Protein AF-0000000076989788 (afdb_homodimer)

Sequence (666 aa):
MASAALVEHLKSLITQEDRKSLRDEVIPAILGAISGIAKTLQESHHVSLAGTANSFGDDQLNVDVATEKVMRDALAEVPTIHTASSEEDPVEKPTRPATSRDADDAPATSEEYTVAFDPLDGSSIIAPNWTVGTIVGIWDGRTAVGQSPAEKQIAAIMGVIGPRTTAIVALRVPGAPSACFEIGLGWNGVGECEIIRPVVKLAEGPFKTRYFAPANLRHAADDEKYNALITRFITQKYTLRYCGGLVPDIVHALVKGHGVYVSPVSPGTLPKLRFLYELYPIALIIECAGGKAIDPADGEPLLNKVSLDCDGRAGLICGTAEEVDTVKKALLGMASAALVEHLKSLITQEDRKSLRDEVIPAILGAISGIAKTLQESHHVSLAGTANSFGDDQLNVDVATEKVMRDALAEVPTIHTASSEEDPVEKPTRPATSRDADDAPATSEEYTVAFDPLDGSSIIAPNWTVGTIVGIWDGRTAVGQSPAEKQIAAIMGVIGPRTTAIVALRVPGAPSACFEIGLGWNGVGECEIIRPVVKLAEGPFKTRYFAPANLRHAADDEKYNALITRFITQKYTLRYCGGLVPDIVHALVKGHGVYVSPVSPGTLPKLRFLYELYPIALIIECAGGKAIDPADGEPLLNKVSLDCDGRAGLICGTAEEVDTVKKALLG

InterPro domains:
  IPR000146 Fructose-1,6-bisphosphatase class 1 [PIRSF000904] (14-331)
  IPR000146 Fructose-1,6-bisphosphatase class 1 [PTHR11556] (15-331)
  IPR023079 Sedoheptulose-1,7-bisphosphatase [PR01958] (60-75)
  IPR023079 Sedoheptulose-1,7-bisphosphatase [PR01958] (210-226)
  IPR023079 Sedoheptulose-1,7-bisphosphatase [PR01958] (240-260)
  IPR023079 Sedoheptulose-1,7-bisphosphatase [PR01958] (304-328)
  IPR033391 Fructose-1-6-bisphosphatase class I, N-terminal [PF00316] (33-172)
  IPR044015 Fructose-1-6-bisphosphatase class 1, C-terminal [PF18913] (208-330)

Structure (mmCIF, N/CA/C/O backbone):
data_AF-0000000076989788-model_v1
#
loop_
_entity.id
_entity.type
_entity.pdbx_description
1 polymer 'Sedoheptulose-1 7-bisphosphatase'
#
loop_
_atom_site.group_PDB
_atom_site.id
_atom_site.type_symbol
_atom_site.label_atom_id
_atom_site.label_alt_id
_atom_site.label_comp_id
_atom_site.label_asym_id
_atom_site.label_entity_id
_atom_site.label_seq_id
_atom_site.pdbx_PDB_ins_code
_atom_site.Cartn_x
_atom_site.Cartn_y
_atom_site.Cartn_z
_atom_site.occupancy
_atom_site.B_iso_or_equiv
_atom_site.auth_seq_id
_atom_site.auth_comp_id
_atom_site.auth_asym_id
_atom_site.auth_atom_id
_atom_site.pdbx_PDB_model_num
ATOM 1 N N . MET A 1 1 ? -10.078 5.055 26.531 1 78.06 1 MET A N 1
ATOM 2 C CA . MET A 1 1 ? -8.93 5.723 27.141 1 78.06 1 MET A CA 1
ATOM 3 C C . MET A 1 1 ? -7.641 5.355 26.406 1 78.06 1 MET A C 1
ATOM 5 O O . MET A 1 1 ? -7.469 4.211 25.969 1 78.06 1 MET A O 1
ATOM 9 N N . ALA A 1 2 ? -6.801 6.406 26.344 1 86.06 2 ALA A N 1
ATOM 10 C CA . ALA A 1 2 ? -5.508 6.207 25.688 1 86.06 2 ALA A CA 1
ATOM 11 C C . ALA A 1 2 ? -4.609 5.297 26.531 1 86.06 2 ALA A C 1
ATOM 13 O O . ALA A 1 2 ? -4.746 5.238 27.75 1 86.06 2 ALA A O 1
ATOM 14 N N . SER A 1 3 ? -3.703 4.625 25.906 1 91.5 3 SER A N 1
ATOM 15 C CA . SER A 1 3 ? -2.76 3.76 26.609 1 91.5 3 SER A CA 1
ATOM 16 C C . SER A 1 3 ? -1.862 4.562 27.547 1 91.5 3 SER A C 1
ATOM 18 O O . SER A 1 3 ? -1.632 5.754 27.328 1 91.5 3 SER A O 1
ATOM 20 N N . ALA A 1 4 ? -1.313 3.939 28.516 1 92.62 4 ALA A N 1
ATOM 21 C CA . ALA A 1 4 ? -0.397 4.582 29.453 1 92.62 4 ALA A CA 1
ATOM 22 C C . ALA A 1 4 ? 0.842 5.109 28.75 1 92.62 4 ALA A C 1
ATOM 24 O O . ALA A 1 4 ? 1.332 6.199 29.062 1 92.62 4 ALA A O 1
ATOM 25 N N . ALA A 1 5 ? 1.311 4.363 27.781 1 93.5 5 ALA A N 1
ATOM 26 C CA . ALA A 1 5 ? 2.506 4.746 27.047 1 93.5 5 ALA A CA 1
ATOM 27 C C . ALA A 1 5 ? 2.287 6.055 26.281 1 93.5 5 ALA A C 1
ATOM 29 O O . ALA A 1 5 ? 3.143 6.941 26.312 1 93.5 5 ALA A O 1
ATOM 30 N N . LEU A 1 6 ? 1.189 6.176 25.672 1 95.94 6 LEU A N 1
ATOM 31 C CA . LEU A 1 6 ? 0.882 7.387 24.906 1 95.94 6 LEU A CA 1
ATOM 32 C C . LEU A 1 6 ? 0.693 8.578 25.844 1 95.94 6 LEU A C 1
ATOM 34 O O . LEU A 1 6 ? 1.201 9.672 25.578 1 95.94 6 LEU A O 1
ATOM 38 N N . VAL A 1 7 ? -0.017 8.344 26.938 1 95.81 7 VAL A N 1
ATOM 39 C CA . VAL A 1 7 ? -0.281 9.398 27.906 1 95.81 7 VAL A CA 1
ATOM 40 C C . VAL A 1 7 ? 1.039 9.945 28.453 1 95.81 7 VAL A C 1
ATOM 42 O O . VAL A 1 7 ? 1.252 11.156 28.484 1 95.81 7 VAL A O 1
ATOM 45 N N . GLU A 1 8 ? 1.899 9.086 28.844 1 96.75 8 GLU A N 1
ATOM 46 C CA . GLU A 1 8 ? 3.188 9.484 29.406 1 96.75 8 GLU A CA 1
ATOM 47 C C . GLU A 1 8 ? 4.039 10.211 28.375 1 96.75 8 GLU A C 1
ATOM 49 O O . GLU A 1 8 ? 4.711 11.195 28.688 1 96.75 8 GLU A O 1
ATOM 54 N N . HIS A 1 9 ? 4.02 9.695 27.188 1 97.19 9 HIS A N 1
ATOM 55 C CA . HIS A 1 9 ? 4.809 10.312 26.125 1 97.19 9 HIS A CA 1
ATOM 56 C C . HIS A 1 9 ? 4.316 11.719 25.828 1 97.19 9 HIS A C 1
ATOM 58 O O . HIS A 1 9 ? 5.117 12.648 25.719 1 97.19 9 HIS A O 1
ATOM 64 N N . LEU A 1 10 ? 3.006 11.914 25.688 1 97.12 10 LEU A N 1
ATOM 65 C CA . LEU A 1 10 ? 2.434 13.227 25.406 1 97.12 10 LEU A CA 1
ATOM 66 C C . LEU A 1 10 ? 2.713 14.195 26.562 1 97.12 10 LEU A C 1
ATOM 68 O O . LEU A 1 10 ? 2.99 15.375 26.328 1 97.12 10 LEU A O 1
ATOM 72 N N . LYS A 1 11 ? 2.684 13.719 27.766 1 96.5 11 LYS A N 1
ATOM 73 C CA . LYS A 1 11 ? 2.973 14.547 28.938 1 96.5 11 LYS A CA 1
ATOM 74 C C . LYS A 1 11 ? 4.418 15.031 28.922 1 96.5 11 LYS A C 1
ATOM 76 O O . LYS A 1 11 ? 4.715 16.141 29.375 1 96.5 11 LYS A O 1
ATOM 81 N N . SER A 1 12 ? 5.258 14.195 28.438 1 96.94 12 SER A N 1
ATOM 82 C CA . SER A 1 12 ? 6.668 14.57 28.375 1 96.94 12 SER A CA 1
ATOM 83 C C . SER A 1 12 ? 6.922 15.625 27.312 1 96.94 12 SER A C 1
ATOM 85 O O . SER A 1 12 ? 7.883 16.391 27.406 1 96.94 12 SER A O 1
ATOM 87 N N . LEU A 1 13 ? 6.066 15.695 26.312 1 97.06 13 LEU A N 1
ATOM 88 C CA . LEU A 1 13 ? 6.273 16.578 25.172 1 97.06 13 LEU A CA 1
ATOM 89 C C . LEU A 1 13 ? 5.477 17.875 25.328 1 97.06 13 LEU A C 1
ATOM 91 O O . LEU A 1 13 ? 5.914 18.938 24.891 1 97.06 13 LEU A O 1
ATOM 95 N N . ILE A 1 14 ? 4.293 17.703 25.844 1 96.62 14 ILE A N 1
ATOM 96 C CA . ILE A 1 14 ? 3.412 18.844 26.094 1 96.62 14 ILE A CA 1
ATOM 97 C C . ILE A 1 14 ? 3.266 19.062 27.609 1 96.62 14 ILE A C 1
ATOM 99 O O . ILE A 1 14 ? 2.365 18.5 28.234 1 96.62 14 ILE A O 1
ATOM 103 N N . THR A 1 15 ? 4.023 19.938 28.125 1 93.5 15 THR A N 1
ATOM 104 C CA . THR A 1 15 ? 4.105 20.094 29.578 1 93.5 15 THR A CA 1
ATOM 105 C C . THR A 1 15 ? 3.246 21.266 30.047 1 93.5 15 THR A C 1
ATOM 107 O O . THR A 1 15 ? 2.949 21.375 31.234 1 93.5 15 THR A O 1
ATOM 110 N N . GLN A 1 16 ? 2.822 22.078 29.141 1 91.62 16 GLN A N 1
ATOM 111 C CA . GLN A 1 16 ? 2.078 23.281 29.5 1 91.62 16 GLN A CA 1
ATOM 112 C C . GLN A 1 16 ? 0.689 22.938 30.031 1 91.62 16 GLN A C 1
ATOM 114 O O . GLN A 1 16 ? -0.059 22.203 29.375 1 91.62 16 GLN A O 1
ATOM 119 N N . GLU A 1 17 ? 0.318 23.531 31.047 1 90.5 17 GLU A N 1
ATOM 120 C CA . GLU A 1 17 ? -0.972 23.25 31.672 1 90.5 17 GLU A CA 1
ATOM 121 C C . GLU A 1 17 ? -2.119 23.844 30.859 1 90.5 17 GLU A C 1
ATOM 123 O O . GLU A 1 17 ? -3.25 23.359 30.922 1 90.5 17 GLU A O 1
ATOM 128 N N . ASP A 1 18 ? -1.812 24.891 30.125 1 92.56 18 ASP A N 1
ATOM 129 C CA . ASP A 1 18 ? -2.852 25.516 29.312 1 92.56 18 ASP A CA 1
ATOM 130 C C . ASP A 1 18 ? -3.016 24.781 27.984 1 92.56 18 ASP A C 1
ATOM 132 O O . ASP A 1 18 ? -3.604 25.328 27.047 1 92.56 18 ASP A O 1
ATOM 136 N N . ARG A 1 19 ? -2.428 23.594 27.875 1 96.44 19 ARG A N 1
ATOM 137 C CA . ARG A 1 19 ? -2.594 22.719 26.703 1 96.44 19 ARG A CA 1
ATOM 138 C C . ARG A 1 19 ? -3.08 21.344 27.125 1 96.44 19 ARG A C 1
ATOM 140 O O . ARG A 1 19 ? -2.818 20.344 26.422 1 96.44 19 ARG A O 1
ATOM 147 N N . LYS A 1 20 ? -3.705 21.25 28.266 1 95.56 20 LYS A N 1
ATOM 148 C CA . LYS A 1 20 ? -4.156 19.984 28.812 1 95.56 20 LYS A CA 1
ATOM 149 C C . LYS A 1 20 ? -5.16 19.312 27.891 1 95.56 20 LYS A C 1
ATOM 151 O O . LYS A 1 20 ? -5.137 18.078 27.719 1 95.56 20 LYS A O 1
ATOM 156 N N . SER A 1 21 ? -6.074 20.031 27.328 1 97 21 SER A N 1
ATOM 157 C CA . SER A 1 21 ? -7.07 19.453 26.422 1 97 21 SER A CA 1
ATOM 158 C C . SER A 1 21 ? -6.418 18.906 25.156 1 97 21 SER A C 1
ATOM 160 O O . SER A 1 21 ? -6.781 17.812 24.703 1 97 21 SER A O 1
ATOM 162 N N . LEU A 1 22 ? -5.457 19.656 24.625 1 97.75 22 LEU A N 1
ATOM 163 C CA . LEU A 1 22 ? -4.723 19.188 23.453 1 97.75 22 LEU A CA 1
ATOM 164 C C . LEU A 1 22 ? -4.086 17.828 23.75 1 97.75 22 LEU A C 1
ATOM 166 O O . LEU A 1 22 ? -4.238 16.891 22.953 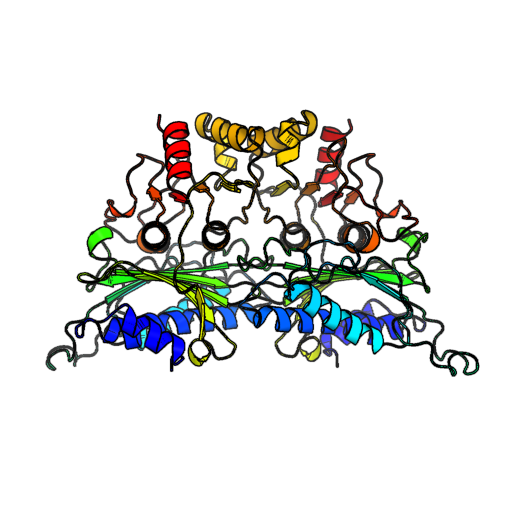1 97.75 22 LEU A O 1
ATOM 170 N N . ARG A 1 23 ? -3.461 17.734 24.906 1 96.25 23 ARG A N 1
ATOM 171 C CA . ARG A 1 23 ? -2.664 16.594 25.328 1 96.25 23 ARG A CA 1
ATOM 172 C C . ARG A 1 23 ? -3.555 15.406 25.672 1 96.25 23 ARG A C 1
ATOM 174 O O . ARG A 1 23 ? -3.283 14.273 25.266 1 96.25 23 ARG A O 1
ATOM 181 N N . ASP A 1 24 ? -4.68 15.68 26.359 1 96.44 24 ASP A N 1
ATOM 182 C CA . ASP A 1 24 ? -5.402 14.609 27.031 1 96.44 24 ASP A CA 1
ATOM 183 C C . ASP A 1 24 ? -6.672 14.242 26.266 1 96.44 24 ASP A C 1
ATOM 185 O O . ASP A 1 24 ? -7.254 13.18 26.484 1 96.44 24 ASP A O 1
ATOM 189 N N . GLU A 1 25 ? -7.082 15.086 25.359 1 97.31 25 GLU A N 1
ATOM 190 C CA . GLU A 1 25 ? -8.375 14.859 24.719 1 97.31 25 GLU A CA 1
ATOM 191 C C . GLU A 1 25 ? -8.281 14.938 23.203 1 97.31 25 GLU A C 1
ATOM 193 O O . GLU A 1 25 ? -8.609 13.977 22.5 1 97.31 25 GLU A O 1
ATOM 198 N N . VAL A 1 26 ? -7.719 16.062 22.672 1 98.44 26 VAL A N 1
ATOM 199 C CA . VAL A 1 26 ? -7.754 16.344 21.234 1 98.44 26 VAL A CA 1
ATOM 200 C C . VAL A 1 26 ? -6.945 15.289 20.484 1 98.44 26 VAL A C 1
ATOM 202 O O . VAL A 1 26 ? -7.48 14.586 19.625 1 98.44 26 VAL A O 1
ATOM 205 N N . ILE A 1 27 ? -5.656 15.102 20.859 1 98.62 27 ILE A N 1
ATOM 206 C CA . ILE A 1 27 ? -4.766 14.195 20.141 1 98.62 27 ILE A CA 1
ATOM 207 C C . ILE A 1 27 ? -5.246 12.758 20.312 1 98.62 27 ILE A C 1
ATOM 209 O O . ILE A 1 27 ? -5.426 12.031 19.328 1 98.62 27 ILE A O 1
ATOM 213 N N . PRO A 1 28 ? -5.629 12.344 21.547 1 98.12 28 PRO A N 1
ATOM 214 C CA . PRO A 1 28 ? -6.121 10.969 21.703 1 98.12 28 PRO A CA 1
ATOM 215 C C . PRO A 1 28 ? -7.414 10.719 20.938 1 98.12 28 PRO A C 1
ATOM 217 O O . PRO A 1 28 ? -7.602 9.633 20.375 1 98.12 28 PRO A O 1
ATOM 220 N N . ALA A 1 29 ? -8.281 11.695 20.891 1 98.12 29 ALA A N 1
ATOM 221 C CA . ALA A 1 29 ? -9.547 11.523 20.188 1 98.12 29 ALA A CA 1
ATOM 222 C C . ALA A 1 29 ? -9.312 11.328 18.688 1 98.12 29 ALA A C 1
ATOM 224 O O . ALA A 1 29 ? -9.953 10.492 18.062 1 98.12 29 ALA A O 1
ATOM 225 N N . ILE A 1 30 ? -8.414 12.094 18.141 1 98.81 30 ILE A N 1
ATOM 226 C CA . ILE A 1 30 ? -8.109 12.008 16.719 1 98.81 30 ILE A CA 1
ATOM 227 C C . ILE A 1 30 ? -7.441 10.672 16.422 1 98.81 30 ILE A C 1
ATOM 229 O O . ILE A 1 30 ? -7.77 10.016 15.422 1 98.81 30 ILE A O 1
ATOM 233 N N . LEU A 1 31 ? -6.543 10.234 17.266 1 98.69 31 LEU A N 1
ATOM 234 C CA . LEU A 1 31 ? -5.91 8.93 17.094 1 98.69 31 LEU A CA 1
ATOM 235 C C . LEU A 1 31 ? -6.941 7.812 17.188 1 98.69 31 LEU A C 1
ATOM 237 O O . LEU A 1 31 ? -6.875 6.836 16.438 1 98.69 31 LEU A O 1
ATOM 241 N N . GLY A 1 32 ? -7.859 7.984 18.109 1 98.25 32 GLY A N 1
ATOM 242 C CA . GLY A 1 32 ? -8.961 7.039 18.188 1 98.25 32 GLY A CA 1
ATOM 243 C C . GLY A 1 32 ? -9.805 7.004 16.922 1 98.25 32 GLY A C 1
ATOM 244 O O . GLY A 1 32 ? -10.242 5.938 16.5 1 98.25 32 GLY A O 1
ATOM 245 N N . ALA A 1 33 ? -10.055 8.172 16.359 1 98.56 33 ALA A N 1
ATOM 246 C CA . ALA A 1 33 ? -10.82 8.258 15.125 1 98.56 33 ALA A CA 1
ATOM 247 C C . ALA A 1 33 ? -10.102 7.547 13.984 1 98.56 33 ALA A C 1
ATOM 249 O O . ALA A 1 33 ? -10.734 6.895 13.148 1 98.56 33 ALA A O 1
ATOM 250 N N . ILE A 1 34 ? -8.797 7.672 13.922 1 98.62 34 ILE A N 1
ATOM 251 C CA . ILE A 1 34 ? -7.996 6.992 12.914 1 98.62 34 ILE A CA 1
ATOM 252 C C . ILE A 1 34 ? -8.141 5.48 13.07 1 98.62 34 ILE A C 1
ATOM 254 O O . ILE A 1 34 ? -8.281 4.758 12.078 1 98.62 34 ILE A O 1
ATOM 258 N N . SER A 1 35 ? -8.133 5 14.312 1 98.06 35 SER A N 1
ATOM 259 C CA . SER A 1 35 ? -8.391 3.586 14.578 1 98.06 35 SER A CA 1
ATOM 260 C C . SER A 1 35 ? -9.781 3.178 14.086 1 98.06 35 SER A C 1
ATOM 262 O O . SER A 1 35 ? -9.945 2.102 13.508 1 98.06 35 SER A O 1
ATOM 264 N N . GLY A 1 36 ? -10.742 4.004 14.375 1 97.94 36 GLY A N 1
ATOM 265 C CA . GLY A 1 36 ? -12.094 3.746 13.898 1 97.94 36 GLY A CA 1
ATOM 266 C C . GLY A 1 36 ? -12.195 3.703 12.391 1 97.94 36 GLY A C 1
ATOM 267 O O . GLY A 1 36 ? -12.906 2.865 11.836 1 97.94 36 GLY A O 1
ATOM 268 N N . ILE A 1 37 ? -11.539 4.617 11.734 1 98.44 37 ILE A N 1
ATOM 269 C CA . ILE A 1 37 ? -11.5 4.652 10.281 1 98.44 37 ILE A CA 1
ATOM 270 C C . ILE A 1 37 ? -10.875 3.361 9.75 1 98.44 37 ILE A C 1
ATOM 272 O O . ILE A 1 37 ? -11.398 2.748 8.82 1 98.44 37 ILE A O 1
ATOM 276 N N . ALA A 1 38 ? -9.75 2.938 10.336 1 97.81 38 ALA A N 1
ATOM 277 C CA . ALA A 1 38 ? -9.102 1.691 9.938 1 97.81 38 ALA A CA 1
ATOM 278 C C . ALA A 1 38 ? -10.062 0.511 10.055 1 97.81 38 ALA A C 1
ATOM 280 O O . ALA A 1 38 ? -10.148 -0.321 9.148 1 97.81 38 ALA A O 1
ATOM 281 N N . LYS A 1 39 ? -10.773 0.443 11.141 1 96.56 39 LYS A N 1
ATOM 282 C CA . LYS A 1 39 ? -11.734 -0.637 11.352 1 96.56 39 LYS A CA 1
ATOM 283 C C . LYS A 1 39 ? -12.836 -0.61 10.289 1 96.56 39 LYS A C 1
ATOM 285 O O . LYS A 1 39 ? -13.234 -1.657 9.781 1 96.56 39 LYS A O 1
ATOM 290 N N . THR A 1 40 ? -13.297 0.575 10.008 1 96.75 40 THR A N 1
ATOM 291 C CA . THR A 1 40 ? -14.32 0.751 8.992 1 96.75 40 THR A CA 1
ATOM 292 C C . THR A 1 40 ? -13.836 0.234 7.637 1 96.75 40 THR A C 1
ATOM 294 O O . THR A 1 40 ? -14.562 -0.49 6.949 1 96.75 40 THR A O 1
ATOM 297 N N . LEU A 1 41 ? -12.641 0.595 7.262 1 96.81 41 LEU A N 1
ATOM 298 C CA . LEU A 1 41 ? -12.086 0.187 5.977 1 96.81 41 LEU A CA 1
ATOM 299 C C . LEU A 1 41 ? -11.852 -1.319 5.938 1 96.81 41 LEU A C 1
ATOM 301 O O . LEU A 1 41 ? -12.039 -1.955 4.898 1 96.81 41 LEU A O 1
ATOM 305 N N . GLN A 1 42 ? -11.43 -1.884 7.02 1 95.06 42 GLN A N 1
ATOM 306 C CA . GLN A 1 42 ? -11.148 -3.314 7.109 1 95.06 42 GLN A CA 1
ATOM 307 C C . GLN A 1 42 ? -12.391 -4.137 6.766 1 95.06 42 GLN A C 1
ATOM 309 O O . GLN A 1 42 ? -12.281 -5.23 6.211 1 95.06 42 GLN A O 1
ATOM 314 N N . GLU A 1 43 ? -13.484 -3.598 7.02 1 93.56 43 GLU A N 1
ATOM 315 C CA . GLU A 1 43 ? -14.734 -4.332 6.832 1 93.56 43 GLU A CA 1
ATOM 316 C C . GLU A 1 43 ? -15.383 -3.986 5.496 1 93.56 43 GLU A C 1
ATOM 318 O O . GLU A 1 43 ? -16.406 -4.574 5.121 1 93.56 43 GLU A O 1
ATOM 323 N N . SER A 1 44 ? -14.773 -3.072 4.77 1 93.19 44 SER A N 1
ATOM 324 C CA . SER A 1 44 ? -15.391 -2.578 3.543 1 93.19 44 SER A CA 1
ATOM 325 C C . SER A 1 44 ? -14.867 -3.326 2.322 1 93.19 44 SER A C 1
ATOM 327 O O . SER A 1 44 ? -14.148 -2.756 1.498 1 93.19 44 SER A O 1
ATOM 329 N N . HIS A 1 45 ? -15.375 -4.535 2.092 1 91.62 45 HIS A N 1
ATOM 330 C CA . HIS A 1 45 ? -14.891 -5.352 0.985 1 91.62 45 HIS A CA 1
ATOM 331 C C . HIS A 1 45 ? -15.477 -4.883 -0.342 1 91.62 45 HIS A C 1
ATOM 333 O O . HIS A 1 45 ? -14.914 -5.164 -1.405 1 91.62 45 HIS A O 1
ATOM 339 N N . HIS A 1 46 ? -16.578 -4.238 -0.222 1 92 46 HIS A N 1
ATOM 340 C CA . HIS A 1 46 ? -17.234 -3.766 -1.44 1 92 46 HIS A CA 1
ATOM 341 C C . HIS A 1 46 ? -17.125 -2.25 -1.567 1 92 46 HIS A C 1
ATOM 343 O O . HIS A 1 46 ? -17.984 -1.519 -1.086 1 92 46 HIS A O 1
ATOM 349 N N . VAL A 1 47 ? -16.125 -1.805 -2.221 1 88.31 47 VAL A N 1
ATOM 350 C CA . VAL A 1 47 ? -15.922 -0.386 -2.496 1 88.31 47 VAL A CA 1
ATOM 351 C C . VAL A 1 47 ? -16.719 0.022 -3.73 1 88.31 47 VAL A C 1
ATOM 353 O O . VAL A 1 47 ? -16.609 -0.607 -4.785 1 88.31 47 VAL A O 1
ATOM 356 N N . SER A 1 48 ? -17.578 0.957 -3.58 1 85.81 48 SER A N 1
ATOM 357 C CA . SER A 1 48 ? -18.469 1.371 -4.664 1 85.81 48 SER A CA 1
ATOM 358 C C . SER A 1 48 ? -18.75 2.867 -4.605 1 85.81 48 SER A C 1
ATOM 360 O O . SER A 1 48 ? -18.422 3.529 -3.619 1 85.81 48 SER A O 1
ATOM 362 N N . LEU A 1 49 ? -19.266 3.346 -5.766 1 82.19 49 LEU A N 1
ATOM 363 C CA . LEU A 1 49 ? -19.703 4.734 -5.762 1 82.19 49 LEU A CA 1
ATOM 364 C C . LEU A 1 49 ? -20.875 4.922 -4.801 1 82.19 49 LEU A C 1
ATOM 366 O O . LEU A 1 49 ? -21.766 4.074 -4.723 1 82.19 49 LEU A O 1
ATOM 370 N N . ALA A 1 50 ? -20.828 5.914 -3.996 1 77.62 50 ALA A N 1
ATOM 371 C CA . ALA A 1 50 ? -21.828 6.172 -2.969 1 77.62 50 ALA A CA 1
ATOM 372 C C . ALA A 1 50 ? -23.141 6.641 -3.592 1 77.62 50 ALA A C 1
ATOM 374 O O . ALA A 1 50 ? -24.203 6.574 -2.955 1 77.62 50 ALA A O 1
ATOM 375 N N . GLY A 1 51 ? -23.266 6.762 -4.922 1 70.56 51 GLY A N 1
ATOM 376 C CA . GLY A 1 51 ? -24.469 7.27 -5.57 1 70.56 51 GLY A CA 1
ATOM 377 C C . GLY A 1 51 ? -24.703 8.742 -5.301 1 70.56 51 GLY A C 1
ATOM 378 O O . GLY A 1 51 ? -25.672 9.32 -5.812 1 70.56 51 GLY A O 1
ATOM 379 N N . THR A 1 52 ? -23.984 9.375 -4.348 1 60.53 52 THR A N 1
ATOM 380 C CA . THR A 1 52 ? -24.078 10.805 -4.043 1 60.53 52 THR A CA 1
ATOM 381 C C . THR A 1 52 ? -22.812 11.531 -4.469 1 60.53 52 THR A C 1
ATOM 383 O O . THR A 1 52 ? -21.781 10.898 -4.719 1 60.53 52 THR A O 1
ATOM 386 N N . ALA A 1 53 ? -23.047 12.727 -4.953 1 59.62 53 ALA A N 1
ATOM 387 C CA . ALA A 1 53 ? -21.938 13.641 -5.195 1 59.62 53 ALA A CA 1
ATOM 388 C C . ALA A 1 53 ? -21.609 14.453 -3.943 1 59.62 53 ALA A C 1
ATOM 390 O O . ALA A 1 53 ? -22.484 14.703 -3.113 1 59.62 53 ALA A O 1
ATOM 391 N N . ASN A 1 54 ? -20.312 14.641 -3.756 1 58.88 54 ASN A N 1
ATOM 392 C CA . ASN A 1 54 ? -20.016 15.539 -2.646 1 58.88 54 ASN A CA 1
ATOM 393 C C . ASN A 1 54 ? -20.609 16.938 -2.881 1 58.88 54 ASN A C 1
ATOM 395 O O . ASN A 1 54 ? -21.297 17.156 -3.879 1 58.88 54 ASN A O 1
ATOM 399 N N . SER A 1 55 ? -20.578 17.703 -1.872 1 51.88 55 SER A N 1
ATOM 400 C CA . SER A 1 55 ? -21.156 19.031 -1.917 1 51.88 55 SER A CA 1
ATOM 401 C C . SER A 1 55 ? -20.641 19.812 -3.127 1 51.88 55 SER A C 1
ATOM 403 O O . SER A 1 55 ? -21.266 20.812 -3.533 1 51.88 55 SER A O 1
ATOM 405 N N . PHE A 1 56 ? -19.562 19.109 -3.713 1 56.56 56 PHE A N 1
ATOM 406 C CA . PHE A 1 56 ? -18.984 19.828 -4.84 1 56.56 56 PHE A CA 1
ATOM 407 C C . PHE A 1 56 ? -19.297 19.125 -6.152 1 56.56 56 PHE A C 1
ATOM 409 O O . PHE A 1 56 ? -18.859 19.562 -7.219 1 56.56 56 PHE A O 1
ATOM 416 N N . GLY A 1 57 ? -19.969 18.094 -6.02 1 56.84 57 GLY A N 1
ATOM 417 C CA . GLY A 1 57 ? -20.406 17.422 -7.238 1 56.84 57 GLY A CA 1
ATOM 418 C C . GLY A 1 57 ? -19.453 16.328 -7.684 1 56.84 57 GLY A C 1
ATOM 419 O O . GLY A 1 57 ? -19.656 15.711 -8.734 1 56.84 57 GLY A O 1
ATOM 420 N N . ASP A 1 58 ? -18.406 16.141 -6.922 1 64.56 58 ASP A N 1
ATOM 421 C CA . ASP A 1 58 ? -17.469 15.086 -7.293 1 64.56 58 ASP A CA 1
ATOM 422 C C . ASP A 1 58 ? -17.969 13.719 -6.824 1 64.56 58 ASP A C 1
ATOM 424 O O . ASP A 1 58 ? -18.547 13.602 -5.742 1 64.56 58 ASP A O 1
ATOM 428 N N . ASP A 1 59 ? -17.75 12.727 -7.699 1 75.19 59 ASP A N 1
ATOM 429 C CA . ASP A 1 59 ? -18.078 11.352 -7.309 1 75.19 59 ASP A CA 1
ATOM 430 C C . ASP A 1 59 ? -17.312 10.953 -6.051 1 75.19 59 ASP A C 1
ATOM 432 O O . ASP A 1 59 ? -16.141 11.32 -5.879 1 75.19 59 ASP A O 1
ATOM 436 N N . GLN A 1 60 ? -18.062 10.492 -5.09 1 83.19 60 GLN A N 1
ATOM 437 C CA . GLN A 1 60 ? -17.484 10.008 -3.842 1 83.19 60 GLN A CA 1
ATOM 438 C C . GLN A 1 60 ? -17.734 8.516 -3.66 1 83.19 60 GLN A C 1
ATOM 440 O O . GLN A 1 60 ? -18.797 8.008 -4.02 1 83.19 60 GLN A O 1
ATOM 445 N N . LEU A 1 61 ? -16.797 7.867 -3.102 1 90.62 61 LEU A N 1
ATOM 446 C CA . LEU A 1 61 ? -16.969 6.457 -2.762 1 90.62 61 LEU A CA 1
ATOM 447 C C . LEU A 1 61 ? -17.719 6.297 -1.452 1 90.62 61 LEU A C 1
ATOM 449 O O . LEU A 1 61 ? -17.781 7.223 -0.64 1 90.62 61 LEU A O 1
ATOM 453 N N . ASN A 1 62 ? -18.297 5.184 -1.208 1 92.69 62 ASN A N 1
ATOM 454 C CA . ASN A 1 62 ? -18.984 4.867 0.045 1 92.69 62 ASN A CA 1
ATOM 455 C C . ASN A 1 62 ? -18.031 4.965 1.236 1 92.69 62 ASN A C 1
ATOM 457 O O . ASN A 1 62 ? -18.422 5.453 2.301 1 92.69 62 ASN A O 1
ATOM 461 N N . VAL A 1 63 ? -16.781 4.613 1.05 1 95.19 63 VAL A N 1
ATOM 462 C CA . VAL A 1 63 ? -15.812 4.617 2.139 1 95.19 63 VAL A CA 1
ATOM 463 C C . VAL A 1 63 ? -15.414 6.051 2.469 1 95.19 63 VAL A C 1
ATOM 465 O O . VAL A 1 63 ? -15.039 6.352 3.605 1 95.19 63 VAL A O 1
ATOM 468 N N . ASP A 1 64 ? -15.477 6.973 1.54 1 94.62 64 ASP A N 1
ATOM 469 C CA . ASP A 1 64 ? -15.227 8.383 1.827 1 94.62 64 ASP A CA 1
ATOM 470 C C . ASP A 1 64 ? -16.25 8.93 2.812 1 94.62 64 ASP A C 1
ATOM 472 O O . ASP A 1 64 ? -15.898 9.633 3.762 1 94.62 64 ASP A O 1
ATOM 476 N N . VAL A 1 65 ? -17.469 8.578 2.553 1 94.31 65 VAL A N 1
ATOM 477 C CA . VAL A 1 65 ? -18.578 9.039 3.396 1 94.31 65 VAL A CA 1
ATOM 478 C C . VAL A 1 65 ? -18.438 8.438 4.793 1 94.31 65 VAL A C 1
ATOM 480 O O . VAL A 1 65 ? -18.578 9.141 5.797 1 94.31 65 VAL A O 1
ATOM 483 N N . ALA A 1 66 ? -18.156 7.16 4.84 1 96.25 66 ALA A N 1
ATOM 484 C CA . ALA A 1 66 ? -18.062 6.457 6.113 1 96.25 66 ALA A CA 1
ATOM 485 C C . ALA A 1 66 ? -16.922 6.996 6.961 1 96.25 66 ALA A C 1
ATOM 487 O O . ALA A 1 66 ? -17.078 7.207 8.164 1 96.25 66 ALA A O 1
ATOM 488 N N . THR A 1 67 ? -15.773 7.215 6.367 1 97.88 67 THR A N 1
ATOM 489 C CA . THR A 1 67 ? -14.609 7.664 7.121 1 97.88 67 THR A CA 1
ATOM 490 C C . THR A 1 67 ? -14.781 9.117 7.566 1 97.88 67 THR A C 1
ATOM 492 O O . THR A 1 67 ? -14.344 9.484 8.656 1 97.88 67 THR A O 1
ATOM 495 N N . GLU A 1 68 ? -15.43 9.945 6.75 1 97.06 68 GLU A N 1
ATOM 496 C CA . GLU A 1 68 ? -15.797 11.305 7.137 1 97.06 68 GLU A CA 1
ATOM 497 C C . GLU A 1 68 ? -16.641 11.312 8.406 1 97.06 68 GLU A C 1
ATOM 499 O O . GLU A 1 68 ? -16.375 12.078 9.336 1 97.06 68 GLU A O 1
ATOM 504 N N . LYS A 1 69 ? -17.609 10.484 8.453 1 97.56 69 LYS A N 1
ATOM 505 C CA . LYS A 1 69 ? -18.516 10.406 9.586 1 97.56 69 LYS A CA 1
ATOM 506 C C . LYS A 1 69 ? -17.781 10.008 10.859 1 97.56 69 LYS A C 1
ATOM 508 O O . LYS A 1 69 ? -18.031 10.555 11.938 1 97.56 69 LYS A O 1
ATOM 513 N N . VAL A 1 70 ? -16.875 9.047 10.766 1 98.5 70 VAL A N 1
ATOM 514 C CA . VAL A 1 70 ? -16.125 8.578 11.922 1 98.5 70 VAL A CA 1
ATOM 515 C C . VAL A 1 70 ? -15.336 9.734 12.539 1 98.5 70 VAL A C 1
ATOM 517 O O . VAL A 1 70 ? -15.367 9.938 13.75 1 98.5 70 VAL A O 1
ATOM 520 N N . MET A 1 71 ? -14.656 10.523 11.742 1 98.69 71 MET A N 1
ATOM 521 C CA . MET A 1 71 ? -13.844 11.625 12.242 1 98.69 71 MET A CA 1
ATOM 522 C C . MET A 1 71 ? -14.719 12.727 12.828 1 98.69 71 MET A C 1
ATOM 524 O O . MET A 1 71 ? -14.453 13.211 13.938 1 98.69 71 MET A O 1
ATOM 528 N N . ARG A 1 72 ? -15.758 13.086 12.117 1 98.44 72 ARG A N 1
ATOM 529 C CA . ARG A 1 72 ? -16.625 14.148 12.602 1 98.44 72 ARG A CA 1
ATOM 530 C C . ARG A 1 72 ? -17.266 13.773 13.938 1 98.44 72 ARG A C 1
ATOM 532 O O . ARG A 1 72 ? -17.375 14.617 14.836 1 98.44 72 ARG A O 1
ATOM 539 N N . ASP A 1 73 ? -17.703 12.523 14.07 1 98.44 73 ASP A N 1
ATOM 540 C CA . ASP A 1 73 ? -18.281 12.062 15.328 1 98.44 73 ASP A CA 1
ATOM 541 C C . ASP A 1 73 ? -17.281 12.18 16.469 1 98.44 73 ASP A C 1
ATOM 543 O O . ASP A 1 73 ? -17.641 12.602 17.578 1 98.44 73 ASP A O 1
ATOM 547 N N . ALA A 1 74 ? -16.078 11.82 16.219 1 98.31 74 ALA A N 1
ATOM 548 C CA . ALA A 1 74 ? -15.039 11.883 17.234 1 98.31 74 ALA A CA 1
ATOM 549 C C . ALA A 1 74 ? -14.742 13.32 17.641 1 98.31 74 ALA A C 1
ATOM 551 O O . ALA A 1 74 ? -14.594 13.617 18.828 1 98.31 74 ALA A O 1
ATOM 552 N N . LEU A 1 75 ? -14.656 14.203 16.703 1 98.5 75 LEU A N 1
ATOM 553 C CA . LEU A 1 75 ? -14.352 15.602 16.969 1 98.5 75 LEU A CA 1
ATOM 554 C C . LEU A 1 75 ? -15.469 16.25 17.781 1 98.5 75 LEU A C 1
ATOM 556 O O . LEU A 1 75 ? -15.211 17.094 18.641 1 98.5 75 LEU A O 1
ATOM 560 N N . ALA A 1 76 ? -16.672 15.836 17.547 1 97.94 76 ALA A N 1
ATOM 561 C CA . ALA A 1 76 ? -17.828 16.406 18.219 1 97.94 76 ALA A CA 1
ATOM 562 C C . ALA A 1 76 ? -17.828 16.062 19.703 1 97.94 76 ALA A C 1
ATOM 564 O O . ALA A 1 76 ? -18.469 16.734 20.516 1 97.94 76 ALA A O 1
ATOM 565 N N . GLU A 1 77 ? -17.094 15.109 20.062 1 97 77 GLU A N 1
ATOM 566 C CA . GLU A 1 77 ? -17.062 14.664 21.453 1 97 77 GLU A CA 1
ATOM 567 C C . GLU A 1 77 ? -16.062 15.484 22.281 1 97 77 GLU A C 1
ATOM 569 O O . GLU A 1 77 ? -16.047 15.398 23.516 1 97 77 GLU A O 1
ATOM 574 N N . VAL A 1 78 ? -15.281 16.297 21.641 1 97.31 78 VAL A N 1
ATOM 575 C CA . VAL A 1 78 ? -14.25 17.062 22.328 1 97.31 78 VAL A CA 1
ATOM 576 C C . VAL A 1 78 ? -14.656 18.531 22.391 1 97.31 78 VAL A C 1
ATOM 578 O O . VAL A 1 78 ? -14.531 19.25 21.391 1 97.31 78 VAL A O 1
ATOM 581 N N . PRO A 1 79 ? -14.961 19.062 23.516 1 95.69 79 PRO A N 1
ATOM 582 C CA . PRO A 1 79 ? -15.539 20.406 23.641 1 95.69 79 PRO A CA 1
ATOM 583 C C . PRO A 1 79 ? -14.594 21.5 23.172 1 95.69 79 PRO A C 1
ATOM 585 O O . PRO A 1 79 ? -15.047 22.562 22.734 1 95.69 79 PRO A O 1
ATOM 588 N N . THR A 1 80 ? -13.336 21.234 23.234 1 97.31 80 THR A N 1
ATOM 589 C CA . THR A 1 80 ? -12.383 22.297 22.922 1 97.31 80 THR A CA 1
ATOM 590 C C . THR A 1 80 ? -12.156 22.375 21.406 1 97.31 80 THR A C 1
ATOM 592 O O . THR A 1 80 ? -11.477 23.281 20.938 1 97.31 80 THR A O 1
ATOM 595 N N . ILE A 1 81 ? -12.68 21.438 20.641 1 98.38 81 ILE A N 1
ATOM 596 C CA . ILE A 1 81 ? -12.68 21.547 19.188 1 98.38 81 ILE A CA 1
ATOM 597 C C . ILE A 1 81 ? -13.945 22.25 18.719 1 98.38 81 ILE A C 1
ATOM 599 O O . ILE A 1 81 ? -15.039 21.688 18.766 1 98.38 81 ILE A O 1
ATOM 603 N N . HIS A 1 82 ? -13.789 23.422 18.203 1 97.69 82 HIS A N 1
ATOM 604 C CA . HIS A 1 82 ? -14.953 24.25 17.906 1 97.69 82 HIS A CA 1
ATOM 605 C C . HIS A 1 82 ? -15.344 24.172 16.438 1 97.69 82 HIS A C 1
ATOM 607 O O . HIS A 1 82 ? -16.516 24.297 16.094 1 97.69 82 HIS A O 1
ATOM 613 N N . THR A 1 83 ? -14.328 24.031 15.602 1 98.31 83 THR A N 1
ATOM 614 C CA . THR A 1 83 ? -14.523 24.109 14.164 1 98.31 83 THR A CA 1
ATOM 615 C C . THR A 1 83 ? -13.812 22.953 13.453 1 98.31 83 THR A C 1
ATOM 617 O O . THR A 1 83 ? -12.758 22.5 13.898 1 98.31 83 THR A O 1
ATOM 620 N N . ALA A 1 84 ? -14.43 22.469 12.383 1 98.75 84 ALA A N 1
ATOM 621 C CA . ALA A 1 84 ? -13.773 21.453 11.562 1 98.75 84 ALA A CA 1
ATOM 622 C C . ALA A 1 84 ? -14.117 21.625 10.086 1 98.75 84 ALA A C 1
ATOM 624 O O . ALA A 1 84 ? -15.188 22.141 9.75 1 98.75 84 ALA A O 1
ATOM 625 N N . SER A 1 85 ? -13.234 21.266 9.25 1 98.44 85 SER A N 1
ATOM 626 C CA . SER A 1 85 ? -13.438 21.125 7.812 1 98.44 85 SER A CA 1
ATOM 627 C C . SER A 1 85 ? -12.68 19.938 7.254 1 98.44 85 SER A C 1
ATOM 629 O O . SER A 1 85 ? -11.75 19.438 7.891 1 98.44 85 SER A O 1
ATOM 631 N N . SER A 1 86 ? -13.148 19.484 6.074 1 97.69 86 SER A N 1
ATOM 632 C CA . SER A 1 86 ? -12.516 18.297 5.488 1 97.69 86 SER A CA 1
ATOM 633 C C . SER A 1 86 ? -12.383 18.438 3.975 1 97.69 86 SER A C 1
ATOM 635 O O . SER A 1 86 ? -12.992 19.328 3.373 1 97.69 86 SER A O 1
ATOM 637 N N . GLU A 1 87 ? -11.562 17.594 3.404 1 94.44 87 GLU A N 1
ATOM 638 C CA . GLU A 1 87 ? -11.438 17.5 1.952 1 94.44 87 GLU A CA 1
ATOM 639 C C . GLU A 1 87 ? -12.773 17.156 1.301 1 94.44 87 GLU A C 1
ATOM 641 O O . GLU A 1 87 ? -13.094 17.672 0.225 1 94.44 87 GLU A O 1
ATOM 646 N N . GLU A 1 88 ? -13.609 16.391 1.932 1 92.25 88 GLU A N 1
ATOM 647 C CA . GLU A 1 88 ? -14.898 15.953 1.409 1 92.25 88 GLU A CA 1
ATOM 648 C C . GLU A 1 88 ? -15.938 17.062 1.526 1 92.25 88 GLU A C 1
ATOM 650 O O . GLU A 1 88 ? -16.922 17.094 0.778 1 92.25 88 GLU A O 1
ATOM 655 N N . ASP A 1 89 ? -15.758 17.891 2.49 1 93.44 89 ASP A N 1
ATOM 656 C CA . ASP A 1 89 ? -16.609 19.047 2.791 1 93.44 89 ASP A CA 1
ATOM 657 C C . ASP A 1 89 ? -15.766 20.25 3.178 1 93.44 89 ASP A C 1
ATOM 659 O O . ASP A 1 89 ? -15.68 20.609 4.355 1 93.44 89 ASP A O 1
ATOM 663 N N . PRO A 1 90 ? -15.297 20.984 2.135 1 95.69 90 PRO A N 1
ATOM 664 C CA . PRO A 1 90 ? -14.281 22 2.371 1 95.69 90 PRO A CA 1
ATOM 665 C C . PRO A 1 90 ? -14.875 23.328 2.824 1 95.69 90 PRO A C 1
ATOM 667 O O . PRO A 1 90 ? -14.609 24.375 2.215 1 95.69 90 PRO A O 1
ATOM 670 N N . VAL A 1 91 ? -15.633 23.234 3.902 1 96.81 91 VAL A N 1
ATOM 671 C CA . VAL A 1 91 ? -16.219 24.391 4.582 1 96.81 91 VAL A CA 1
ATOM 672 C C . VAL A 1 91 ? -16.078 24.219 6.094 1 96.81 91 VAL A C 1
ATOM 674 O O . VAL A 1 91 ? -16.375 23.156 6.637 1 96.81 91 VAL A O 1
ATOM 677 N N . GLU A 1 92 ? -15.578 25.234 6.715 1 97.81 92 GLU A N 1
ATOM 678 C CA . GLU A 1 92 ? -15.508 25.188 8.172 1 97.81 92 GLU A CA 1
ATOM 679 C C . GLU A 1 92 ? -16.906 25.203 8.789 1 97.81 92 GLU A C 1
ATOM 681 O O . GLU A 1 92 ? -17.719 26.062 8.469 1 97.81 92 GLU A O 1
ATOM 686 N N . LYS A 1 93 ? -17.156 24.281 9.617 1 97.56 93 LYS A N 1
ATOM 687 C CA . LYS A 1 93 ? -18.422 24.172 10.344 1 97.56 93 LYS A CA 1
ATOM 688 C C . LYS A 1 93 ? -18.188 23.906 11.828 1 97.56 93 LYS A C 1
ATOM 690 O O . LYS A 1 93 ? -17.172 23.328 12.211 1 97.56 93 LYS A O 1
ATOM 695 N N . PRO A 1 94 ? -19.141 24.422 12.656 1 97.31 94 PRO A N 1
ATOM 696 C CA . PRO A 1 94 ? -19.031 24.031 14.062 1 97.31 94 PRO A CA 1
ATOM 697 C C . PRO A 1 94 ? -19.094 22.516 14.266 1 97.31 94 PRO A C 1
ATOM 699 O O . PRO A 1 94 ? -19.828 21.828 13.555 1 97.31 94 PRO A O 1
ATOM 702 N N . THR A 1 95 ? -18.328 22.031 15.234 1 96.94 95 THR A N 1
ATOM 703 C CA . THR A 1 95 ? -18.297 20.578 15.469 1 96.94 95 THR A CA 1
ATOM 704 C C . THR A 1 95 ? -19.531 20.141 16.25 1 96.94 95 THR A C 1
ATOM 706 O O . THR A 1 95 ? -19.844 18.953 16.297 1 96.94 95 THR A O 1
ATOM 709 N N . ARG A 1 96 ? -20.125 21.078 16.859 1 92.06 96 ARG A N 1
ATOM 710 C CA . ARG A 1 96 ? -21.359 20.828 17.609 1 92.06 96 ARG A CA 1
ATOM 711 C C . ARG A 1 96 ? -22.391 21.922 17.359 1 92.06 96 ARG A C 1
ATOM 713 O O . ARG A 1 96 ? -22.031 23.047 17.031 1 92.06 96 ARG A O 1
ATOM 720 N N . PRO A 1 97 ? -23.703 21.438 17.422 1 83.94 97 PRO A N 1
ATOM 721 C CA . PRO A 1 97 ? -24.719 22.484 17.297 1 83.94 97 PRO A CA 1
ATOM 722 C C . PRO A 1 97 ? -24.578 23.578 18.359 1 83.94 97 PRO A C 1
ATOM 724 O O . PRO A 1 97 ? -24.094 23.312 19.453 1 83.94 97 PRO A O 1
ATOM 727 N N . ALA A 1 98 ? -24.844 24.859 17.891 1 69.19 98 ALA A N 1
ATOM 728 C CA . ALA A 1 98 ? -24.812 25.969 18.844 1 69.19 98 ALA A CA 1
ATOM 729 C C . ALA A 1 98 ? -25.688 25.688 20.062 1 69.19 98 ALA A C 1
ATOM 731 O O . ALA A 1 98 ? -26.828 25.25 19.906 1 69.19 98 ALA A O 1
ATOM 732 N N . THR A 1 99 ? -25.219 25.062 20.984 1 57.88 99 THR A N 1
ATOM 733 C CA . THR A 1 99 ? -26.062 24.969 22.172 1 57.88 99 THR A CA 1
ATOM 734 C C . THR A 1 99 ? -26.172 26.328 22.875 1 57.88 99 THR A C 1
ATOM 736 O O . THR A 1 99 ? -25.25 27.156 22.781 1 57.88 99 THR A O 1
ATOM 739 N N . SER A 1 100 ? -27.328 26.844 23.203 1 48 100 SER A N 1
ATOM 740 C CA . SER A 1 100 ? -27.641 28.062 23.953 1 48 100 SER A CA 1
ATOM 741 C C . SER A 1 100 ? -26.641 28.297 25.078 1 48 100 SER A C 1
ATOM 743 O O . SER A 1 100 ? -26.594 29.391 25.656 1 48 100 SER A O 1
ATOM 745 N N . ARG A 1 101 ? -26.172 27.359 25.719 1 47.72 101 ARG A N 1
ATOM 746 C CA . ARG A 1 101 ? -25.484 27.516 27 1 47.72 101 ARG A CA 1
ATOM 747 C C . ARG A 1 101 ? -24.062 28.031 26.812 1 47.72 101 ARG A C 1
ATOM 749 O O . ARG A 1 101 ? -23.281 28.078 27.75 1 47.72 101 ARG A O 1
ATOM 756 N N . ASP A 1 102 ? -23.516 28.156 25.641 1 45.78 102 ASP A N 1
ATOM 757 C CA . ASP A 1 102 ? -22.109 28.469 25.422 1 45.78 102 ASP A CA 1
ATOM 758 C C . ASP A 1 102 ? -21.766 29.859 25.969 1 45.78 102 ASP A C 1
ATOM 760 O O . ASP A 1 102 ? -20.609 30.266 25.969 1 45.78 102 ASP A O 1
ATOM 764 N N . ALA A 1 103 ? -22.719 30.812 26.297 1 42.69 103 ALA A N 1
ATOM 765 C CA . ALA A 1 103 ? -22.484 32.219 26.656 1 42.69 103 ALA A CA 1
ATOM 766 C C . ALA A 1 103 ? -21.984 32.312 28.094 1 42.69 103 ALA A C 1
ATOM 768 O O . ALA A 1 103 ? -21.219 33.219 28.438 1 42.69 103 ALA A O 1
ATOM 769 N N . ASP A 1 104 ? -22.672 31.719 28.969 1 42.84 104 ASP A N 1
ATOM 770 C CA . ASP A 1 104 ? -22.531 32.188 30.344 1 42.84 104 ASP A CA 1
ATOM 771 C C . ASP A 1 104 ? -21.344 31.531 31.047 1 42.84 104 ASP A C 1
ATOM 773 O O . ASP A 1 104 ? -21 31.891 32.156 1 42.84 104 ASP A O 1
ATOM 777 N N . ASP A 1 105 ? -21.109 30.188 30.969 1 46.31 105 ASP A N 1
ATOM 778 C CA . ASP A 1 105 ? -20.141 29.625 31.891 1 46.31 105 ASP A CA 1
ATOM 779 C C . ASP A 1 105 ? -18.719 29.844 31.375 1 46.31 105 ASP A C 1
ATOM 781 O O . ASP A 1 105 ? -18.453 29.719 30.172 1 46.31 105 ASP A O 1
ATOM 785 N N . ALA A 1 106 ? -17.969 30.547 32.156 1 47.31 106 ALA A N 1
ATOM 786 C CA . ALA A 1 106 ? -16.547 30.766 31.938 1 47.31 106 ALA A CA 1
ATOM 787 C C . ALA A 1 106 ? -15.898 29.531 31.312 1 47.31 106 ALA A C 1
ATOM 789 O O . ALA A 1 106 ? -16 28.422 31.844 1 47.31 106 ALA A O 1
ATOM 790 N N . PRO A 1 107 ? -15.477 29.578 30.047 1 54.44 107 PRO A N 1
ATOM 791 C CA . PRO A 1 107 ? -14.875 28.375 29.453 1 54.44 107 PRO A CA 1
ATOM 792 C C . PRO A 1 107 ? -13.828 27.734 30.344 1 54.44 107 PRO A C 1
ATOM 794 O O . PRO A 1 107 ? -13.055 28.438 31.016 1 54.44 107 PRO A O 1
ATOM 797 N N . ALA A 1 108 ? -13.977 26.516 31 1 54.34 108 ALA A N 1
ATOM 798 C CA . ALA A 1 108 ? -13.047 25.766 31.828 1 54.34 108 ALA A CA 1
ATOM 799 C C . ALA A 1 108 ? -11.633 25.828 31.266 1 54.34 108 ALA A C 1
ATOM 801 O O . ALA A 1 108 ? -10.656 25.656 32 1 54.34 108 ALA A O 1
ATOM 802 N N . THR A 1 109 ? -11.484 25.969 30 1 68.12 109 THR A N 1
ATOM 803 C CA . THR A 1 109 ? -10.164 26.078 29.391 1 68.12 109 THR A CA 1
ATOM 804 C C . THR A 1 109 ? -10.156 27.156 28.312 1 68.12 109 THR A C 1
ATOM 806 O O . THR A 1 109 ? -11.195 27.469 27.734 1 68.12 109 THR A O 1
ATOM 809 N N . SER A 1 110 ? -9.133 27.859 28.25 1 86.38 110 SER A N 1
ATOM 810 C CA . SER A 1 110 ? -8.93 28.859 27.219 1 86.38 110 SER A CA 1
ATOM 811 C C . SER A 1 110 ? -8.562 28.219 25.875 1 86.38 110 SER A C 1
ATOM 813 O O . SER A 1 110 ? -8.438 28.906 24.875 1 86.38 110 SER A O 1
ATOM 815 N N . GLU A 1 111 ? -8.578 26.859 25.906 1 94.88 111 GLU A N 1
ATOM 816 C CA . GLU A 1 111 ? -8.164 26.172 24.688 1 94.88 111 GLU A CA 1
ATOM 817 C C . GLU A 1 111 ? -9.297 26.125 23.656 1 94.88 111 GLU A C 1
ATOM 819 O O . GLU A 1 111 ? -10.406 25.688 23.969 1 94.88 111 GLU A O 1
ATOM 824 N N . GLU A 1 112 ? -9.047 26.625 22.516 1 97.25 112 GLU A N 1
ATOM 825 C CA . GLU A 1 112 ? -9.93 26.531 21.344 1 97.25 112 GLU A CA 1
ATOM 826 C C . GLU A 1 112 ? -9.172 26.016 20.125 1 97.25 112 GLU A C 1
ATOM 828 O O . GLU A 1 112 ? -8.133 26.562 19.766 1 97.25 112 GLU A O 1
ATOM 833 N N . TYR A 1 113 ? -9.742 24.953 19.531 1 98.56 113 TYR A N 1
ATOM 834 C CA . TYR A 1 113 ? -9.023 24.344 18.422 1 98.56 113 TYR A CA 1
ATOM 835 C C . TYR A 1 113 ? -9.906 24.219 17.188 1 98.56 113 TYR A C 1
ATOM 837 O O . TYR A 1 113 ? -11.133 24.109 17.297 1 98.56 113 TYR A O 1
ATOM 845 N N . THR A 1 114 ? -9.336 24.328 16.062 1 98.81 114 THR A N 1
ATOM 846 C CA . THR A 1 114 ? -9.891 23.984 14.766 1 98.81 114 THR A CA 1
ATOM 847 C C . THR A 1 114 ? -9.172 22.766 14.172 1 98.81 114 THR A C 1
ATOM 849 O O . THR A 1 114 ? -7.949 22.656 14.266 1 98.81 114 THR A O 1
ATOM 852 N N . VAL A 1 115 ? -9.93 21.844 13.609 1 98.94 115 VAL A N 1
ATOM 853 C CA . VAL A 1 115 ? -9.344 20.656 12.992 1 98.94 115 VAL A CA 1
ATOM 854 C C . VAL A 1 115 ? -9.703 20.625 11.508 1 98.94 115 VAL A C 1
ATOM 856 O O . VAL A 1 115 ? -10.867 20.766 11.133 1 98.94 115 VAL A O 1
ATOM 859 N N . ALA A 1 116 ? -8.719 20.531 10.648 1 98.94 116 ALA A N 1
ATOM 860 C CA . ALA A 1 116 ? -8.859 20.297 9.219 1 98.94 116 ALA A CA 1
ATOM 861 C C . ALA A 1 116 ? -8.297 18.938 8.82 1 98.94 116 ALA A C 1
ATOM 863 O O . ALA A 1 116 ? -7.203 18.562 9.258 1 98.94 116 ALA A O 1
ATOM 864 N N . PHE A 1 117 ? -9.047 18.188 7.984 1 98.88 117 PHE A N 1
ATOM 865 C CA . PHE A 1 117 ? -8.57 16.812 7.844 1 98.88 117 PHE A CA 1
ATOM 866 C C . PHE A 1 117 ? -8.953 16.25 6.484 1 98.88 117 PHE A C 1
ATOM 868 O O . PHE A 1 117 ? -9.836 16.781 5.805 1 98.88 117 PHE A O 1
ATOM 875 N N . ASP A 1 118 ? -8.25 15.344 5.949 1 98.56 118 ASP A N 1
ATOM 876 C CA . ASP A 1 118 ? -8.555 14.375 4.902 1 98.56 118 ASP A CA 1
ATOM 877 C C . ASP A 1 118 ? -8.781 12.984 5.492 1 98.56 118 ASP A C 1
ATOM 879 O O . ASP A 1 118 ? -7.828 12.305 5.867 1 98.56 118 ASP A O 1
ATOM 883 N N . PRO A 1 119 ? -10.016 12.586 5.574 1 98.19 119 PRO A N 1
ATOM 884 C CA . PRO A 1 119 ? -10.289 11.328 6.273 1 98.19 119 PRO A CA 1
ATOM 885 C C . PRO A 1 119 ? -9.75 10.109 5.527 1 98.19 119 PRO A C 1
ATOM 887 O O . PRO A 1 119 ? -9.453 9.086 6.145 1 98.19 119 PRO A O 1
ATOM 890 N N . LEU A 1 120 ? -9.633 10.25 4.203 1 97.94 120 LEU A N 1
ATOM 891 C CA . LEU A 1 120 ? -9.156 9.125 3.41 1 97.94 120 LEU A CA 1
ATOM 892 C C . LEU A 1 120 ? -8.273 9.609 2.264 1 97.94 120 LEU A C 1
ATOM 894 O O . LEU A 1 120 ? -8.766 9.891 1.171 1 97.94 120 LEU A O 1
ATOM 898 N N . ASP A 1 121 ? -7.023 9.664 2.48 1 97.62 121 ASP A N 1
ATOM 899 C CA . ASP A 1 121 ? -6.039 9.891 1.428 1 97.62 121 ASP A CA 1
ATOM 900 C C . ASP A 1 121 ? -5.758 8.609 0.653 1 97.62 121 ASP A C 1
ATOM 902 O O . ASP A 1 121 ? -5.168 7.668 1.192 1 97.62 121 ASP A O 1
ATOM 906 N N . GLY A 1 122 ? -6.094 8.555 -0.611 1 94.81 122 GLY A N 1
ATOM 907 C CA . GLY A 1 122 ? -5.879 7.371 -1.421 1 94.81 122 GLY A CA 1
ATOM 908 C C . GLY A 1 122 ? -7.168 6.711 -1.873 1 94.81 122 GLY A C 1
ATOM 909 O O . GLY A 1 122 ? -7.258 5.484 -1.931 1 94.81 122 GLY A O 1
ATOM 910 N N . SER A 1 123 ? -8.18 7.445 -2.176 1 90.69 123 SER A N 1
ATOM 911 C CA . SER A 1 123 ? -9.453 6.906 -2.65 1 90.69 123 SER A CA 1
ATOM 912 C C . SER A 1 123 ? -9.273 6.137 -3.955 1 90.69 123 SER A C 1
ATOM 914 O O . SER A 1 123 ? -10.016 5.191 -4.23 1 90.69 123 SER A O 1
ATOM 916 N N . SER A 1 124 ? -8.25 6.465 -4.676 1 91.31 124 SER A N 1
ATOM 917 C CA . SER A 1 124 ? -8.031 5.805 -5.957 1 91.31 124 SER A CA 1
ATOM 918 C C . SER A 1 124 ? -7.344 4.453 -5.77 1 91.31 124 SER A C 1
ATOM 920 O O . SER A 1 124 ? -7.301 3.643 -6.695 1 91.31 124 SER A O 1
ATOM 922 N N . ILE A 1 125 ? -6.77 4.211 -4.562 1 96.44 125 ILE A N 1
ATOM 923 C CA . ILE A 1 125 ? -5.984 2.99 -4.414 1 96.44 125 ILE A CA 1
ATOM 924 C C . ILE A 1 125 ? -6.59 2.117 -3.316 1 96.44 125 ILE A C 1
ATOM 926 O O . ILE A 1 125 ? -6.078 1.034 -3.021 1 96.44 125 ILE A O 1
ATOM 930 N N . ILE A 1 126 ? -7.707 2.527 -2.74 1 97.38 126 ILE A N 1
ATOM 931 C CA . ILE A 1 126 ? -8.344 1.735 -1.692 1 97.38 126 ILE A CA 1
ATOM 932 C C . ILE A 1 126 ? -8.984 0.49 -2.301 1 97.38 126 ILE A C 1
ATOM 934 O O . ILE A 1 126 ? -8.992 -0.577 -1.683 1 97.38 126 ILE A O 1
ATOM 938 N N . ALA A 1 127 ? -9.5 0.56 -3.51 1 95.75 127 ALA A N 1
ATOM 939 C CA . ALA A 1 127 ? -10.133 -0.588 -4.152 1 95.75 127 ALA A CA 1
ATOM 940 C C . ALA A 1 127 ? -9.125 -1.712 -4.383 1 95.75 127 ALA A C 1
ATOM 942 O O . ALA A 1 127 ? -9.383 -2.867 -4.043 1 95.75 127 ALA A O 1
ATOM 943 N N . PRO A 1 128 ? -7.934 -1.398 -4.871 1 97.12 128 PRO A N 1
ATOM 944 C CA . PRO A 1 128 ? -6.926 -2.449 -5.004 1 97.12 128 PRO A CA 1
ATOM 945 C C . PRO A 1 128 ? -6.344 -2.881 -3.658 1 97.12 128 PRO A C 1
ATOM 947 O O . PRO A 1 128 ? -5.414 -3.693 -3.615 1 97.12 128 PRO A O 1
ATOM 950 N N . ASN A 1 129 ? -6.82 -2.279 -2.564 1 98.19 129 ASN A N 1
ATOM 951 C CA . ASN A 1 129 ? -6.43 -2.688 -1.22 1 98.19 129 ASN A CA 1
ATOM 952 C C . ASN A 1 129 ? -5.012 -2.236 -0.887 1 98.19 129 ASN A C 1
ATOM 954 O O . ASN A 1 129 ? -4.289 -2.93 -0.169 1 98.19 129 ASN A O 1
ATOM 958 N N . TRP A 1 130 ? -4.562 -1.114 -1.488 1 98.62 130 TRP A N 1
ATOM 959 C CA . TRP A 1 130 ? -3.279 -0.517 -1.141 1 98.62 130 TRP A CA 1
ATOM 960 C C . TRP A 1 130 ? -3.387 0.294 0.147 1 98.62 130 TRP A C 1
ATOM 962 O O . TRP A 1 130 ? -4.477 0.726 0.527 1 98.62 130 TRP A O 1
ATOM 972 N N . THR A 1 131 ? -2.271 0.455 0.794 1 98.75 131 THR A N 1
ATOM 973 C CA . THR A 1 131 ? -2.203 1.283 1.993 1 98.75 131 THR A CA 1
ATOM 974 C C . THR A 1 131 ? -2.729 2.688 1.71 1 98.75 131 THR A C 1
ATOM 976 O O . THR A 1 131 ? -2.424 3.271 0.667 1 98.75 131 THR A O 1
ATOM 979 N N . VAL A 1 132 ? -3.564 3.18 2.631 1 98.75 132 VAL A N 1
ATOM 980 C CA . VAL A 1 132 ? -4.129 4.52 2.531 1 98.75 132 VAL A CA 1
ATOM 981 C C . VAL A 1 132 ? -3.848 5.297 3.814 1 98.75 132 VAL A C 1
ATOM 983 O O . VAL A 1 132 ? -3.113 4.824 4.684 1 98.75 132 VAL A O 1
ATOM 986 N N . GLY A 1 133 ? -4.367 6.539 3.871 1 98.62 133 GLY A N 1
ATOM 987 C CA . GLY A 1 133 ? -4.02 7.324 5.047 1 98.62 133 GLY A CA 1
ATOM 988 C C . GLY A 1 133 ? -5.117 8.281 5.473 1 98.62 133 GLY A C 1
ATOM 989 O O . GLY A 1 133 ? -6.141 8.398 4.789 1 98.62 133 GLY A O 1
ATOM 990 N N . THR A 1 134 ? -4.93 8.859 6.59 1 98.88 134 THR A N 1
ATOM 991 C CA . THR A 1 134 ? -5.68 9.984 7.148 1 98.88 134 THR A CA 1
ATOM 992 C C . THR A 1 134 ? -4.742 11.133 7.508 1 98.88 134 THR A C 1
ATOM 994 O O . THR A 1 134 ? -3.666 10.914 8.062 1 98.88 134 THR A O 1
ATOM 997 N N . ILE A 1 135 ? -5.125 12.305 7.148 1 98.94 135 ILE A N 1
ATOM 998 C CA . ILE A 1 135 ? -4.293 13.469 7.426 1 98.94 135 ILE A CA 1
ATOM 999 C C . ILE A 1 135 ? -5.078 14.477 8.266 1 98.94 135 ILE A C 1
ATOM 1001 O O . ILE A 1 135 ? -6.223 14.797 7.949 1 98.94 135 ILE A O 1
ATOM 1005 N N . VAL A 1 136 ? -4.441 14.984 9.344 1 98.94 136 VAL A N 1
ATOM 1006 C CA . VAL A 1 136 ? -5.137 15.898 10.242 1 98.94 136 VAL A CA 1
ATOM 1007 C C . VAL A 1 136 ? -4.211 17.047 10.625 1 98.94 136 VAL A C 1
ATOM 1009 O O . VAL A 1 136 ? -3.062 16.828 11.016 1 98.94 136 VAL A O 1
ATOM 1012 N N . GLY A 1 137 ? -4.688 18.234 10.445 1 98.94 137 GLY A N 1
ATOM 1013 C CA . GLY A 1 137 ? -4.066 19.406 11.023 1 98.94 137 GLY A CA 1
ATOM 1014 C C . GLY A 1 137 ? -4.844 19.984 12.188 1 98.94 137 GLY A C 1
ATOM 1015 O O . GLY A 1 137 ? -6.07 20.062 12.148 1 98.94 137 GLY A O 1
ATOM 1016 N N . ILE A 1 138 ? -4.16 20.344 13.266 1 98.94 138 ILE A N 1
ATOM 1017 C CA . ILE A 1 138 ? -4.758 20.922 14.461 1 98.94 138 ILE A CA 1
ATOM 1018 C C . ILE A 1 138 ? -4.266 22.359 14.641 1 98.94 138 ILE A C 1
ATOM 1020 O O . ILE A 1 138 ? -3.059 22.609 14.703 1 98.94 138 ILE A O 1
ATOM 1024 N N . TRP A 1 139 ? -5.227 23.266 14.773 1 98.88 139 TRP A N 1
ATOM 1025 C CA . TRP A 1 139 ? -4.926 24.688 14.781 1 98.88 139 TRP A CA 1
ATOM 1026 C C . TRP A 1 139 ? -5.387 25.328 16.078 1 98.88 139 TRP A C 1
ATOM 1028 O O . TRP A 1 139 ? -6.465 25.016 16.594 1 98.88 139 TRP A O 1
ATOM 1038 N N . ASP A 1 140 ? -4.629 26.297 16.516 1 97.94 140 ASP A N 1
ATOM 1039 C CA . ASP A 1 140 ? -5.078 27.188 17.578 1 97.94 140 ASP A CA 1
ATOM 1040 C C . ASP A 1 140 ? -6.16 28.141 17.078 1 97.94 140 ASP A C 1
ATOM 1042 O O . ASP A 1 140 ? -5.996 28.781 16.031 1 97.94 140 ASP A O 1
ATOM 1046 N N . GLY A 1 141 ? -7.262 28.172 17.781 1 97.38 141 GLY A N 1
ATOM 1047 C CA . GLY A 1 141 ? -8.305 29.141 17.453 1 97.38 141 GLY A CA 1
ATOM 1048 C C . GLY A 1 141 ? -9.523 28.5 16.828 1 97.38 141 GLY A C 1
ATOM 1049 O O . GLY A 1 141 ? -9.602 27.281 16.703 1 97.38 141 GLY A O 1
ATOM 1050 N N . ARG A 1 142 ? -10.422 29.297 16.391 1 97.81 142 ARG A N 1
ATOM 1051 C CA . ARG A 1 142 ? -11.719 28.812 15.953 1 97.81 142 ARG A CA 1
ATOM 1052 C C . ARG A 1 142 ? -11.812 28.797 14.43 1 97.81 142 ARG A C 1
ATOM 1054 O O . ARG A 1 142 ? -12.883 28.578 13.867 1 97.81 142 ARG A O 1
ATOM 1061 N N . THR A 1 143 ? -10.656 29.109 13.789 1 98.56 143 THR A N 1
ATOM 1062 C CA . THR A 1 143 ? -10.578 29 12.336 1 98.56 143 THR A CA 1
ATOM 1063 C C . THR A 1 143 ? -9.148 28.719 11.891 1 98.56 143 THR A C 1
ATOM 1065 O O . THR A 1 143 ? -8.195 29.125 12.555 1 98.56 143 THR A O 1
ATOM 1068 N N . ALA A 1 144 ? -8.977 28.016 10.891 1 98.69 144 ALA A N 1
ATOM 1069 C CA . ALA A 1 144 ? -7.68 27.797 10.25 1 98.69 144 ALA A CA 1
ATOM 1070 C C . ALA A 1 144 ? -7.52 28.688 9.023 1 98.69 144 ALA A C 1
ATOM 1072 O O . ALA A 1 144 ? -6.398 28.969 8.594 1 98.69 144 ALA A O 1
ATOM 1073 N N . VAL A 1 145 ? -8.633 29.078 8.414 1 98.62 145 VAL A N 1
ATOM 1074 C CA . VAL A 1 145 ? -8.648 29.875 7.195 1 98.62 145 VAL A CA 1
ATOM 1075 C C . VAL A 1 145 ? -8.062 31.25 7.469 1 98.62 145 VAL A C 1
ATOM 1077 O O . VAL A 1 145 ? -8.438 31.922 8.438 1 98.62 145 VAL A O 1
ATOM 1080 N N . GLY A 1 146 ? -7.137 31.594 6.672 1 98.5 146 GLY A N 1
ATOM 1081 C CA . GLY A 1 146 ? -6.543 32.906 6.793 1 98.5 146 GLY A CA 1
ATOM 1082 C C . GLY A 1 146 ? -5.5 33 7.891 1 98.5 146 GLY A C 1
ATOM 1083 O O . GLY A 1 146 ? -4.941 34.094 8.133 1 98.5 146 GLY A O 1
ATOM 1084 N N . GLN A 1 147 ? -5.215 31.938 8.586 1 98.5 147 GLN A N 1
ATOM 1085 C CA . GLN A 1 147 ? -4.242 31.938 9.672 1 98.5 147 GLN A CA 1
ATOM 1086 C C . GLN A 1 147 ? -2.877 31.453 9.195 1 98.5 147 GLN A C 1
ATOM 1088 O O . GLN A 1 147 ? -2.787 30.641 8.281 1 98.5 147 GLN A O 1
ATOM 1093 N N . SER A 1 148 ? -1.851 31.953 9.789 1 98.38 148 SER A N 1
ATOM 1094 C CA . SER A 1 148 ? -0.499 31.484 9.5 1 98.38 148 SER A CA 1
ATOM 1095 C C . SER A 1 148 ? -0.298 30.062 9.992 1 98.38 148 SER A C 1
ATOM 1097 O O . SER A 1 148 ? -0.344 29.797 11.195 1 98.38 148 SER A O 1
ATOM 1099 N N . PRO A 1 149 ? -0.075 29.125 9.047 1 98.62 149 PRO A N 1
ATOM 1100 C CA . PRO A 1 149 ? 0.16 27.75 9.492 1 98.62 149 PRO A CA 1
ATOM 1101 C C . PRO A 1 149 ? 1.403 27.625 10.375 1 98.62 149 PRO A C 1
ATOM 1103 O O . PRO A 1 149 ? 1.424 26.828 11.305 1 98.62 149 PRO A O 1
ATOM 1106 N N . ALA A 1 150 ? 2.418 28.375 10.102 1 97.69 150 ALA A N 1
ATOM 1107 C CA . ALA A 1 150 ? 3.65 28.328 10.883 1 97.69 150 ALA A CA 1
ATOM 1108 C C . ALA A 1 150 ? 3.387 28.703 12.344 1 97.69 150 ALA A C 1
ATOM 1110 O O . ALA A 1 150 ? 4.051 28.188 13.25 1 97.69 150 ALA A O 1
ATOM 1111 N N . GLU A 1 151 ? 2.354 29.531 12.555 1 97.06 151 GLU A N 1
ATOM 1112 C CA . GLU A 1 151 ? 2.088 30.031 13.898 1 97.06 151 GLU A CA 1
ATOM 1113 C C . GLU A 1 151 ? 0.932 29.281 14.547 1 97.06 151 GLU A C 1
ATOM 1115 O O . GLU A 1 151 ? 0.938 29.062 15.758 1 97.06 151 GLU A O 1
ATOM 1120 N N . LYS A 1 152 ? -0.022 28.922 13.688 1 98.38 152 LYS A N 1
ATOM 1121 C CA . LYS A 1 152 ? -1.293 28.547 14.305 1 98.38 152 LYS A CA 1
ATOM 1122 C C . LYS A 1 152 ? -1.551 27.047 14.164 1 98.38 152 LYS A C 1
ATOM 1124 O O . LYS A 1 152 ? -2.393 26.484 14.875 1 98.38 152 LYS A O 1
ATOM 1129 N N . GLN A 1 153 ? -0.919 26.344 13.25 1 98.81 153 GLN A N 1
ATOM 1130 C CA . GLN A 1 153 ? -1.004 24.891 13.227 1 98.81 153 GLN A CA 1
ATOM 1131 C C . GLN A 1 153 ? -0.039 24.266 14.234 1 98.81 153 GLN A C 1
ATOM 1133 O O . GLN A 1 153 ? 1.172 24.25 14 1 98.81 153 GLN A O 1
ATOM 1138 N N . ILE A 1 154 ? -0.516 23.703 15.266 1 98.69 154 ILE A N 1
ATOM 1139 C CA . ILE A 1 154 ? 0.351 23.375 16.391 1 98.69 154 ILE A CA 1
ATOM 1140 C C . ILE A 1 154 ? 0.587 21.875 16.438 1 98.69 154 ILE A C 1
ATOM 1142 O O . ILE A 1 154 ? 1.455 21.391 17.188 1 98.69 154 ILE A O 1
ATOM 1146 N N . ALA A 1 155 ? -0.173 21.094 15.664 1 98.94 155 ALA A N 1
ATOM 1147 C CA . ALA A 1 155 ? 0.037 19.656 15.57 1 98.94 155 ALA A CA 1
ATOM 1148 C C . ALA A 1 155 ? -0.483 19.109 14.242 1 98.94 155 ALA A C 1
ATOM 1150 O O . ALA A 1 155 ? -1.311 19.734 13.586 1 98.94 155 ALA A O 1
ATOM 1151 N N . ALA A 1 156 ? 0.039 18.062 13.82 1 98.94 156 ALA A N 1
ATOM 1152 C CA . ALA A 1 156 ? -0.412 17.297 12.656 1 98.94 156 ALA A CA 1
ATOM 1153 C C . ALA A 1 156 ? -0.275 15.805 12.883 1 98.94 156 ALA A C 1
ATOM 1155 O O . ALA A 1 156 ? 0.649 15.352 13.562 1 98.94 156 ALA A O 1
ATOM 1156 N N . ILE A 1 157 ? -1.201 15.086 12.375 1 98.94 157 ILE A N 1
ATOM 1157 C CA . ILE A 1 157 ? -1.212 13.633 12.516 1 98.94 157 ILE A CA 1
ATOM 1158 C C . ILE A 1 157 ? -1.441 12.984 11.156 1 98.94 157 ILE A C 1
ATOM 1160 O O . ILE A 1 157 ? -2.326 13.398 10.406 1 98.94 157 ILE A O 1
ATOM 1164 N N . MET A 1 158 ? -0.62 12.094 10.836 1 98.88 158 MET A N 1
ATOM 1165 C CA . MET A 1 158 ? -0.77 11.266 9.641 1 98.88 158 MET A CA 1
ATOM 1166 C C . MET A 1 158 ? -1.01 9.805 10.016 1 98.88 158 MET A C 1
ATOM 1168 O O . MET A 1 158 ? -0.117 9.141 10.547 1 98.88 158 MET A O 1
ATOM 1172 N N . GLY A 1 159 ? -2.227 9.367 9.828 1 98.88 159 GLY A N 1
ATOM 1173 C CA . GLY A 1 159 ? -2.525 7.957 9.992 1 98.88 159 GLY A CA 1
ATOM 1174 C C . GLY A 1 159 ? -2.176 7.125 8.773 1 98.88 159 GLY A C 1
ATOM 1175 O O . GLY A 1 159 ? -2.391 7.555 7.641 1 98.88 159 GLY A O 1
ATOM 1176 N N . VAL A 1 160 ? -1.604 6 9 1 98.88 160 VAL A N 1
ATOM 1177 C CA . VAL A 1 160 ? -1.241 5.059 7.941 1 98.88 160 VAL A CA 1
ATOM 1178 C C . VAL A 1 160 ? -2.012 3.754 8.125 1 98.88 160 VAL A C 1
ATOM 1180 O O . VAL A 1 160 ? -1.841 3.061 9.133 1 98.88 160 VAL A O 1
ATOM 1183 N N . ILE A 1 161 ? -2.832 3.434 7.172 1 98.69 161 ILE A N 1
ATOM 1184 C CA . ILE A 1 161 ? -3.721 2.281 7.27 1 98.69 161 ILE A CA 1
ATOM 1185 C C . ILE A 1 161 ? -3.342 1.246 6.211 1 98.69 161 ILE A C 1
ATOM 1187 O O . ILE A 1 161 ? -3.715 1.376 5.043 1 98.69 161 ILE A O 1
ATOM 1191 N N . GLY A 1 162 ? -2.553 0.282 6.574 1 98.44 162 GLY A N 1
ATOM 1192 C CA . GLY A 1 162 ? -2.113 -0.864 5.797 1 98.44 162 GLY A CA 1
ATOM 1193 C C . GLY A 1 162 ? -2.266 -2.182 6.531 1 98.44 162 GLY A C 1
ATOM 1194 O O . GLY A 1 162 ? -3.305 -2.439 7.145 1 98.44 162 GLY A O 1
ATOM 1195 N N . PRO A 1 163 ? -1.24 -3.059 6.48 1 97.94 163 PRO A N 1
ATOM 1196 C CA . PRO A 1 163 ? -1.293 -4.277 7.293 1 97.94 163 PRO A CA 1
ATOM 1197 C C . PRO A 1 163 ? -1.468 -3.988 8.781 1 97.94 163 PRO A C 1
ATOM 1199 O O . PRO A 1 163 ? -2.102 -4.77 9.492 1 97.94 163 PRO A O 1
ATOM 1202 N N . ARG A 1 164 ? -0.875 -2.863 9.133 1 97.62 164 ARG A N 1
ATOM 1203 C CA . ARG A 1 164 ? -1.044 -2.301 10.469 1 97.62 164 ARG A CA 1
ATOM 1204 C C . ARG A 1 164 ? -1.733 -0.942 10.406 1 97.62 164 ARG A C 1
ATOM 1206 O O . ARG A 1 164 ? -1.953 -0.4 9.32 1 97.62 164 ARG A O 1
ATOM 1213 N N . THR A 1 165 ? -2.117 -0.487 11.531 1 98.25 165 THR A N 1
ATOM 1214 C CA . THR A 1 165 ? -2.527 0.906 11.672 1 98.25 165 THR A CA 1
ATOM 1215 C C . THR A 1 165 ? -1.531 1.68 12.539 1 98.25 165 THR A C 1
ATOM 1217 O O . THR A 1 165 ? -1.345 1.364 13.711 1 98.25 165 THR A O 1
ATOM 1220 N N . THR A 1 166 ? -0.871 2.619 11.914 1 98.56 166 THR A N 1
ATOM 1221 C CA . THR A 1 166 ? 0.113 3.443 12.609 1 98.56 166 THR A CA 1
ATOM 1222 C C . THR A 1 166 ? -0.189 4.926 12.414 1 98.56 166 THR A C 1
ATOM 1224 O O . THR A 1 166 ? -1.076 5.285 11.633 1 98.56 166 THR A O 1
ATOM 1227 N N . ALA A 1 167 ? 0.495 5.73 13.188 1 98.75 167 ALA A N 1
ATOM 1228 C CA . ALA A 1 167 ? 0.354 7.172 13.016 1 98.75 167 ALA A CA 1
ATOM 1229 C C . ALA A 1 167 ? 1.655 7.895 13.352 1 98.75 167 ALA A C 1
ATOM 1231 O O . ALA A 1 167 ? 2.373 7.496 14.273 1 98.75 167 ALA A O 1
ATOM 1232 N N . ILE A 1 168 ? 1.934 8.906 12.633 1 98.88 168 ILE A N 1
ATOM 1233 C CA . ILE A 1 168 ? 3.01 9.844 12.945 1 98.88 168 ILE A CA 1
ATOM 1234 C C . ILE A 1 168 ? 2.42 11.156 13.445 1 98.88 168 ILE A C 1
ATOM 1236 O O . ILE A 1 168 ? 1.504 11.711 12.836 1 98.88 168 ILE A O 1
ATOM 1240 N N . VAL A 1 169 ? 2.918 11.617 14.531 1 98.88 169 VAL A N 1
ATOM 1241 C CA . VAL A 1 169 ? 2.42 12.82 15.188 1 98.88 169 VAL A CA 1
ATOM 1242 C C . VAL A 1 169 ? 3.521 13.875 15.234 1 98.88 169 VAL A C 1
ATOM 1244 O O . VAL A 1 169 ? 4.637 13.602 15.688 1 98.88 169 VAL A O 1
ATOM 1247 N N . ALA A 1 170 ? 3.215 15.016 14.758 1 98.94 170 ALA A N 1
ATOM 1248 C CA . ALA A 1 170 ? 4.105 16.172 14.859 1 98.94 170 ALA A CA 1
ATOM 1249 C C . ALA A 1 170 ? 3.52 17.234 15.789 1 98.94 170 ALA A C 1
ATOM 1251 O O . ALA A 1 170 ? 2.316 17.5 15.758 1 98.94 170 ALA A O 1
ATOM 1252 N N . LEU A 1 171 ? 4.363 17.797 16.609 1 98.75 171 LEU A N 1
ATOM 1253 C CA . LEU A 1 171 ? 3.984 18.844 17.562 1 98.75 171 LEU A CA 1
ATOM 1254 C C . LEU A 1 171 ? 4.879 20.062 17.406 1 98.75 171 LEU A C 1
ATOM 1256 O O . LEU A 1 171 ? 6.102 19.938 17.297 1 98.75 171 LEU A O 1
ATOM 1260 N N . ARG A 1 172 ? 4.242 21.172 17.297 1 97.88 172 ARG A N 1
ATOM 1261 C CA . ARG A 1 172 ? 4.918 22.453 17.391 1 97.88 172 ARG A CA 1
ATOM 1262 C C . ARG A 1 172 ? 4.133 23.422 18.266 1 97.88 172 ARG A C 1
ATOM 1264 O O . ARG A 1 172 ? 3.621 24.438 17.797 1 97.88 172 ARG A O 1
ATOM 1271 N N . VAL A 1 173 ? 4.07 23.156 19.469 1 95.75 173 VAL A N 1
ATOM 1272 C CA . VAL A 1 173 ? 3.336 23.922 20.453 1 95.75 173 VAL A CA 1
ATOM 1273 C C . VAL A 1 173 ? 4.215 25.062 20.969 1 95.75 173 VAL A C 1
ATOM 1275 O O . VAL A 1 173 ? 5.355 24.844 21.375 1 95.75 173 VAL A O 1
ATOM 1278 N N . PRO A 1 174 ? 3.65 26.297 20.953 1 92 174 PRO A N 1
ATOM 1279 C CA . PRO A 1 174 ? 4.449 27.406 21.469 1 92 174 PRO A CA 1
ATOM 1280 C C . PRO A 1 174 ? 4.984 27.156 22.875 1 92 174 PRO A C 1
ATOM 1282 O O . PRO A 1 174 ? 4.238 26.688 23.75 1 92 174 PRO A O 1
ATOM 1285 N N . GLY A 1 175 ? 6.273 27.406 23.062 1 88.5 175 GLY A N 1
ATOM 1286 C CA . GLY A 1 175 ? 6.879 27.25 24.375 1 88.5 175 GLY A CA 1
ATOM 1287 C C . GLY A 1 175 ? 7.512 25.891 24.594 1 88.5 175 GLY A C 1
ATOM 1288 O O . GLY A 1 175 ? 8.078 25.625 25.656 1 88.5 175 GLY A O 1
ATOM 1289 N N . ALA A 1 176 ? 7.402 25.031 23.641 1 90.44 176 ALA A N 1
ATOM 1290 C CA . ALA A 1 176 ? 8.008 23.703 23.719 1 90.44 176 ALA A CA 1
ATOM 1291 C C . ALA A 1 176 ? 8.781 23.391 22.453 1 90.44 176 ALA A C 1
ATOM 1293 O O . ALA A 1 176 ? 8.492 23.938 21.375 1 90.44 176 ALA A O 1
ATOM 1294 N N . PRO A 1 177 ? 9.758 22.531 22.594 1 93.75 177 PRO A N 1
ATOM 1295 C CA . PRO A 1 177 ? 10.438 22.078 21.375 1 93.75 177 PRO A CA 1
ATOM 1296 C C . PRO A 1 177 ? 9.523 21.281 20.453 1 93.75 177 PRO A C 1
ATOM 1298 O O . PRO A 1 177 ? 8.641 20.562 20.922 1 93.75 177 PRO A O 1
ATOM 1301 N N . SER A 1 178 ? 9.742 21.406 19.172 1 97.38 178 SER A N 1
ATOM 1302 C CA . SER A 1 178 ? 8.992 20.594 18.234 1 97.38 178 SER A CA 1
ATOM 1303 C C . SER A 1 178 ? 9.312 19.109 18.406 1 97.38 178 SER A C 1
ATOM 1305 O O . SER A 1 178 ? 10.398 18.75 18.859 1 97.38 178 SER A O 1
ATOM 1307 N N . ALA A 1 179 ? 8.375 18.266 18.094 1 98.44 179 ALA A N 1
ATOM 1308 C CA . ALA A 1 179 ? 8.539 16.828 18.25 1 98.44 179 ALA A CA 1
ATOM 1309 C C . ALA A 1 179 ? 7.816 16.078 17.125 1 98.44 179 ALA A C 1
ATOM 1311 O O . ALA A 1 179 ? 6.883 16.609 16.516 1 98.44 179 ALA A O 1
ATOM 1312 N N . CYS A 1 180 ? 8.297 14.945 16.797 1 98.81 180 CYS A N 1
ATOM 1313 C CA . CYS A 1 180 ? 7.688 14.023 15.844 1 98.81 180 CYS A CA 1
ATOM 1314 C C . CYS A 1 180 ? 7.895 12.578 16.281 1 98.81 180 CYS A C 1
ATOM 1316 O O . CYS A 1 180 ? 9.023 12.156 16.531 1 98.81 180 CYS A O 1
ATOM 1318 N N . PHE A 1 181 ? 6.824 11.828 16.391 1 98.75 181 PHE A N 1
ATOM 1319 C CA . PHE A 1 181 ? 6.938 10.453 16.844 1 98.75 181 PHE A CA 1
ATOM 1320 C C . PHE A 1 181 ? 5.918 9.562 16.156 1 98.75 181 PHE A C 1
ATOM 1322 O O . PHE A 1 181 ? 5.043 10.055 15.438 1 98.75 181 PHE A O 1
ATOM 1329 N N . GLU A 1 182 ? 6.141 8.281 16.266 1 98.69 182 GLU A N 1
ATOM 1330 C CA . GLU A 1 182 ? 5.293 7.297 15.602 1 98.69 182 GLU A CA 1
ATOM 1331 C C . GLU A 1 182 ? 4.699 6.305 16.594 1 98.69 182 GLU A C 1
ATOM 1333 O O . GLU A 1 182 ? 5.395 5.844 17.516 1 98.69 182 GLU A O 1
ATOM 1338 N N . ILE A 1 183 ? 3.445 6.016 16.391 1 98.25 183 ILE A N 1
ATOM 1339 C CA . ILE A 1 183 ? 2.768 5.062 17.266 1 98.25 183 ILE A CA 1
ATOM 1340 C C . ILE A 1 183 ? 2.125 3.961 16.422 1 98.25 183 ILE A C 1
ATOM 1342 O O . ILE A 1 183 ? 1.921 4.129 15.227 1 98.25 183 ILE A O 1
ATOM 1346 N N . GLY A 1 184 ? 1.908 2.832 17.031 1 97.81 184 GLY A N 1
ATOM 1347 C CA . GLY A 1 184 ? 1.082 1.758 16.5 1 97.81 184 GLY A CA 1
ATOM 1348 C C . GLY A 1 184 ? -0.231 1.595 17.25 1 97.81 184 GLY A C 1
ATOM 1349 O O . GLY A 1 184 ? -0.274 1.704 18.469 1 97.81 184 GLY A O 1
ATOM 1350 N N . LEU A 1 185 ? -1.293 1.457 16.469 1 96.56 185 LEU A N 1
ATOM 1351 C CA . LEU A 1 185 ? -2.617 1.282 17.062 1 96.56 185 LEU A CA 1
ATOM 1352 C C . LEU A 1 185 ? -3.031 -0.186 17.047 1 96.56 185 LEU A C 1
ATOM 1354 O O . LEU A 1 185 ? -2.998 -0.831 15.992 1 96.56 185 LEU A O 1
ATOM 1358 N N . GLY A 1 186 ? -3.434 -0.738 18.172 1 87.75 186 GLY A N 1
ATOM 1359 C CA . GLY A 1 186 ? -3.82 -2.135 18.281 1 87.75 186 GLY A CA 1
ATOM 1360 C C . GLY A 1 186 ? -5.301 -2.365 18.047 1 87.75 186 GLY A C 1
ATOM 1361 O O . GLY A 1 186 ? -5.996 -1.484 17.547 1 87.75 186 GLY A O 1
ATOM 1362 N N . TRP A 1 187 ? -5.711 -3.514 18.406 1 83.31 187 TRP A N 1
ATOM 1363 C CA . TRP A 1 187 ? -7.082 -3.955 18.172 1 83.31 187 TRP A CA 1
ATOM 1364 C C . TRP A 1 187 ? -8.078 -3.074 18.922 1 83.31 187 TRP A C 1
ATOM 1366 O O . TRP A 1 187 ? -9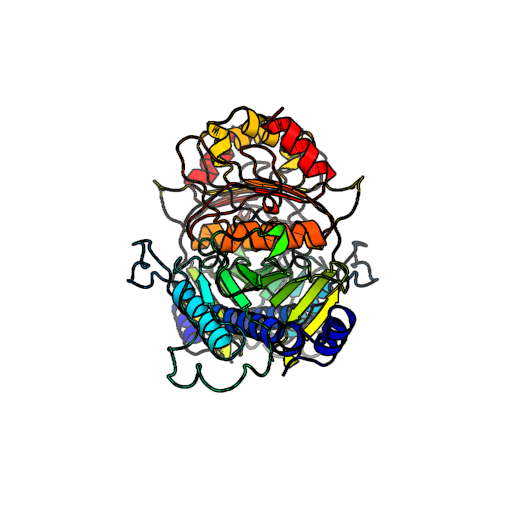.164 -2.789 18.406 1 83.31 187 TRP A O 1
ATOM 1376 N N . ASN A 1 188 ? -7.629 -2.611 20.062 1 85.5 188 ASN A N 1
ATOM 1377 C CA . ASN A 1 188 ? -8.516 -1.763 20.844 1 85.5 188 ASN A CA 1
ATOM 1378 C C . ASN A 1 188 ? -8.195 -0.284 20.656 1 85.5 188 ASN A C 1
ATOM 1380 O O . ASN A 1 188 ?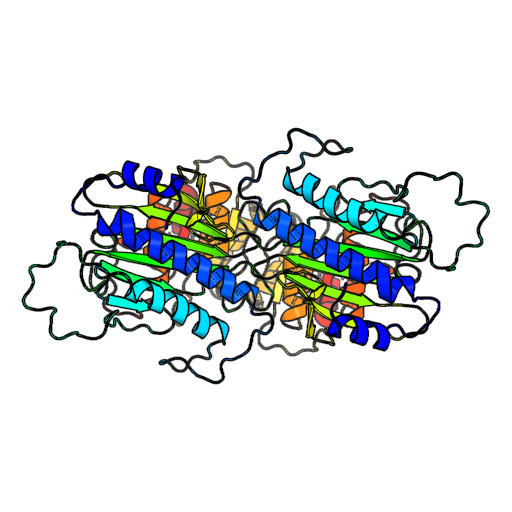 -8.484 0.537 21.531 1 85.5 188 ASN A O 1
ATOM 1384 N N . GLY A 1 189 ? -7.504 -0.095 19.594 1 90.12 189 GLY A N 1
ATOM 1385 C CA . GLY A 1 189 ? -7.258 1.285 19.219 1 90.12 189 GLY A CA 1
ATOM 1386 C C . GLY A 1 189 ? -6.254 1.984 20.109 1 90.12 189 GLY A C 1
ATOM 1387 O O . GLY A 1 189 ? -5.164 1.464 20.359 1 90.12 189 GLY A O 1
ATOM 1388 N N . VAL A 1 190 ? -6.621 3.16 20.562 1 90.44 190 VAL A N 1
ATOM 1389 C CA . VAL A 1 190 ? -5.707 4.043 21.281 1 90.44 190 VAL A CA 1
ATOM 1390 C C . VAL A 1 190 ? -5.422 3.475 22.672 1 90.44 190 VAL A C 1
ATOM 1392 O O . VAL A 1 190 ? -4.402 3.801 23.281 1 90.44 190 VAL A O 1
ATOM 1395 N N . GLY A 1 191 ? -6.34 2.619 23.125 1 91.56 191 GLY A N 1
ATOM 1396 C CA . GLY A 1 191 ? -6.133 1.979 24.422 1 91.56 191 GLY A CA 1
ATOM 1397 C C . GLY A 1 191 ? -5 0.971 24.406 1 91.56 191 GLY A C 1
ATOM 1398 O O . GLY A 1 191 ? -4.504 0.575 25.469 1 91.56 191 GLY A O 1
ATOM 1399 N N . GLU A 1 192 ? -4.578 0.527 23.281 1 90.31 192 GLU A N 1
ATOM 1400 C CA . GLU A 1 192 ? -3.477 -0.412 23.094 1 90.31 192 GLU A CA 1
ATOM 1401 C C . GLU A 1 192 ? -2.404 0.167 22.172 1 90.31 192 GLU A C 1
ATOM 1403 O O . GLU A 1 192 ? -1.757 -0.569 21.422 1 90.31 192 GLU A O 1
ATOM 1408 N N . CYS A 1 193 ? -2.264 1.328 22.281 1 93.25 193 CYS A N 1
ATOM 1409 C CA . CYS A 1 193 ? -1.302 2.057 21.453 1 93.25 193 CYS A CA 1
ATOM 1410 C C . CYS A 1 193 ? 0.118 1.857 21.984 1 93.25 193 CYS A C 1
ATOM 1412 O O . CYS A 1 193 ? 0.347 1.853 23.188 1 93.25 193 CYS A O 1
ATOM 1414 N N . GLU A 1 194 ? 1.071 1.682 21.094 1 95.56 194 GLU A N 1
ATOM 1415 C CA . GLU A 1 194 ? 2.494 1.577 21.406 1 95.56 194 GLU A CA 1
ATOM 1416 C C . GLU A 1 194 ? 3.291 2.684 20.719 1 95.56 194 GLU A C 1
ATOM 1418 O O . GLU A 1 194 ? 2.959 3.1 19.609 1 95.56 194 GLU A O 1
ATOM 1423 N N . ILE A 1 195 ? 4.344 3.098 21.469 1 97.31 195 ILE A N 1
ATOM 1424 C CA . ILE A 1 195 ? 5.289 3.996 20.828 1 97.31 195 ILE A CA 1
ATOM 1425 C C . ILE A 1 195 ? 6.246 3.189 19.953 1 97.31 195 ILE A C 1
ATOM 1427 O O . ILE A 1 195 ? 7.023 2.375 20.453 1 97.31 195 ILE A O 1
ATOM 1431 N N . ILE A 1 196 ? 6.203 3.295 18.688 1 97 196 ILE A N 1
ATOM 1432 C CA . ILE A 1 196 ? 7.082 2.578 17.766 1 97 196 ILE A CA 1
ATOM 1433 C C . ILE A 1 196 ? 8.43 3.285 17.688 1 97 196 ILE A C 1
ATOM 1435 O O . ILE A 1 196 ? 9.477 2.658 17.859 1 97 196 ILE A O 1
ATOM 1439 N N . ARG A 1 197 ? 8.406 4.586 17.391 1 97.56 197 ARG A N 1
ATOM 1440 C CA . ARG A 1 197 ? 9.57 5.465 17.375 1 97.56 197 ARG A CA 1
ATOM 1441 C C . ARG A 1 197 ? 9.312 6.73 18.188 1 97.56 197 ARG A C 1
ATOM 1443 O O . ARG A 1 197 ? 8.492 7.566 17.797 1 97.56 197 ARG A O 1
ATOM 1450 N N . PRO A 1 198 ? 9.969 6.926 19.25 1 98.12 198 PRO A N 1
ATOM 1451 C CA . PRO A 1 198 ? 9.766 8.133 20.047 1 98.12 198 PRO A CA 1
ATOM 1452 C C . PRO A 1 198 ? 10.219 9.406 19.344 1 98.12 198 PRO A C 1
ATOM 1454 O O . PRO A 1 198 ? 9.789 10.5 19.688 1 98.12 198 PRO A O 1
ATOM 1457 N N . VAL A 1 199 ? 11.172 9.203 18.375 1 98.19 199 VAL A N 1
ATOM 1458 C CA . VAL A 1 199 ? 11.641 10.32 17.547 1 98.19 199 VAL A CA 1
ATOM 1459 C C . VAL A 1 199 ? 11.688 9.891 16.078 1 98.19 199 VAL A C 1
ATOM 1461 O O . VAL A 1 199 ? 12.328 8.898 15.742 1 98.19 199 VAL A O 1
ATOM 1464 N N . VAL A 1 200 ? 10.992 10.547 15.273 1 98.5 200 VAL A N 1
ATOM 1465 C CA . VAL A 1 200 ? 11.055 10.391 13.82 1 98.5 200 VAL A CA 1
ATOM 1466 C C . VAL A 1 200 ? 11.914 11.5 13.219 1 98.5 200 VAL A C 1
ATOM 1468 O O . VAL A 1 200 ? 11.617 12.68 13.383 1 98.5 200 VAL A O 1
ATOM 1471 N N . LYS A 1 201 ? 12.93 11.109 12.531 1 98.06 201 LYS A N 1
ATOM 1472 C CA . LYS A 1 201 ? 13.852 12.086 11.953 1 98.06 201 LYS A CA 1
ATOM 1473 C C . LYS A 1 201 ? 14.398 11.609 10.617 1 98.06 201 LYS A C 1
ATOM 1475 O O . LYS A 1 201 ? 14.727 10.43 10.461 1 98.06 201 LYS A O 1
ATOM 1480 N N . LEU A 1 202 ? 14.469 12.453 9.695 1 98.31 202 LEU A N 1
ATOM 1481 C CA . LEU A 1 202 ? 15.148 12.188 8.438 1 98.31 202 LEU A CA 1
ATOM 1482 C C . LEU A 1 202 ? 16.656 12.32 8.586 1 98.31 202 LEU A C 1
ATOM 1484 O O . LEU A 1 202 ? 17.141 13.211 9.297 1 98.31 202 LEU A O 1
ATOM 1488 N N . ALA A 1 203 ? 17.344 11.508 7.922 1 94.94 203 ALA A N 1
ATOM 1489 C CA . ALA A 1 203 ? 18.781 11.43 8.07 1 94.94 203 ALA A CA 1
ATOM 1490 C C . ALA A 1 203 ? 19.484 12.312 7.043 1 94.94 203 ALA A C 1
ATOM 1492 O O . ALA A 1 203 ? 18.859 12.836 6.125 1 94.94 203 ALA A O 1
ATOM 1493 N N . GLU A 1 204 ? 20.797 12.469 7.348 1 91.38 204 GLU A N 1
ATOM 1494 C CA . GLU A 1 204 ? 21.672 13.117 6.375 1 91.38 204 GLU A CA 1
ATOM 1495 C C . GLU A 1 204 ? 22.453 12.086 5.57 1 91.38 204 GLU A C 1
ATOM 1497 O O . GLU A 1 204 ? 22.828 11.031 6.094 1 91.38 204 GLU A O 1
ATOM 1502 N N . GLY A 1 205 ? 22.672 12.398 4.332 1 88 205 GLY A N 1
ATOM 1503 C CA . GLY A 1 205 ? 23.438 11.516 3.469 1 88 205 GLY A CA 1
ATOM 1504 C C . GLY A 1 205 ? 24.875 11.328 3.928 1 88 205 GLY A C 1
ATOM 1505 O O . GLY A 1 205 ? 25.281 11.891 4.949 1 88 205 GLY A O 1
ATOM 1506 N N . PRO A 1 206 ? 25.625 10.492 3.25 1 91.62 206 PRO A N 1
ATOM 1507 C CA . PRO A 1 206 ? 25.234 9.789 2.021 1 91.62 206 PRO A CA 1
ATOM 1508 C C . PRO A 1 206 ? 24.438 8.523 2.291 1 91.62 206 PRO A C 1
ATOM 1510 O O . PRO A 1 206 ? 24.516 7.953 3.383 1 91.62 206 PRO A O 1
ATOM 1513 N N . PHE A 1 207 ? 23.594 8.18 1.33 1 92.44 207 PHE A N 1
ATOM 1514 C CA . PHE A 1 207 ? 22.766 6.984 1.424 1 92.44 207 PHE A CA 1
ATOM 1515 C C . PHE A 1 207 ? 23.188 5.949 0.386 1 92.44 207 PHE A C 1
ATOM 1517 O O . PHE A 1 207 ? 23.5 6.297 -0.754 1 92.44 207 PHE A O 1
ATOM 1524 N N . LYS A 1 208 ? 23.156 4.707 0.804 1 90.31 208 LYS A N 1
ATOM 1525 C CA . LYS A 1 208 ? 23.438 3.621 -0.131 1 90.31 208 LYS A CA 1
ATOM 1526 C C . LYS A 1 208 ? 22.359 3.518 -1.2 1 90.31 208 LYS A C 1
ATOM 1528 O O . LYS A 1 208 ? 22.656 3.367 -2.387 1 90.31 208 LYS A O 1
ATOM 1533 N N . THR A 1 209 ? 21.219 3.547 -0.73 1 93.44 209 THR A N 1
ATOM 1534 C CA . THR A 1 209 ? 20.047 3.562 -1.604 1 93.44 209 THR A CA 1
ATOM 1535 C C . THR A 1 209 ? 19.344 4.914 -1.539 1 93.44 209 THR A C 1
ATOM 1537 O O . THR A 1 209 ? 19.109 5.449 -0.453 1 93.44 209 THR A O 1
ATOM 1540 N N . ARG A 1 210 ? 19.062 5.484 -2.674 1 95.94 210 ARG A N 1
ATOM 1541 C CA . ARG A 1 210 ? 18.328 6.742 -2.756 1 95.94 210 ARG A CA 1
ATOM 1542 C C . ARG A 1 210 ? 16.922 6.516 -3.309 1 95.94 210 ARG A C 1
ATOM 1544 O O . ARG A 1 210 ? 16.75 5.812 -4.305 1 95.94 210 ARG A O 1
ATOM 1551 N N . TYR A 1 211 ? 15.945 7.098 -2.666 1 97.88 211 TYR A N 1
ATOM 1552 C CA . TYR A 1 211 ? 14.555 6.863 -3.033 1 97.88 211 TYR A CA 1
ATOM 1553 C C . TYR A 1 211 ? 13.922 8.125 -3.607 1 97.88 211 TYR A C 1
ATOM 1555 O O . TYR A 1 211 ? 14.219 9.234 -3.162 1 97.88 211 TYR A O 1
ATOM 1563 N N . PHE A 1 212 ? 13.047 7.922 -4.586 1 98.44 212 PHE A N 1
ATOM 1564 C CA . PHE A 1 212 ? 12.25 9.039 -5.074 1 98.44 212 PHE A CA 1
ATOM 1565 C C . PHE A 1 212 ? 10.812 8.602 -5.348 1 98.44 212 PHE A C 1
ATOM 1567 O O . PHE A 1 212 ? 10.57 7.438 -5.68 1 98.44 212 PHE A O 1
ATOM 1574 N N . ALA A 1 213 ? 9.906 9.477 -5.152 1 98.56 213 ALA A N 1
ATOM 1575 C CA . ALA A 1 213 ? 8.477 9.32 -5.43 1 98.56 213 ALA A CA 1
ATOM 1576 C C . ALA A 1 213 ? 7.98 10.414 -6.367 1 98.56 213 ALA A C 1
ATOM 1578 O O . ALA A 1 213 ? 7.758 11.555 -5.945 1 98.56 213 ALA A O 1
ATOM 1579 N N . PRO A 1 214 ? 7.762 10.102 -7.582 1 98 214 PRO A N 1
ATOM 1580 C CA . PRO A 1 214 ? 7.34 11.094 -8.57 1 98 214 PRO A CA 1
ATOM 1581 C C . PRO A 1 214 ? 5.824 11.133 -8.766 1 98 214 PRO A C 1
ATOM 1583 O O . PRO A 1 214 ? 5.277 10.305 -9.5 1 98 214 PRO A O 1
ATOM 1586 N N . ALA A 1 215 ? 5.168 12.102 -8.234 1 96 215 ALA A N 1
ATOM 1587 C CA . ALA A 1 215 ? 3.732 12.258 -8.461 1 96 215 ALA A CA 1
ATOM 1588 C C . ALA A 1 215 ? 3.461 12.969 -9.789 1 96 215 ALA A C 1
ATOM 1590 O O . ALA A 1 215 ? 4.352 13.594 -10.352 1 96 215 ALA A O 1
ATOM 1591 N N . ASN A 1 216 ? 2.252 12.781 -10.312 1 93.12 216 ASN A N 1
ATOM 1592 C CA . ASN A 1 216 ? 1.844 13.43 -11.555 1 93.12 216 ASN A CA 1
ATOM 1593 C C . ASN A 1 216 ? 2.879 13.227 -12.656 1 93.12 216 ASN A C 1
ATOM 1595 O O . ASN A 1 216 ? 3.285 14.188 -13.312 1 93.12 216 ASN A O 1
ATOM 1599 N N . LEU A 1 217 ? 3.381 11.992 -12.773 1 95.31 217 LEU A N 1
ATOM 1600 C CA . LEU A 1 217 ? 4.438 11.688 -13.734 1 95.31 217 LEU A CA 1
ATOM 1601 C C . LEU A 1 217 ? 4 12.047 -15.148 1 95.31 217 LEU A C 1
ATOM 1603 O O . LEU A 1 217 ? 4.828 12.43 -15.984 1 95.31 217 LEU A O 1
ATOM 1607 N N . ARG A 1 218 ? 2.734 12 -15.438 1 92.94 218 ARG A N 1
ATOM 1608 C CA . ARG A 1 218 ? 2.205 12.32 -16.75 1 92.94 218 ARG A CA 1
ATOM 1609 C C . ARG A 1 218 ? 2.576 13.742 -17.156 1 92.94 218 ARG A C 1
ATOM 1611 O O . ARG A 1 218 ? 2.697 14.047 -18.344 1 92.94 218 ARG A O 1
ATOM 1618 N N . HIS A 1 219 ? 2.742 14.547 -16.141 1 94.31 219 HIS A N 1
ATOM 1619 C CA . HIS A 1 219 ? 3.123 15.938 -16.391 1 94.31 219 HIS A CA 1
ATOM 1620 C C . HIS A 1 219 ? 4.484 16.031 -17.062 1 94.31 219 HIS A C 1
ATOM 1622 O O . HIS A 1 219 ? 4.781 17.016 -17.75 1 94.31 219 HIS A O 1
ATOM 1628 N N . ALA A 1 220 ? 5.309 15.031 -16.906 1 95.81 220 ALA A N 1
ATOM 1629 C CA . ALA A 1 220 ? 6.645 15.023 -17.484 1 95.81 220 ALA A CA 1
ATOM 1630 C C . ALA A 1 220 ? 6.574 14.984 -19.016 1 95.81 220 ALA A C 1
ATOM 1632 O O . ALA A 1 220 ? 7.531 15.359 -19.703 1 95.81 220 ALA A O 1
ATOM 1633 N N . ALA A 1 221 ? 5.434 14.555 -19.547 1 95 221 ALA A N 1
ATOM 1634 C CA . ALA A 1 221 ? 5.262 14.516 -21 1 95 221 ALA A CA 1
ATOM 1635 C C . ALA A 1 221 ? 5.289 15.922 -21.594 1 95 221 ALA A C 1
ATOM 1637 O O . ALA A 1 221 ? 5.719 16.125 -22.734 1 95 221 ALA A O 1
ATOM 1638 N N . ASP A 1 222 ? 4.879 16.938 -20.766 1 93.5 222 ASP A N 1
ATOM 1639 C CA . ASP A 1 222 ? 4.691 18.281 -21.281 1 93.5 222 ASP A CA 1
ATOM 1640 C C . ASP A 1 222 ? 5.617 19.266 -20.578 1 93.5 222 ASP A C 1
ATOM 1642 O O . ASP A 1 222 ? 5.609 20.469 -20.891 1 93.5 222 ASP A O 1
ATOM 1646 N N . ASP A 1 223 ? 6.359 18.844 -19.625 1 94.88 223 ASP A N 1
ATOM 1647 C CA . ASP A 1 223 ? 7.27 19.688 -18.859 1 94.88 223 ASP A CA 1
ATOM 1648 C C . ASP A 1 223 ? 8.711 19.188 -18.969 1 94.88 223 ASP A C 1
ATOM 1650 O O . ASP A 1 223 ? 9.102 18.234 -18.297 1 94.88 223 ASP A O 1
ATOM 1654 N N . GLU A 1 224 ? 9.484 19.922 -19.672 1 95.69 224 GLU A N 1
ATOM 1655 C CA . GLU A 1 224 ? 10.844 19.5 -19.984 1 95.69 224 GLU A CA 1
ATOM 1656 C C . GLU A 1 224 ? 11.703 19.406 -18.719 1 95.69 224 GLU A C 1
ATOM 1658 O O . GLU A 1 224 ? 12.547 18.516 -18.609 1 95.69 224 GLU A O 1
ATOM 1663 N N . LYS A 1 225 ? 11.547 20.344 -17.859 1 96.5 225 LYS A N 1
ATOM 1664 C CA . LYS A 1 225 ? 12.344 20.344 -16.625 1 96.5 225 LYS A CA 1
ATOM 1665 C C . LYS A 1 225 ? 11.992 19.141 -15.758 1 96.5 225 LYS A C 1
ATOM 1667 O O . LYS A 1 225 ? 12.883 18.5 -15.195 1 96.5 225 LYS A O 1
ATOM 1672 N N . TYR A 1 226 ? 10.695 18.875 -15.617 1 97.44 226 TYR A N 1
ATOM 1673 C CA . TYR A 1 226 ? 10.297 17.719 -14.828 1 97.44 226 TYR A CA 1
ATOM 1674 C C . TYR A 1 226 ? 10.758 16.422 -15.484 1 97.44 226 TYR A C 1
ATOM 1676 O O . TYR A 1 226 ? 11.234 15.508 -14.805 1 97.44 226 TYR A O 1
ATOM 1684 N N . ASN A 1 227 ? 10.625 16.328 -16.797 1 97.56 227 ASN A N 1
ATOM 1685 C CA . ASN A 1 227 ? 11.125 15.172 -17.531 1 97.56 227 ASN A CA 1
ATOM 1686 C C . ASN A 1 227 ? 12.617 14.961 -17.297 1 97.56 227 ASN A C 1
ATOM 1688 O O . ASN A 1 227 ? 13.062 13.828 -17.094 1 97.56 227 ASN A O 1
ATOM 1692 N N . ALA A 1 228 ? 13.359 16.047 -17.359 1 97.69 228 ALA A N 1
ATOM 1693 C CA . ALA A 1 228 ? 14.805 15.969 -17.141 1 97.69 228 ALA A CA 1
ATOM 1694 C C . ALA A 1 228 ? 15.117 15.484 -15.719 1 97.69 228 ALA A C 1
ATOM 1696 O O . ALA A 1 228 ? 16.078 14.734 -15.516 1 97.69 228 ALA A O 1
ATOM 1697 N N . LEU A 1 229 ? 14.352 15.945 -14.758 1 98.38 229 LEU A N 1
ATOM 1698 C CA . LEU A 1 229 ? 14.531 15.508 -13.383 1 98.38 229 LEU A CA 1
ATOM 1699 C C . LEU A 1 229 ? 14.289 14.008 -13.258 1 98.38 229 LEU A C 1
ATOM 1701 O O . LEU A 1 229 ? 15.07 13.305 -12.609 1 98.38 229 LEU A O 1
ATOM 1705 N N . ILE A 1 230 ? 13.219 13.484 -13.875 1 98 230 ILE A N 1
ATOM 1706 C CA . ILE A 1 230 ? 12.906 12.062 -13.852 1 98 230 ILE A CA 1
ATOM 1707 C C . ILE A 1 230 ? 14.047 11.273 -14.484 1 98 230 ILE A C 1
ATOM 1709 O O . ILE A 1 230 ? 14.492 10.266 -13.938 1 98 230 ILE A O 1
ATOM 1713 N N . THR A 1 231 ? 14.508 11.727 -15.586 1 97.19 231 THR A N 1
ATOM 1714 C CA . THR A 1 231 ? 15.625 11.094 -16.281 1 97.19 231 THR A CA 1
ATOM 1715 C C . THR A 1 231 ? 16.859 11.047 -15.383 1 97.19 231 THR A C 1
ATOM 1717 O O . THR A 1 231 ? 17.578 10.047 -15.359 1 97.19 231 THR A O 1
ATOM 1720 N N . ARG A 1 232 ? 17.094 12.141 -14.695 1 97.56 232 ARG A N 1
ATOM 1721 C CA . ARG A 1 232 ? 18.219 12.203 -13.773 1 97.56 232 ARG A CA 1
ATOM 1722 C C . ARG A 1 232 ? 18.094 11.141 -12.688 1 97.56 232 ARG A C 1
ATOM 1724 O O . ARG A 1 232 ? 19.062 10.453 -12.375 1 97.56 232 ARG A O 1
ATOM 1731 N N . PHE A 1 233 ? 16.891 11.008 -12.062 1 98.12 233 PHE A N 1
ATOM 1732 C CA . PHE A 1 233 ? 16.672 9.992 -11.039 1 98.12 233 PHE A CA 1
ATOM 1733 C C . PHE A 1 233 ? 16.984 8.602 -11.594 1 98.12 233 PHE A C 1
ATOM 1735 O O . PHE A 1 233 ? 17.641 7.797 -10.922 1 98.12 233 PHE A O 1
ATOM 1742 N N . ILE A 1 234 ? 16.531 8.305 -12.812 1 97.44 234 ILE A N 1
ATOM 1743 C CA . ILE A 1 234 ? 16.719 7 -13.438 1 97.44 234 ILE A CA 1
ATOM 1744 C C . ILE A 1 234 ? 18.203 6.766 -13.703 1 97.44 234 ILE A C 1
ATOM 1746 O O . ILE A 1 234 ? 18.75 5.723 -13.336 1 97.44 234 ILE A O 1
ATOM 1750 N N . THR A 1 235 ? 18.906 7.766 -14.258 1 96.5 235 THR A N 1
ATOM 1751 C CA . THR A 1 235 ? 20.297 7.645 -14.633 1 96.5 235 THR A CA 1
ATOM 1752 C C . THR A 1 235 ? 21.172 7.457 -13.398 1 96.5 235 THR A C 1
ATOM 1754 O O . THR A 1 235 ? 22.188 6.742 -13.445 1 96.5 235 THR A O 1
ATOM 1757 N N . GLN A 1 236 ? 20.781 8.102 -12.328 1 96.81 236 GLN A N 1
ATOM 1758 C CA . GLN A 1 236 ? 21.547 8.016 -11.094 1 96.81 236 GLN A CA 1
ATOM 1759 C C . GLN A 1 236 ? 21.094 6.836 -10.242 1 96.81 236 GLN A C 1
ATOM 1761 O O . GLN A 1 236 ? 21.5 6.703 -9.086 1 96.81 236 GLN A O 1
ATOM 1766 N N . LYS A 1 237 ? 20.188 6.039 -10.727 1 96.38 237 LYS A N 1
ATOM 1767 C CA . LYS A 1 237 ? 19.766 4.746 -10.188 1 96.38 237 LYS A CA 1
ATOM 1768 C C . LYS A 1 237 ? 19.078 4.914 -8.828 1 96.38 237 LYS A C 1
ATOM 1770 O O . LYS A 1 237 ? 19.344 4.148 -7.902 1 96.38 237 LYS A O 1
ATOM 1775 N N . TYR A 1 238 ? 18.281 6.055 -8.711 1 97.56 238 TYR A N 1
ATOM 1776 C CA . TYR A 1 238 ? 17.375 6.148 -7.57 1 97.56 238 TYR A CA 1
ATOM 1777 C C . TYR A 1 238 ? 16.375 5.004 -7.57 1 97.56 238 TYR A C 1
ATOM 1779 O O . TYR A 1 238 ? 15.938 4.555 -8.633 1 97.56 238 TYR A O 1
ATOM 1787 N N . THR A 1 239 ? 16.031 4.496 -6.438 1 97.19 239 THR A N 1
ATOM 1788 C CA . THR A 1 239 ? 14.992 3.475 -6.305 1 97.19 239 THR A CA 1
ATOM 1789 C C . THR A 1 239 ? 13.602 4.109 -6.289 1 97.19 239 THR A C 1
ATOM 1791 O O . THR A 1 239 ? 13.328 4.992 -5.477 1 97.19 239 THR A O 1
ATOM 1794 N N . LEU A 1 240 ? 12.789 3.672 -7.172 1 97.94 240 LEU A N 1
ATOM 1795 C CA . LEU A 1 240 ? 11.422 4.16 -7.277 1 97.94 240 LEU A CA 1
ATOM 1796 C C . LEU A 1 240 ? 10.539 3.551 -6.191 1 97.94 240 LEU A C 1
ATOM 1798 O O . LEU A 1 240 ? 10.492 2.328 -6.035 1 97.94 240 LEU A O 1
ATOM 1802 N N . ARG A 1 241 ? 9.883 4.367 -5.387 1 97.5 241 ARG A N 1
ATOM 1803 C CA . ARG A 1 241 ? 8.805 3.992 -4.477 1 97.5 241 ARG A CA 1
ATOM 1804 C C . ARG A 1 241 ? 7.656 4.992 -4.555 1 97.5 241 ARG A C 1
ATOM 1806 O O . ARG A 1 241 ? 7.789 6.133 -4.109 1 97.5 241 ARG A O 1
ATOM 1813 N N . TYR A 1 242 ? 6.57 4.504 -5.129 1 97.19 242 TYR A N 1
ATOM 1814 C CA . TYR A 1 242 ? 5.449 5.406 -5.379 1 97.19 242 TYR A CA 1
ATOM 1815 C C . TYR A 1 242 ? 4.156 4.625 -5.578 1 97.19 242 TYR A C 1
ATOM 1817 O O . TYR A 1 242 ? 4.02 3.871 -6.543 1 97.19 242 TYR A O 1
ATOM 1825 N N . CYS A 1 243 ? 3.152 4.895 -4.789 1 95.06 243 CYS A N 1
ATOM 1826 C CA . CYS A 1 243 ? 1.894 4.168 -4.91 1 95.06 243 CYS A CA 1
ATOM 1827 C C . CYS A 1 243 ? 0.8 5.062 -5.48 1 95.06 243 CYS A C 1
ATOM 1829 O O . CYS A 1 243 ? -0.227 4.57 -5.953 1 95.06 243 CYS A O 1
ATOM 1831 N N . GLY A 1 244 ? 0.98 6.383 -5.363 1 95.25 244 GLY A N 1
ATOM 1832 C CA . GLY A 1 244 ? -0.067 7.277 -5.836 1 95.25 244 GLY A CA 1
ATOM 1833 C C . GLY A 1 244 ? -0.975 7.77 -4.727 1 95.25 244 GLY A C 1
ATOM 1834 O O . GLY A 1 244 ? -1.985 8.422 -4.992 1 95.25 244 GLY A O 1
ATOM 1835 N N . GLY A 1 245 ? -0.727 7.414 -3.52 1 96.62 245 GLY A N 1
ATOM 1836 C CA . GLY A 1 245 ? -1.285 8.008 -2.314 1 96.62 245 GLY A CA 1
ATOM 1837 C C . GLY A 1 245 ? -0.292 8.867 -1.56 1 96.62 245 GLY A C 1
ATOM 1838 O O . GLY A 1 245 ? 0.85 8.461 -1.337 1 96.62 245 GLY A O 1
ATOM 1839 N N . LEU A 1 246 ? -0.692 10.031 -1.181 1 98.31 246 LEU A N 1
ATOM 1840 C CA . LEU A 1 246 ? 0.22 10.977 -0.544 1 98.31 246 LEU A CA 1
ATOM 1841 C C . LEU A 1 246 ? 0.805 10.391 0.736 1 98.31 246 LEU A C 1
ATOM 1843 O O . LEU A 1 246 ? 2.023 10.383 0.918 1 98.31 246 LEU A O 1
ATOM 1847 N N . VAL A 1 247 ? -0.026 9.844 1.575 1 98.81 247 VAL A N 1
ATOM 1848 C CA . VAL A 1 247 ? 0.388 9.359 2.887 1 98.81 247 VAL A CA 1
ATOM 1849 C C . VAL A 1 247 ? 1.343 8.18 2.721 1 98.81 247 VAL A C 1
ATOM 1851 O O . VAL A 1 247 ? 2.451 8.188 3.258 1 98.81 247 VAL A O 1
ATOM 1854 N N . PRO A 1 248 ? 0.92 7.156 1.927 1 98.44 248 PRO A N 1
ATOM 1855 C CA . PRO A 1 248 ? 1.876 6.051 1.812 1 98.44 248 PRO A CA 1
ATOM 1856 C C . PRO A 1 248 ? 3.195 6.48 1.172 1 98.44 248 PRO A C 1
ATOM 1858 O O . PRO A 1 248 ? 4.258 5.988 1.558 1 98.44 248 PRO A O 1
ATOM 1861 N N . ASP A 1 249 ? 3.205 7.363 0.262 1 98.25 249 ASP A N 1
ATOM 1862 C CA . ASP A 1 249 ? 4.434 7.785 -0.403 1 98.25 249 ASP A CA 1
ATOM 1863 C C . ASP A 1 249 ? 5.348 8.539 0.558 1 98.25 249 ASP A C 1
ATOM 1865 O O . ASP A 1 249 ? 6.562 8.328 0.566 1 98.25 249 ASP A O 1
ATOM 1869 N N . ILE A 1 250 ? 4.766 9.352 1.417 1 98.69 250 ILE A N 1
ATOM 1870 C CA . ILE A 1 250 ? 5.547 10.188 2.322 1 98.69 250 ILE A CA 1
ATOM 1871 C C . ILE A 1 250 ? 6.059 9.344 3.49 1 98.69 250 ILE A C 1
ATOM 1873 O O . ILE A 1 250 ? 7.199 9.508 3.932 1 98.69 250 ILE A O 1
ATOM 1877 N N . VAL A 1 251 ? 5.242 8.438 3.977 1 98.69 251 VAL A N 1
ATOM 1878 C CA . VAL A 1 251 ? 5.621 7.668 5.156 1 98.69 251 VAL A CA 1
ATOM 1879 C C . VAL A 1 251 ? 6.805 6.762 4.828 1 98.69 251 VAL A C 1
ATOM 1881 O O . VAL A 1 251 ? 7.652 6.5 5.684 1 98.69 251 VAL A O 1
ATOM 1884 N N . HIS A 1 252 ? 6.875 6.312 3.566 1 98.25 252 HIS A N 1
ATOM 1885 C CA . HIS A 1 252 ? 8.016 5.492 3.164 1 98.25 252 HIS A CA 1
ATOM 1886 C C . HIS A 1 252 ? 9.336 6.188 3.473 1 98.25 252 HIS A C 1
ATOM 1888 O O . HIS A 1 252 ? 10.227 5.594 4.086 1 98.25 252 HIS A O 1
ATOM 1894 N N . ALA A 1 253 ? 9.453 7.488 3.111 1 97.88 253 ALA A N 1
ATOM 1895 C CA . ALA A 1 253 ? 10.672 8.25 3.352 1 97.88 253 ALA A CA 1
ATOM 1896 C C . ALA A 1 253 ? 10.914 8.438 4.848 1 97.88 253 ALA A C 1
ATOM 1898 O O . ALA A 1 253 ? 12.055 8.336 5.312 1 97.88 253 ALA A O 1
ATOM 1899 N N . LEU A 1 254 ? 9.859 8.656 5.578 1 98.62 254 LEU A N 1
ATOM 1900 C CA . LEU A 1 254 ? 9.984 8.914 7.008 1 98.62 254 LEU A CA 1
ATOM 1901 C C . LEU A 1 254 ? 10.43 7.652 7.746 1 98.62 254 LEU A C 1
ATOM 1903 O O . LEU A 1 254 ? 11.156 7.73 8.734 1 98.62 254 LEU A O 1
ATOM 1907 N N . VAL A 1 255 ? 10 6.5 7.238 1 97.5 255 VAL A N 1
ATOM 1908 C CA . VAL A 1 255 ? 10.352 5.242 7.891 1 97.5 255 VAL A CA 1
ATOM 1909 C C . VAL A 1 255 ? 11.75 4.805 7.457 1 97.5 255 VAL A C 1
ATOM 1911 O O . VAL A 1 255 ? 12.555 4.363 8.281 1 97.5 255 VAL A O 1
ATOM 1914 N N . LYS A 1 256 ? 12.07 4.992 6.164 1 96 256 LYS A N 1
ATOM 1915 C CA . LYS A 1 256 ? 13.398 4.645 5.668 1 96 256 LYS A CA 1
ATOM 1916 C C . LYS A 1 256 ? 14.445 5.641 6.164 1 96 256 LYS A C 1
ATOM 1918 O O . LYS A 1 256 ? 15.641 5.352 6.141 1 96 256 LYS A O 1
ATOM 1923 N N . GLY A 1 257 ? 13.961 6.836 6.496 1 97.12 257 GLY A N 1
ATOM 1924 C CA . GLY A 1 257 ? 14.836 7.867 7.035 1 97.12 257 GLY A CA 1
ATOM 1925 C C . GLY A 1 257 ? 15.32 8.844 5.984 1 97.12 257 GLY A C 1
ATOM 1926 O O . GLY A 1 257 ? 16.047 9.789 6.297 1 97.12 257 GLY A O 1
ATOM 1927 N N . HIS A 1 258 ? 14.938 8.609 4.727 1 97.81 258 HIS A N 1
ATOM 1928 C CA . HIS A 1 258 ? 15.328 9.531 3.662 1 97.81 258 HIS A CA 1
ATOM 1929 C C . HIS A 1 258 ? 14.5 9.289 2.404 1 97.81 258 HIS A C 1
ATOM 1931 O O . HIS A 1 258 ? 13.828 8.266 2.279 1 97.81 258 HIS A O 1
ATOM 1937 N N . GLY A 1 259 ? 14.562 10.289 1.487 1 98.12 259 GLY A N 1
ATOM 1938 C CA . GLY A 1 259 ? 13.836 10.25 0.228 1 98.12 259 GLY A CA 1
ATOM 1939 C C . GLY A 1 259 ? 13.25 11.586 -0.166 1 98.12 259 GLY A C 1
ATOM 1940 O O . GLY A 1 259 ? 13.281 12.539 0.617 1 98.12 259 GLY A O 1
ATOM 1941 N N . VAL A 1 260 ? 12.688 11.633 -1.383 1 98.75 260 VAL A N 1
ATOM 1942 C CA . VAL A 1 260 ? 12.094 12.883 -1.846 1 98.75 260 VAL A CA 1
ATOM 1943 C C . VAL A 1 260 ? 10.812 12.594 -2.623 1 98.75 260 VAL A C 1
ATOM 1945 O O . VAL A 1 260 ? 10.75 11.633 -3.393 1 98.75 260 VAL A O 1
ATOM 1948 N N . TYR A 1 261 ? 9.789 13.297 -2.299 1 98.88 261 TYR A N 1
ATOM 1949 C CA . TYR A 1 261 ? 8.516 13.312 -2.998 1 98.88 261 TYR A CA 1
ATOM 1950 C C . TYR A 1 261 ? 8.367 14.57 -3.846 1 98.88 261 TYR A C 1
ATOM 1952 O O . TYR A 1 261 ? 8.648 15.68 -3.375 1 98.88 261 TYR A O 1
ATOM 1960 N N . VAL A 1 262 ? 7.945 14.375 -5.105 1 98.62 262 VAL A N 1
ATOM 1961 C CA . VAL A 1 262 ? 7.824 15.508 -6.012 1 98.62 262 VAL A CA 1
ATOM 1962 C C . VAL A 1 262 ? 6.453 15.492 -6.684 1 98.62 262 VAL A C 1
ATOM 1964 O O . VAL A 1 262 ? 6.098 14.523 -7.359 1 98.62 262 VAL A O 1
ATOM 1967 N N . SER A 1 263 ? 5.68 16.516 -6.523 1 97.31 263 SER A N 1
ATOM 1968 C CA . SER A 1 263 ? 4.402 16.734 -7.195 1 97.31 263 SER A CA 1
ATOM 1969 C C . SER A 1 263 ? 4.332 18.141 -7.805 1 97.31 263 SER A C 1
ATOM 1971 O O . SER A 1 263 ? 3.777 19.062 -7.199 1 97.31 263 SER A O 1
ATOM 1973 N N . PRO A 1 264 ? 4.816 18.234 -8.984 1 95 264 PRO A N 1
ATOM 1974 C CA . PRO A 1 264 ? 4.754 19.547 -9.648 1 95 264 PRO A CA 1
ATOM 1975 C C . PRO A 1 264 ? 3.344 19.906 -10.109 1 95 264 PRO A C 1
ATOM 1977 O O . PRO A 1 264 ? 2.438 19.078 -10.047 1 95 264 PRO A O 1
ATOM 1980 N N . VAL A 1 265 ? 3.184 21.141 -10.438 1 90.31 265 VAL A N 1
ATOM 1981 C CA . VAL A 1 265 ? 1.905 21.609 -10.961 1 90.31 265 VAL A CA 1
ATOM 1982 C C . VAL A 1 265 ? 2.035 21.906 -12.453 1 90.31 265 VAL A C 1
ATOM 1984 O O . VAL A 1 265 ? 2.955 22.609 -12.883 1 90.31 265 VAL A O 1
ATOM 1987 N N . SER A 1 266 ? 1.178 21.25 -13.219 1 83.56 266 SER A N 1
ATOM 1988 C CA . SER A 1 266 ? 1.154 21.484 -14.656 1 83.56 266 SER A CA 1
ATOM 1989 C C . SER A 1 266 ? 0.491 22.828 -14.984 1 83.56 266 SER A C 1
ATOM 1991 O O . SER A 1 266 ? -0.556 23.156 -14.422 1 83.56 266 SER A O 1
ATOM 1993 N N . PRO A 1 267 ? 1.109 23.531 -15.875 1 80.81 267 PRO A N 1
ATOM 1994 C CA . PRO A 1 267 ? 0.445 24.781 -16.281 1 80.81 267 PRO A CA 1
ATOM 1995 C C . PRO A 1 267 ? -0.962 24.547 -16.812 1 80.81 267 PRO A C 1
ATOM 1997 O O . PRO A 1 267 ? -1.189 23.594 -17.562 1 80.81 267 PRO A O 1
ATOM 2000 N N . GLY A 1 268 ? -1.884 25.312 -16.391 1 82.31 268 GLY A N 1
ATOM 2001 C CA . GLY A 1 268 ? -3.25 25.234 -16.875 1 82.31 268 GLY A CA 1
ATOM 2002 C C . GLY A 1 268 ? -4.098 24.219 -16.141 1 82.31 268 GLY A C 1
ATOM 2003 O O . GLY A 1 268 ? -5.289 24.078 -16.406 1 82.31 268 GLY A O 1
ATOM 2004 N N . THR A 1 269 ? -3.453 23.438 -15.305 1 83.75 269 THR A N 1
ATOM 2005 C CA . THR A 1 269 ? -4.207 22.469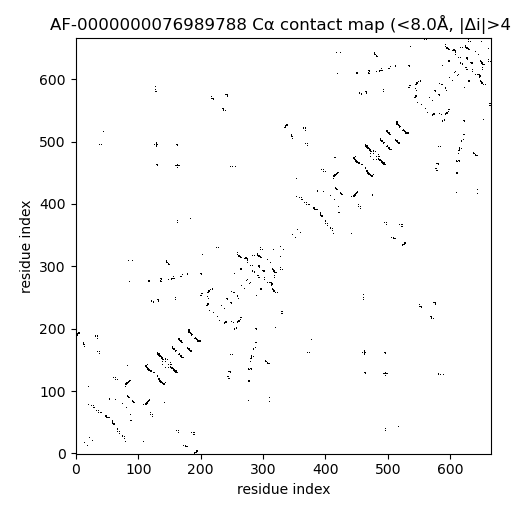 -14.523 1 83.75 269 THR A CA 1
ATOM 2006 C C . THR A 1 269 ? -4.27 22.875 -13.055 1 83.75 269 THR A C 1
ATOM 2008 O O . THR A 1 269 ? -3.305 23.422 -12.523 1 83.75 269 THR A O 1
ATOM 2011 N N . LEU A 1 270 ? -5.371 22.672 -12.5 1 84.12 270 LEU A N 1
ATOM 2012 C CA . LEU A 1 270 ? -5.516 22.938 -11.078 1 84.12 270 LEU A CA 1
ATOM 2013 C C . LEU A 1 270 ? -4.738 21.906 -10.25 1 84.12 270 LEU A C 1
ATOM 2015 O O . LEU A 1 270 ? -4.855 20.703 -10.477 1 84.12 270 LEU A O 1
ATOM 2019 N N . PRO A 1 271 ? -3.854 22.5 -9.359 1 90.38 271 PRO A N 1
ATOM 2020 C CA . PRO A 1 271 ? -3.195 21.531 -8.469 1 90.38 271 PRO A CA 1
ATOM 2021 C C . PRO A 1 271 ? -4.188 20.672 -7.684 1 90.38 271 PRO A C 1
ATOM 2023 O O . PRO A 1 271 ? -5.309 21.125 -7.41 1 90.38 271 PRO A O 1
ATOM 2026 N N . LYS A 1 272 ? -3.762 19.547 -7.316 1 88.25 272 LYS A N 1
ATOM 2027 C CA . LYS A 1 272 ? -4.699 18.594 -6.73 1 88.25 272 LYS A CA 1
ATOM 2028 C C . LYS A 1 272 ? -4.672 18.672 -5.207 1 88.25 272 LYS A C 1
ATOM 2030 O O . LYS A 1 272 ? -5.688 18.438 -4.547 1 88.25 272 LYS A O 1
ATOM 2035 N N . LEU A 1 273 ? -3.557 19.047 -4.562 1 96.69 273 LEU A N 1
ATOM 2036 C CA . LEU A 1 273 ? -3.406 18.953 -3.115 1 96.69 273 LEU A CA 1
ATOM 2037 C C . LEU A 1 273 ? -3.908 20.234 -2.439 1 96.69 273 LEU A C 1
ATOM 2039 O O . LEU A 1 273 ? -3.572 21.344 -2.867 1 96.69 273 LEU A O 1
ATOM 2043 N N . ARG A 1 274 ? -4.672 20.094 -1.433 1 97.75 274 ARG A N 1
ATOM 2044 C CA . ARG A 1 274 ? -5.246 21.234 -0.72 1 97.75 274 ARG A CA 1
ATOM 2045 C C . ARG A 1 274 ? -4.367 21.641 0.457 1 97.75 274 ARG A C 1
ATOM 2047 O O . ARG A 1 274 ? -3.818 20.781 1.154 1 97.75 274 ARG A O 1
ATOM 2054 N N . PHE A 1 275 ? -4.293 22.891 0.705 1 98.62 275 PHE A N 1
ATOM 2055 C CA . PHE A 1 275 ? -3.453 23.438 1.765 1 98.62 275 PHE A CA 1
ATOM 2056 C C . PHE A 1 275 ? -3.875 22.891 3.125 1 98.62 275 PHE A C 1
ATOM 2058 O O . PHE A 1 275 ? -3.076 22.266 3.824 1 98.62 275 PHE A O 1
ATOM 2065 N N . LEU A 1 276 ? -5.16 22.984 3.457 1 98.81 276 LEU A N 1
ATOM 2066 C CA . LEU A 1 276 ? -5.629 22.766 4.82 1 98.81 276 LEU A CA 1
ATOM 2067 C C . LEU A 1 276 ? -5.648 21.281 5.16 1 98.81 276 LEU A C 1
ATOM 2069 O O . LEU A 1 276 ? -5.418 20.906 6.309 1 98.81 276 LEU A O 1
ATOM 2073 N N . TYR A 1 277 ? -5.852 20.453 4.184 1 98.75 277 TYR A N 1
ATOM 2074 C CA . TYR A 1 277 ? -6.188 19.062 4.469 1 98.75 277 TYR A CA 1
ATOM 2075 C C . TYR A 1 277 ? -5.004 18.156 4.184 1 98.75 277 TYR A C 1
ATOM 2077 O O . TYR A 1 277 ? -4.973 17 4.652 1 98.75 277 TYR A O 1
ATOM 2085 N N . GLU A 1 278 ? -4.016 18.672 3.424 1 98.75 278 GLU A N 1
ATOM 2086 C CA . GLU A 1 278 ? -2.904 17.828 2.986 1 98.75 278 GLU A CA 1
ATOM 2087 C C . GLU A 1 278 ? -1.569 18.547 3.139 1 98.75 278 GLU A C 1
ATOM 2089 O O . GLU A 1 278 ? -0.719 18.141 3.93 1 98.75 278 GLU A O 1
ATOM 2094 N N . LEU A 1 279 ? -1.455 19.703 2.596 1 98.88 279 LEU A N 1
ATOM 2095 C CA . LEU A 1 279 ? -0.152 20.344 2.451 1 98.88 279 LEU A CA 1
ATOM 2096 C C . LEU A 1 279 ? 0.356 20.844 3.797 1 98.88 279 LEU A C 1
ATOM 2098 O O . LEU A 1 279 ? 1.503 20.594 4.168 1 98.88 279 LEU A O 1
ATOM 2102 N N . TYR A 1 280 ? -0.464 21.578 4.566 1 98.94 280 TYR A N 1
ATOM 2103 C CA . TYR A 1 280 ? -0.015 22.141 5.832 1 98.94 280 TYR A CA 1
ATOM 2104 C C . TYR A 1 280 ? 0.328 21.047 6.836 1 98.94 280 TYR A C 1
ATOM 2106 O O . TYR A 1 280 ? 1.42 21.047 7.406 1 98.94 280 TYR A O 1
ATOM 2114 N N . PRO A 1 281 ? -0.55 20.078 7.031 1 98.94 281 PRO A N 1
ATOM 2115 C CA . PRO A 1 281 ? -0.192 19.031 7.996 1 98.94 281 PRO A CA 1
ATOM 2116 C C . PRO A 1 281 ? 1.035 18.234 7.566 1 98.94 281 PRO A C 1
ATOM 2118 O O . PRO A 1 281 ? 1.899 17.922 8.391 1 98.94 281 PRO A O 1
ATOM 2121 N N . ILE A 1 282 ? 1.179 17.891 6.324 1 98.94 282 ILE A N 1
ATOM 2122 C CA . ILE A 1 282 ? 2.328 17.141 5.828 1 98.94 282 ILE A CA 1
ATOM 2123 C C . ILE A 1 282 ? 3.6 17.969 6.016 1 98.94 282 ILE A C 1
ATOM 2125 O O . ILE A 1 282 ? 4.625 17.438 6.457 1 98.94 282 ILE A O 1
ATOM 2129 N N . ALA A 1 283 ? 3.465 19.219 5.668 1 98.94 283 ALA A N 1
ATOM 2130 C CA . ALA A 1 283 ? 4.629 20.094 5.809 1 98.94 283 ALA A CA 1
ATOM 2131 C C . ALA A 1 283 ? 5.094 20.156 7.262 1 98.94 283 ALA A C 1
ATOM 2133 O O . ALA A 1 283 ? 6.293 20.125 7.539 1 98.94 283 ALA A O 1
ATOM 2134 N N . LEU A 1 284 ? 4.16 20.297 8.203 1 98.94 284 LEU A N 1
ATOM 2135 C CA . LEU A 1 284 ? 4.527 20.344 9.609 1 98.94 284 LEU A CA 1
ATOM 2136 C C . LEU A 1 284 ? 5.23 19.062 10.039 1 98.94 284 LEU A C 1
ATOM 2138 O O . LEU A 1 284 ? 6.25 19.109 10.727 1 98.94 284 LEU A O 1
ATOM 2142 N N . ILE A 1 285 ? 4.746 17.922 9.594 1 98.94 285 ILE A N 1
ATOM 2143 C CA . ILE A 1 285 ? 5.336 16.641 9.938 1 98.94 285 ILE A CA 1
ATOM 2144 C C . ILE A 1 285 ? 6.754 16.547 9.375 1 98.94 285 ILE A C 1
ATOM 2146 O O . ILE A 1 285 ? 7.691 16.188 10.094 1 98.94 285 ILE A O 1
ATOM 2150 N N . ILE A 1 286 ? 6.902 16.922 8.117 1 98.94 286 ILE A N 1
ATOM 2151 C CA . ILE A 1 286 ? 8.195 16.828 7.453 1 98.94 286 ILE A CA 1
ATOM 2152 C C . ILE A 1 286 ? 9.203 17.75 8.141 1 98.94 286 ILE A C 1
ATOM 2154 O O . ILE A 1 286 ? 10.336 17.359 8.406 1 98.94 286 ILE A O 1
ATOM 2158 N N . GLU A 1 287 ? 8.781 18.969 8.5 1 98.75 287 GLU A N 1
ATOM 2159 C CA . GLU A 1 287 ? 9.68 19.922 9.148 1 98.75 287 GLU A CA 1
ATOM 2160 C C . GLU A 1 287 ? 10.062 19.438 10.547 1 98.75 287 GLU A C 1
ATOM 2162 O O . GLU A 1 287 ? 11.227 19.531 10.938 1 98.75 287 GLU A O 1
ATOM 2167 N N . CYS A 1 288 ? 9.094 18.922 11.289 1 98.75 288 CYS A N 1
ATOM 2168 C CA . CYS A 1 288 ? 9.383 18.406 12.625 1 98.75 288 CYS A CA 1
ATOM 2169 C C . CYS A 1 288 ? 10.32 17.203 12.562 1 98.75 288 CYS A C 1
ATOM 2171 O O . CYS A 1 288 ? 11.031 16.922 13.523 1 98.75 288 CYS A O 1
ATOM 2173 N N . ALA A 1 289 ? 10.328 16.531 11.43 1 98.81 289 ALA A N 1
ATOM 2174 C CA . ALA A 1 289 ? 11.219 15.383 11.227 1 98.81 289 ALA A CA 1
ATOM 2175 C C . ALA A 1 289 ? 12.578 15.828 10.695 1 98.81 289 ALA A C 1
ATOM 2177 O O . ALA A 1 289 ? 13.453 15 10.438 1 98.81 289 ALA A O 1
ATOM 2178 N N . GLY A 1 290 ? 12.742 17.109 10.453 1 98.38 290 GLY A N 1
ATOM 2179 C CA . GLY A 1 290 ? 14.039 17.641 10.055 1 98.38 290 GLY A CA 1
ATOM 2180 C C . GLY A 1 290 ? 14.18 17.797 8.547 1 98.38 290 GLY A C 1
ATOM 2181 O O . GLY A 1 290 ? 15.281 18.031 8.047 1 98.38 290 GLY A O 1
ATOM 2182 N N . GLY A 1 291 ? 13.078 17.656 7.809 1 98.69 291 GLY A N 1
ATOM 2183 C CA . GLY A 1 291 ? 13.094 17.812 6.363 1 98.69 291 GLY A CA 1
ATOM 2184 C C . GLY A 1 291 ? 12.602 19.172 5.902 1 98.69 291 GLY A C 1
ATOM 2185 O O . GLY A 1 291 ? 12.586 20.125 6.676 1 98.69 291 GLY A O 1
ATOM 2186 N N . LYS A 1 292 ? 12.352 19.266 4.594 1 98.81 292 LYS A N 1
ATOM 2187 C CA . LYS A 1 292 ? 11.789 20.469 3.979 1 98.81 292 LYS A CA 1
ATOM 2188 C C . LYS A 1 292 ? 10.547 20.141 3.156 1 98.81 292 LYS A C 1
ATOM 2190 O O . LYS A 1 292 ? 10.445 19.047 2.584 1 98.81 292 LYS A O 1
ATOM 2195 N N . ALA A 1 293 ? 9.641 20.984 3.127 1 98.94 293 ALA A N 1
ATOM 2196 C CA . ALA A 1 293 ? 8.445 20.938 2.295 1 98.94 293 ALA A CA 1
ATOM 2197 C C . ALA A 1 293 ? 8.18 22.297 1.631 1 98.94 293 ALA A C 1
ATOM 2199 O O . ALA A 1 293 ? 7.926 23.281 2.314 1 98.94 293 ALA A O 1
ATOM 2200 N N . ILE A 1 294 ? 8.195 22.297 0.321 1 98.88 294 ILE A N 1
ATOM 2201 C CA . ILE A 1 294 ? 8.133 23.578 -0.373 1 98.88 294 ILE A CA 1
ATOM 2202 C C . ILE A 1 294 ? 7.121 23.5 -1.515 1 98.88 294 ILE A C 1
ATOM 2204 O O . ILE A 1 294 ? 6.73 22.406 -1.93 1 98.88 294 ILE A O 1
ATOM 2208 N N . ASP A 1 295 ? 6.668 24.609 -1.954 1 98.31 295 ASP A N 1
ATOM 2209 C CA . ASP A 1 295 ? 5.836 24.75 -3.145 1 98.31 295 ASP A CA 1
ATOM 2210 C C . ASP A 1 295 ? 6.684 24.734 -4.414 1 98.31 295 ASP A C 1
ATOM 2212 O O . ASP A 1 295 ? 7.562 25.578 -4.594 1 98.31 295 ASP A O 1
ATOM 2216 N N . PRO A 1 296 ? 6.422 23.812 -5.285 1 97.25 296 PRO A N 1
ATOM 2217 C CA . PRO A 1 296 ? 7.234 23.734 -6.5 1 97.25 296 PRO A CA 1
ATOM 2218 C C . PRO A 1 296 ? 7.043 24.938 -7.422 1 97.25 296 PRO A C 1
ATOM 2220 O O . PRO A 1 296 ? 7.816 25.125 -8.367 1 97.25 296 PRO A O 1
ATOM 2223 N N . ALA A 1 297 ? 6.031 25.703 -7.219 1 94.88 297 ALA A N 1
ATOM 2224 C CA . ALA A 1 297 ? 5.766 26.859 -8.07 1 94.88 297 ALA A CA 1
ATOM 2225 C C . ALA A 1 297 ? 6.785 27.969 -7.824 1 94.88 297 ALA A C 1
ATOM 2227 O O . ALA A 1 297 ? 7.176 28.688 -8.75 1 94.88 297 ALA A O 1
ATOM 2228 N N . ASP A 1 298 ? 7.254 28.109 -6.539 1 96.31 298 ASP A N 1
ATOM 2229 C CA . ASP A 1 298 ? 8.125 29.25 -6.254 1 96.31 298 ASP A CA 1
ATOM 2230 C C . ASP A 1 298 ? 9.219 28.875 -5.262 1 96.31 298 ASP A C 1
ATOM 2232 O O . ASP A 1 298 ? 10.078 29.688 -4.934 1 96.31 298 ASP A O 1
ATOM 2236 N N . GLY A 1 299 ? 9.203 27.719 -4.75 1 97.81 299 GLY A N 1
ATOM 2237 C CA . GLY A 1 299 ? 10.25 27.234 -3.863 1 97.81 299 GLY A CA 1
ATOM 2238 C C . GLY A 1 299 ? 10.07 27.688 -2.428 1 97.81 299 GLY A C 1
ATOM 2239 O O . GLY A 1 299 ? 10.93 27.422 -1.579 1 97.81 299 GLY A O 1
ATOM 2240 N N . GLU A 1 300 ? 8.977 28.297 -2.096 1 98.31 300 GLU A N 1
ATOM 2241 C CA . GLU A 1 300 ? 8.727 28.781 -0.744 1 98.31 300 GLU A CA 1
ATOM 2242 C C . GLU A 1 300 ? 8.242 27.656 0.167 1 98.31 300 GLU A C 1
ATOM 2244 O O . GLU A 1 300 ? 7.449 26.812 -0.252 1 98.31 300 GLU A O 1
ATOM 2249 N N . PRO A 1 301 ? 8.75 27.719 1.453 1 98.75 301 PRO A N 1
ATOM 2250 C CA . PRO A 1 301 ? 8.172 26.766 2.398 1 98.75 301 PRO A CA 1
ATOM 2251 C C . PRO A 1 301 ? 6.648 26.859 2.477 1 98.75 301 PRO A C 1
ATOM 2253 O O . PRO A 1 301 ? 6.094 27.953 2.521 1 98.75 301 PRO A O 1
ATOM 2256 N N . LEU A 1 302 ? 5.992 25.734 2.445 1 98.88 302 LEU A N 1
ATOM 2257 C CA . LEU A 1 302 ? 4.535 25.703 2.4 1 98.88 302 LEU A CA 1
ATOM 2258 C C . LEU A 1 302 ? 3.938 26.359 3.639 1 98.88 302 LEU A C 1
ATOM 2260 O O . LEU A 1 302 ? 2.885 27 3.562 1 98.88 302 LEU A O 1
ATOM 2264 N N . LEU A 1 303 ? 4.613 26.234 4.781 1 98.81 303 LEU A N 1
ATOM 2265 C CA . LEU A 1 303 ? 4.074 26.766 6.035 1 98.81 303 LEU A CA 1
ATOM 2266 C C . LEU A 1 303 ? 4.238 28.281 6.109 1 98.81 303 LEU A C 1
ATOM 2268 O O . LEU A 1 303 ? 3.729 28.922 7.031 1 98.81 303 LEU A O 1
ATOM 2272 N N . ASN A 1 304 ? 4.895 28.906 5.156 1 98.44 304 ASN A N 1
ATOM 2273 C CA . ASN A 1 304 ? 4.969 30.344 5.043 1 98.44 304 ASN A CA 1
ATOM 2274 C C . ASN A 1 304 ? 3.787 30.922 4.258 1 98.44 304 ASN A C 1
ATOM 2276 O O . ASN A 1 304 ? 3.59 32.125 4.211 1 98.44 304 ASN A O 1
ATOM 2280 N N . LYS A 1 305 ? 2.994 30.062 3.688 1 98.31 305 LYS A N 1
ATOM 2281 C CA . LYS A 1 305 ? 1.867 30.484 2.861 1 98.31 305 LYS A CA 1
ATOM 2282 C C . LYS A 1 305 ? 0.556 30.406 3.639 1 98.31 305 LYS A C 1
ATOM 2284 O O . LYS A 1 305 ? 0.343 29.469 4.414 1 98.31 305 LYS A O 1
ATOM 2289 N N . VAL A 1 306 ? -0.291 31.406 3.402 1 98.56 306 VAL A N 1
ATOM 2290 C CA . VAL A 1 306 ? -1.577 31.469 4.09 1 98.56 306 VAL A CA 1
ATOM 2291 C C . VAL A 1 306 ? -2.711 31.312 3.08 1 98.56 306 VAL A C 1
ATOM 2293 O O . VAL A 1 306 ? -2.832 32.094 2.137 1 98.56 306 VAL A O 1
ATOM 2296 N N . SER A 1 307 ? -3.463 30.25 3.246 1 97.88 307 SER A N 1
ATOM 2297 C CA . SER A 1 307 ? -4.645 30.062 2.41 1 97.88 307 SER A CA 1
ATOM 2298 C C . SER A 1 307 ? -5.824 30.875 2.932 1 97.88 307 SER A C 1
ATOM 2300 O O . SER A 1 307 ? -6.121 30.844 4.129 1 97.88 307 SER A O 1
ATOM 2302 N N . LEU A 1 308 ? -6.555 31.5 2.023 1 97.38 308 LEU A N 1
ATOM 2303 C CA . LEU A 1 308 ? -7.625 32.406 2.424 1 97.38 308 LEU A CA 1
ATOM 2304 C C . LEU A 1 308 ? -8.977 31.703 2.369 1 97.38 308 LEU A C 1
ATOM 2306 O O . LEU A 1 308 ? -10.008 32.281 2.717 1 97.38 308 LEU A O 1
ATOM 2310 N N . ASP A 1 309 ? -8.984 30.531 1.898 1 97 309 ASP A N 1
ATOM 2311 C CA . ASP A 1 309 ? -10.219 29.734 1.863 1 97 309 ASP A CA 1
ATOM 2312 C C . ASP A 1 309 ? -9.93 28.25 2.043 1 97 309 ASP A C 1
ATOM 2314 O O . ASP A 1 309 ? -8.789 27.859 2.309 1 97 309 ASP A O 1
ATOM 2318 N N . CYS A 1 310 ? -10.977 27.438 1.971 1 97.56 310 CYS A N 1
ATOM 2319 C CA . CYS A 1 310 ? -10.875 26.016 2.252 1 97.56 310 CYS A CA 1
ATOM 2320 C C . CYS A 1 310 ? -10.461 25.234 1.007 1 97.56 310 CYS A C 1
ATOM 2322 O O . CYS A 1 310 ? -10.195 24.031 1.076 1 97.56 310 CYS A O 1
ATOM 2324 N N . ASP A 1 311 ? -10.227 25.891 -0.119 1 95.06 311 ASP A N 1
ATOM 2325 C CA . ASP A 1 311 ? -10.016 25.156 -1.361 1 95.06 311 ASP A CA 1
ATOM 2326 C C . ASP A 1 311 ? -8.672 25.5 -1.99 1 95.06 311 ASP A C 1
ATOM 2328 O O . ASP A 1 311 ? -8.367 25.078 -3.107 1 95.06 311 ASP A O 1
ATOM 2332 N N . GLY A 1 312 ? -7.91 26.297 -1.254 1 96.38 312 GLY A N 1
ATOM 2333 C CA . GLY A 1 312 ? -6.586 26.609 -1.774 1 96.38 312 GLY A CA 1
ATOM 2334 C C . GLY A 1 312 ? -5.742 25.375 -2.021 1 96.38 312 GLY A C 1
ATOM 2335 O O . GLY A 1 312 ? -5.809 24.406 -1.258 1 96.38 312 GLY A O 1
ATOM 2336 N N . ARG A 1 313 ? -4.973 25.422 -3.131 1 96.88 313 ARG A N 1
ATOM 2337 C CA . ARG A 1 313 ? -4.234 24.25 -3.574 1 96.88 313 ARG A CA 1
ATOM 2338 C C . ARG A 1 313 ? -2.816 24.625 -4 1 96.88 313 ARG A C 1
ATOM 2340 O O . ARG A 1 313 ? -2.531 25.797 -4.266 1 96.88 313 ARG A O 1
ATOM 2347 N N . ALA A 1 314 ? -1.95 23.688 -4.055 1 97.38 314 ALA A N 1
ATOM 2348 C CA . ALA A 1 314 ? -0.579 23.812 -4.539 1 97.38 314 ALA A CA 1
ATOM 2349 C C . ALA A 1 314 ? 0.047 22.453 -4.812 1 97.38 314 ALA A C 1
ATOM 2351 O O . ALA A 1 314 ? -0.6 21.422 -4.637 1 97.38 314 ALA A O 1
ATOM 2352 N N . GLY A 1 315 ? 1.259 22.516 -5.348 1 97.38 315 GLY A N 1
ATOM 2353 C CA . GLY A 1 315 ? 2.078 21.312 -5.434 1 97.38 315 GLY A CA 1
ATOM 2354 C C . GLY A 1 315 ? 2.893 21.062 -4.18 1 97.38 315 GLY A C 1
ATOM 2355 O O . GLY A 1 315 ? 2.693 21.719 -3.158 1 97.38 315 GLY A O 1
ATOM 2356 N N . LEU A 1 316 ? 3.846 20.062 -4.301 1 98.69 316 LEU A N 1
ATOM 2357 C CA . LEU A 1 316 ? 4.613 19.688 -3.121 1 98.69 316 LEU A CA 1
ATOM 2358 C C . LEU A 1 316 ? 5.957 19.078 -3.52 1 98.69 316 LEU A C 1
ATOM 2360 O O . LEU A 1 316 ? 6.016 18.203 -4.387 1 98.69 316 LEU A O 1
ATOM 2364 N N . ILE A 1 317 ? 6.973 19.578 -3.018 1 98.81 317 ILE A N 1
ATOM 2365 C CA . ILE A 1 317 ? 8.258 18.906 -2.916 1 98.81 317 ILE A CA 1
ATOM 2366 C C . ILE A 1 317 ? 8.648 18.75 -1.446 1 98.81 317 ILE A C 1
ATOM 2368 O O . ILE A 1 317 ? 8.727 19.734 -0.708 1 98.81 317 ILE A O 1
ATOM 2372 N N . CYS A 1 318 ? 8.859 17.5 -0.992 1 98.94 318 CYS A N 1
ATOM 2373 C CA . CYS A 1 318 ? 9.25 17.359 0.406 1 98.94 318 CYS A CA 1
ATOM 2374 C C . CYS A 1 318 ? 10.109 16.125 0.614 1 98.94 318 CYS A C 1
ATOM 2376 O O . CYS A 1 318 ? 10.148 15.242 -0.246 1 98.94 318 CYS A O 1
ATOM 2378 N N . GLY A 1 319 ? 10.789 16.062 1.677 1 98.69 319 GLY A N 1
ATOM 2379 C CA . GLY A 1 319 ? 11.68 14.984 2.053 1 98.69 319 GLY A CA 1
ATOM 2380 C C . GLY A 1 319 ? 12.969 15.461 2.697 1 98.69 319 GLY A C 1
ATOM 2381 O O . GLY A 1 319 ? 12.969 16.453 3.434 1 98.69 319 GLY A O 1
ATOM 2382 N N . THR A 1 320 ? 14.008 14.703 2.449 1 98.25 320 THR A N 1
ATOM 2383 C CA . THR A 1 320 ? 15.328 15.062 2.969 1 98.25 320 THR A CA 1
ATOM 2384 C C . THR A 1 320 ? 15.766 16.422 2.438 1 98.25 320 THR A C 1
ATOM 2386 O O . THR A 1 320 ? 15.641 16.703 1.241 1 98.25 320 THR A O 1
ATOM 2389 N N . ALA A 1 321 ? 16.297 17.219 3.328 1 97.81 321 ALA A N 1
ATOM 2390 C CA . ALA A 1 321 ? 16.594 18.609 3.008 1 97.81 321 ALA A CA 1
ATOM 2391 C C . ALA A 1 321 ? 17.469 18.719 1.768 1 97.81 321 ALA A C 1
ATOM 2393 O O . ALA A 1 321 ? 17.172 19.484 0.847 1 97.81 321 ALA A O 1
ATOM 2394 N N . GLU A 1 322 ? 18.484 17.938 1.657 1 97.12 322 GLU A N 1
ATOM 2395 C CA . GLU A 1 322 ? 19.422 18 0.541 1 97.12 322 GLU A CA 1
ATOM 2396 C C . GLU A 1 322 ? 18.75 17.609 -0.771 1 97.12 322 GLU A C 1
ATOM 2398 O O . GLU A 1 322 ? 18.984 18.234 -1.807 1 97.12 322 GLU A O 1
ATOM 2403 N N . GLU A 1 323 ? 17.938 16.609 -0.681 1 97.75 323 GLU A N 1
ATOM 2404 C CA . GLU A 1 323 ? 17.234 16.172 -1.88 1 97.75 323 GLU A CA 1
ATOM 2405 C C . GLU A 1 323 ? 16.234 17.219 -2.355 1 97.75 323 GLU A C 1
ATOM 2407 O O . GLU A 1 323 ? 16.094 17.453 -3.559 1 97.75 323 GLU A O 1
ATOM 2412 N N . VAL A 1 324 ? 15.562 17.859 -1.435 1 98.56 324 VAL A N 1
ATOM 2413 C CA . VAL A 1 324 ? 14.602 18.906 -1.779 1 98.56 324 VAL A CA 1
ATOM 2414 C C . VAL A 1 324 ? 15.32 20.062 -2.449 1 98.56 324 VAL A C 1
ATOM 2416 O O . VAL A 1 324 ? 14.836 20.609 -3.451 1 98.56 324 VAL A O 1
ATOM 2419 N N . ASP A 1 325 ? 16.469 20.406 -1.899 1 98.12 325 ASP A N 1
ATOM 2420 C CA . ASP A 1 325 ? 17.25 21.5 -2.488 1 98.12 325 ASP A CA 1
ATOM 2421 C C . ASP A 1 325 ? 17.688 21.156 -3.908 1 98.12 325 ASP A C 1
ATOM 2423 O O . ASP A 1 325 ? 17.672 22 -4.797 1 98.12 325 ASP A O 1
ATOM 2427 N N . THR A 1 326 ? 18.078 19.922 -4.137 1 97.38 326 THR A N 1
ATOM 2428 C CA . THR A 1 326 ? 18.484 19.453 -5.453 1 97.38 326 THR A CA 1
ATOM 2429 C C . THR A 1 326 ? 17.328 19.531 -6.445 1 97.38 326 THR A C 1
ATOM 2431 O O . THR A 1 326 ? 17.5 19.984 -7.574 1 97.38 326 THR A O 1
ATOM 2434 N N . VAL A 1 327 ? 16.156 19.125 -5.988 1 98.44 327 VAL A N 1
ATOM 2435 C CA . VAL A 1 327 ? 14.961 19.141 -6.84 1 98.44 327 VAL A CA 1
ATOM 2436 C C . VAL A 1 327 ? 14.562 20.578 -7.137 1 98.44 327 VAL A C 1
ATOM 2438 O O . VAL A 1 327 ? 14.219 20.922 -8.273 1 98.44 327 VAL A O 1
ATOM 2441 N N . LYS A 1 328 ? 14.594 21.406 -6.105 1 98.25 328 LYS A N 1
ATOM 2442 C CA . LYS A 1 328 ? 14.281 22.828 -6.273 1 98.25 328 LYS A CA 1
ATOM 2443 C C . LYS A 1 328 ? 15.172 23.469 -7.336 1 98.25 328 LYS A C 1
ATOM 2445 O O . LYS A 1 328 ? 14.688 24.172 -8.219 1 98.25 328 LYS A O 1
ATOM 2450 N N . LYS A 1 329 ? 16.469 23.203 -7.262 1 98.06 329 LYS A N 1
ATOM 2451 C CA . LYS A 1 329 ? 17.406 23.734 -8.234 1 98.06 329 LYS A CA 1
ATOM 2452 C C . LYS A 1 329 ? 17.109 23.25 -9.641 1 98.06 329 LYS A C 1
ATOM 2454 O O . LYS A 1 329 ? 17.141 24.016 -10.602 1 98.06 329 LYS A O 1
ATOM 2459 N N . ALA A 1 330 ? 16.75 22 -9.727 1 97.31 330 ALA A N 1
ATOM 2460 C CA . ALA A 1 330 ? 16.484 21.391 -11.023 1 97.31 330 ALA A CA 1
ATOM 2461 C C . ALA A 1 330 ? 15.219 21.969 -11.664 1 97.31 330 ALA A C 1
ATOM 2463 O O . ALA A 1 330 ? 15.156 22.141 -12.883 1 97.31 330 ALA A O 1
ATOM 2464 N N . LEU A 1 331 ? 14.188 22.266 -10.883 1 96.62 331 LEU A N 1
ATOM 2465 C CA . LEU A 1 331 ? 12.883 22.641 -11.414 1 96.62 331 LEU A CA 1
ATOM 2466 C C . LEU A 1 331 ? 12.758 24.156 -11.531 1 96.62 331 LEU A C 1
ATOM 2468 O O . LEU A 1 331 ? 12.07 24.672 -12.422 1 96.62 331 LEU A O 1
ATOM 2472 N N . LEU A 1 332 ? 13.469 24.844 -10.594 1 95.44 332 LEU A N 1
ATOM 2473 C CA . LEU A 1 332 ? 13.234 26.297 -10.508 1 95.44 332 LEU A CA 1
ATOM 2474 C C . LEU A 1 332 ? 14.5 27.062 -10.859 1 95.44 332 LEU A C 1
ATOM 2476 O O . LEU A 1 332 ? 14.453 28.266 -11.102 1 95.44 332 LEU A O 1
ATOM 2480 N N . GLY A 1 333 ? 15.664 26.422 -10.945 1 92.31 333 GLY A N 1
ATOM 2481 C CA . GLY A 1 333 ? 16.922 27.094 -11.211 1 92.31 333 GLY A CA 1
ATOM 2482 C C . GLY A 1 333 ? 17.594 27.609 -9.953 1 92.31 333 GLY A C 1
ATOM 2483 O O . GLY A 1 333 ? 16.938 27.906 -8.961 1 92.31 333 GLY A O 1
ATOM 2484 N N . MET B 1 1 ? -13.891 -23.391 10.094 1 77.94 1 MET B N 1
ATOM 2485 C CA . MET B 1 1 ? -14.656 -23.781 8.914 1 77.94 1 MET B CA 1
ATOM 2486 C C . MET B 1 1 ? -14.82 -22.594 7.969 1 77.94 1 MET B C 1
ATOM 2488 O O . MET B 1 1 ? -15.008 -21.453 8.414 1 77.94 1 MET B O 1
ATOM 2492 N N . ALA B 1 2 ? -14.758 -22.969 6.691 1 86 2 ALA B N 1
ATOM 2493 C CA . ALA B 1 2 ? -14.938 -21.953 5.66 1 86 2 ALA B CA 1
ATOM 2494 C C . ALA B 1 2 ? -16.375 -21.438 5.637 1 86 2 ALA B C 1
ATOM 2496 O O . ALA B 1 2 ? -17.297 -22.156 6.008 1 86 2 ALA B O 1
ATOM 2497 N N . SER B 1 3 ? -16.578 -20.25 5.191 1 91.5 3 SER B N 1
ATOM 2498 C CA . SER B 1 3 ? -17.922 -19.672 5.086 1 91.5 3 SER B CA 1
ATOM 2499 C C . SER B 1 3 ? -18.766 -20.438 4.086 1 91.5 3 SER B C 1
ATOM 2501 O O . SER B 1 3 ? -18.25 -21.078 3.17 1 91.5 3 SER B O 1
ATOM 2503 N N . ALA B 1 4 ? -20.047 -20.344 4.191 1 92.44 4 ALA B N 1
ATOM 2504 C CA . ALA B 1 4 ? -20.969 -21 3.271 1 92.44 4 ALA B CA 1
ATOM 2505 C C . ALA B 1 4 ? -20.781 -20.484 1.848 1 92.44 4 ALA B C 1
ATOM 2507 O O . ALA B 1 4 ? -20.844 -21.25 0.887 1 92.44 4 ALA B O 1
ATOM 2508 N N . ALA B 1 5 ? -20.547 -19.219 1.728 1 93.44 5 ALA B N 1
ATOM 2509 C CA . ALA B 1 5 ? -20.375 -18.594 0.417 1 93.44 5 ALA B CA 1
ATOM 2510 C C . ALA B 1 5 ? -19.156 -19.172 -0.312 1 93.44 5 ALA B C 1
ATOM 2512 O O . ALA B 1 5 ? -19.234 -19.5 -1.501 1 93.44 5 ALA B O 1
ATOM 2513 N N . LEU B 1 6 ? -18.109 -19.328 0.374 1 95.88 6 LEU B N 1
ATOM 2514 C CA . LEU B 1 6 ? -16.891 -19.875 -0.23 1 95.88 6 LEU B CA 1
ATOM 2515 C C . LEU B 1 6 ? -17.078 -21.344 -0.594 1 95.88 6 LEU B C 1
ATOM 2517 O O . LEU B 1 6 ? -16.688 -21.766 -1.684 1 95.88 6 LEU B O 1
ATOM 2521 N N . VAL B 1 7 ? -17.703 -22.078 0.314 1 95.75 7 VAL B N 1
ATOM 2522 C CA . VAL B 1 7 ? -17.922 -23.5 0.091 1 95.75 7 VAL B CA 1
ATOM 2523 C C . VAL B 1 7 ? -18.766 -23.688 -1.167 1 95.75 7 VAL B C 1
ATOM 2525 O O . VAL B 1 7 ? -18.422 -24.5 -2.037 1 95.75 7 VAL B O 1
ATOM 2528 N N . GLU B 1 8 ? -19.828 -22.984 -1.275 1 96.69 8 GLU B N 1
ATOM 2529 C CA . GLU B 1 8 ? -20.719 -23.094 -2.42 1 96.69 8 GLU B CA 1
ATOM 2530 C C . GLU B 1 8 ? -20.031 -22.688 -3.713 1 96.69 8 GLU B C 1
ATOM 2532 O O . GLU B 1 8 ? -20.219 -23.328 -4.754 1 96.69 8 GLU B O 1
ATOM 2537 N N . HIS B 1 9 ? -19.281 -21.641 -3.621 1 97.12 9 HIS B N 1
ATOM 2538 C CA . HIS B 1 9 ? -18.578 -21.156 -4.805 1 97.12 9 HIS B CA 1
ATOM 2539 C C . HIS B 1 9 ? -17.562 -22.188 -5.297 1 97.12 9 HIS B C 1
ATOM 2541 O O . HIS B 1 9 ? -17.5 -22.484 -6.492 1 97.12 9 HIS B O 1
ATOM 2547 N N . LEU B 1 10 ? -16.766 -22.75 -4.398 1 97 10 LEU B N 1
ATOM 2548 C CA . LEU B 1 10 ? -15.773 -23.75 -4.762 1 97 10 LEU B CA 1
ATOM 2549 C C . LEU B 1 10 ? -16.438 -25 -5.324 1 97 10 LEU B C 1
ATOM 2551 O O . LEU B 1 10 ? -15.938 -25.609 -6.27 1 97 10 LEU B O 1
ATOM 2555 N N . LYS B 1 11 ? -17.562 -25.375 -4.793 1 96.44 11 LYS B N 1
ATOM 2556 C CA . LYS B 1 11 ? -18.297 -26.531 -5.281 1 96.44 11 LYS B CA 1
ATOM 2557 C C . LYS B 1 11 ? -18.797 -26.312 -6.711 1 96.44 11 LYS B C 1
ATOM 2559 O O . LYS B 1 11 ? -18.859 -27.266 -7.496 1 96.44 11 LYS B O 1
ATOM 2564 N N . SER B 1 12 ? -19.125 -25.109 -6.98 1 96.88 12 SER B N 1
ATOM 2565 C CA . SER B 1 12 ? -19.609 -24.797 -8.32 1 96.88 12 SER B CA 1
ATOM 2566 C C . SER B 1 12 ? -18.484 -24.828 -9.336 1 96.88 12 SER B C 1
ATOM 2568 O O . SER B 1 12 ? -18.703 -25.062 -10.531 1 96.88 12 SER B O 1
ATOM 2570 N N . LEU B 1 13 ? -17.25 -24.625 -8.891 1 97 13 LEU B N 1
ATOM 2571 C CA . LEU B 1 13 ? -16.109 -24.516 -9.789 1 97 13 LEU B CA 1
ATOM 2572 C C . LEU B 1 13 ? -15.359 -25.844 -9.875 1 97 13 LEU B C 1
ATOM 2574 O O . LEU B 1 13 ? -14.805 -26.188 -10.93 1 97 13 LEU B O 1
ATOM 2578 N N . ILE B 1 14 ? -15.266 -26.484 -8.742 1 96.56 14 ILE B N 1
ATOM 2579 C CA . ILE B 1 14 ? -14.609 -27.781 -8.656 1 96.56 14 ILE B CA 1
ATOM 2580 C C . ILE B 1 14 ? -15.641 -28.875 -8.383 1 96.56 14 ILE B C 1
ATOM 2582 O O . ILE B 1 14 ? -15.93 -29.188 -7.227 1 96.56 14 ILE B O 1
ATOM 2586 N N . THR B 1 15 ? -16.078 -29.5 -9.406 1 93.38 15 THR B N 1
ATOM 2587 C CA . THR B 1 15 ? -17.203 -30.422 -9.281 1 93.38 15 THR B CA 1
ATOM 2588 C C . THR B 1 15 ? -16.719 -31.875 -9.195 1 93.38 15 THR B C 1
ATOM 2590 O O . THR B 1 15 ? -17.469 -32.75 -8.797 1 93.38 15 THR B O 1
ATOM 2593 N N . GLN B 1 16 ? -15.477 -32.094 -9.5 1 91.56 16 GLN B N 1
ATOM 2594 C CA . GLN B 1 16 ? -14.945 -33.438 -9.539 1 91.56 16 GLN B CA 1
ATOM 2595 C C . GLN B 1 16 ? -14.844 -34.031 -8.141 1 91.56 16 GLN B C 1
ATOM 2597 O O . GLN B 1 16 ? -14.258 -33.438 -7.242 1 91.56 16 GLN B O 1
ATOM 2602 N N . GLU B 1 17 ? -15.25 -35.219 -8 1 90.5 17 GLU B N 1
ATOM 2603 C CA . GLU B 1 17 ? -15.242 -35.844 -6.691 1 90.5 17 GLU B CA 1
ATOM 2604 C C . GLU B 1 17 ? -13.828 -36.25 -6.285 1 90.5 17 GLU B C 1
ATOM 2606 O O . GLU B 1 17 ? -13.531 -36.375 -5.098 1 90.5 17 GLU B O 1
ATOM 2611 N N . ASP B 1 18 ? -12.992 -36.469 -7.273 1 92.56 18 ASP B N 1
ATOM 2612 C CA . ASP B 1 18 ? -11.617 -36.844 -6.969 1 92.56 18 ASP B CA 1
ATOM 2613 C C . ASP B 1 18 ? -10.766 -35.625 -6.664 1 92.56 18 ASP B C 1
ATOM 2615 O O . ASP B 1 18 ? -9.539 -35.688 -6.684 1 92.56 18 ASP B O 1
ATOM 2619 N N . ARG B 1 19 ? -11.414 -34.469 -6.469 1 96.38 19 ARG B N 1
ATOM 2620 C CA . ARG B 1 19 ? -10.75 -33.219 -6.051 1 96.38 19 ARG B CA 1
ATOM 2621 C C . ARG B 1 19 ? -11.383 -32.656 -4.781 1 96.38 19 ARG B C 1
ATOM 2623 O O . ARG B 1 19 ? -11.336 -31.453 -4.543 1 96.38 19 ARG B O 1
ATOM 2630 N N . LYS B 1 20 ? -12.023 -33.5 -4.016 1 95.56 20 LYS B N 1
ATOM 2631 C CA . LYS B 1 20 ? -12.734 -33.094 -2.816 1 95.56 20 LYS B CA 1
ATOM 2632 C C . LYS B 1 20 ? -11.789 -32.469 -1.805 1 95.56 20 LYS B C 1
ATOM 2634 O O . LYS B 1 20 ? -12.133 -31.484 -1.147 1 95.56 20 LYS B O 1
ATOM 2639 N N . SER B 1 21 ? -10.625 -33 -1.619 1 97 21 SER B N 1
ATOM 2640 C CA . SER B 1 21 ? -9.664 -32.469 -0.67 1 97 21 SER B CA 1
ATOM 2641 C C . SER B 1 21 ? -9.188 -31.062 -1.103 1 97 21 SER B C 1
ATOM 2643 O O . SER B 1 21 ? -9.07 -30.156 -0.275 1 97 21 SER B O 1
ATOM 2645 N N . LEU B 1 22 ? -8.922 -30.938 -2.406 1 97.69 22 LEU B N 1
ATOM 2646 C CA . LEU B 1 22 ? -8.539 -29.625 -2.93 1 97.69 22 LEU B CA 1
ATOM 2647 C C . LEU B 1 22 ? -9.586 -28.578 -2.59 1 97.69 22 LEU B C 1
ATOM 2649 O O . LEU B 1 22 ? -9.258 -27.516 -2.07 1 97.69 22 LEU B O 1
ATOM 2653 N N . ARG B 1 23 ? -10.836 -28.938 -2.807 1 96.19 23 ARG B N 1
ATOM 2654 C CA . ARG B 1 23 ? -11.992 -28.062 -2.689 1 96.19 23 ARG B CA 1
ATOM 2655 C C . ARG B 1 23 ? -12.305 -27.75 -1.229 1 96.19 23 ARG B C 1
ATOM 2657 O O . ARG B 1 23 ? -12.539 -26.594 -0.867 1 96.19 23 ARG B O 1
ATOM 2664 N N . ASP B 1 24 ? -12.203 -28.781 -0.371 1 96.38 24 ASP B N 1
ATOM 2665 C CA . ASP B 1 24 ? -12.805 -28.688 0.955 1 96.38 24 ASP B CA 1
ATOM 2666 C C . ASP B 1 24 ? -11.734 -28.469 2.027 1 96.38 24 ASP B C 1
ATOM 2668 O O . ASP B 1 24 ? -12.047 -28.062 3.148 1 96.38 24 ASP B O 1
ATOM 2672 N N . GLU B 1 25 ? -10.492 -28.703 1.681 1 97.25 25 GLU B N 1
ATOM 2673 C CA . GLU B 1 25 ? -9.469 -28.688 2.723 1 97.25 25 GLU B CA 1
ATOM 2674 C C . GLU B 1 25 ? -8.281 -27.812 2.309 1 97.25 25 GLU B C 1
ATOM 2676 O O . GLU B 1 25 ? -7.941 -26.844 2.992 1 97.25 25 GLU B O 1
ATOM 2681 N N . VAL B 1 26 ? -7.688 -28.094 1.104 1 98.44 26 VAL B N 1
ATOM 2682 C CA . VAL B 1 26 ? -6.43 -27.484 0.698 1 98.44 26 VAL B CA 1
ATOM 2683 C C . VAL B 1 26 ? -6.625 -25.969 0.531 1 98.44 26 VAL B C 1
ATOM 2685 O O . VAL B 1 26 ? -5.961 -25.172 1.199 1 98.44 26 VAL B O 1
ATOM 2688 N N . ILE B 1 27 ? -7.605 -25.547 -0.306 1 98.62 27 ILE B N 1
ATOM 2689 C CA . ILE B 1 27 ? -7.809 -24.141 -0.621 1 98.62 27 ILE B CA 1
ATOM 2690 C C . ILE B 1 27 ? -8.266 -23.391 0.628 1 98.62 27 ILE B C 1
ATOM 2692 O O . ILE B 1 27 ? -7.684 -22.375 1.004 1 98.62 27 ILE B O 1
ATOM 2696 N N . PRO B 1 28 ? -9.219 -23.969 1.411 1 98.12 28 PRO B N 1
ATOM 2697 C CA . PRO B 1 28 ? -9.648 -23.266 2.629 1 98.12 28 PRO B CA 1
ATOM 2698 C C . PRO B 1 28 ? -8.523 -23.141 3.654 1 98.12 28 PRO B C 1
ATOM 2700 O O . PRO B 1 28 ? -8.414 -22.109 4.328 1 98.12 28 PRO B O 1
ATOM 2703 N N . ALA B 1 29 ? -7.703 -24.156 3.762 1 98.06 29 ALA B N 1
ATOM 2704 C CA . ALA B 1 29 ? -6.605 -24.109 4.723 1 98.06 29 ALA B CA 1
ATOM 2705 C C . ALA B 1 29 ? -5.605 -23.016 4.367 1 98.06 29 ALA B C 1
ATOM 2707 O O . ALA B 1 29 ? -5.129 -22.281 5.246 1 98.06 29 ALA B O 1
ATOM 2708 N N . ILE B 1 30 ? -5.312 -22.891 3.102 1 98.81 30 ILE B N 1
ATOM 2709 C CA . ILE B 1 30 ? -4.359 -21.891 2.643 1 98.81 30 ILE B CA 1
ATOM 2710 C C . ILE B 1 30 ? -4.953 -20.5 2.83 1 98.81 30 ILE B C 1
ATOM 2712 O O . ILE B 1 30 ? -4.266 -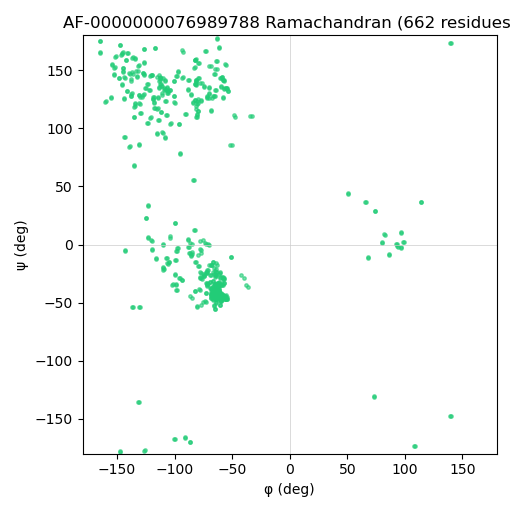19.578 3.285 1 98.81 30 ILE B O 1
ATOM 2716 N N . LEU B 1 31 ? -6.223 -20.328 2.545 1 98.69 31 LEU B N 1
ATOM 2717 C CA . LEU B 1 31 ? -6.891 -19.047 2.77 1 98.69 31 LEU B CA 1
ATOM 2718 C C . LEU B 1 31 ? -6.914 -18.703 4.254 1 98.69 31 LEU B C 1
ATOM 2720 O O . LEU B 1 31 ? -6.727 -17.547 4.629 1 98.69 31 LEU B O 1
ATOM 2724 N N . GLY B 1 32 ? -7.137 -19.719 5.051 1 98.25 32 GLY B N 1
ATOM 2725 C CA . GLY B 1 32 ? -7.039 -19.516 6.488 1 98.25 32 GLY B CA 1
ATOM 2726 C C . GLY B 1 32 ? -5.656 -19.078 6.938 1 98.25 32 GLY B C 1
ATOM 2727 O O . GLY B 1 32 ? -5.52 -18.234 7.82 1 98.25 32 GLY B O 1
ATOM 2728 N N . ALA B 1 33 ? -4.645 -19.688 6.348 1 98.56 33 ALA B N 1
ATOM 2729 C CA . ALA B 1 33 ? -3.264 -19.328 6.664 1 98.56 33 ALA B CA 1
ATOM 2730 C C . ALA B 1 33 ? -2.979 -17.875 6.293 1 98.56 33 ALA B C 1
ATOM 2732 O O . ALA B 1 33 ? -2.273 -17.172 7.02 1 98.56 33 ALA B O 1
ATOM 2733 N N . ILE B 1 34 ? -3.502 -17.422 5.18 1 98.62 34 ILE B N 1
ATOM 2734 C CA . ILE B 1 34 ? -3.342 -16.047 4.75 1 98.62 34 ILE B CA 1
ATOM 2735 C C . ILE B 1 34 ? -3.982 -15.109 5.77 1 98.62 34 ILE B C 1
ATOM 2737 O O . ILE B 1 34 ? -3.41 -14.07 6.117 1 98.62 34 ILE B O 1
ATOM 2741 N N . SER B 1 35 ? -5.148 -15.477 6.281 1 98.12 35 SER B N 1
ATOM 2742 C CA . SER B 1 35 ? -5.781 -14.719 7.355 1 98.12 35 SER B CA 1
ATOM 2743 C C . SER B 1 35 ? -4.895 -14.672 8.594 1 98.12 35 SER B C 1
ATOM 2745 O O . SER B 1 35 ? -4.773 -13.633 9.242 1 98.12 35 SER B O 1
ATOM 2747 N N . GLY B 1 36 ? -4.352 -15.805 8.938 1 97.94 36 GLY B N 1
ATOM 2748 C CA . GLY B 1 36 ? -3.436 -15.867 10.062 1 97.94 36 GLY B CA 1
ATOM 2749 C C . GLY B 1 36 ? -2.207 -14.992 9.883 1 97.94 36 GLY B C 1
ATOM 2750 O O . GLY B 1 36 ? -1.75 -14.352 10.828 1 97.94 36 GLY B O 1
ATOM 2751 N N . ILE B 1 37 ? -1.649 -15.016 8.711 1 98.44 37 ILE B N 1
ATOM 2752 C CA . ILE B 1 37 ? -0.501 -14.18 8.383 1 98.44 37 ILE B CA 1
ATOM 2753 C C . ILE B 1 37 ? -0.876 -12.703 8.531 1 98.44 37 ILE B C 1
ATOM 2755 O O . ILE B 1 37 ? -0.127 -11.922 9.125 1 98.44 37 ILE B O 1
ATOM 2759 N N . ALA B 1 38 ? -2.035 -12.312 8.008 1 97.88 38 ALA B N 1
ATOM 2760 C CA . ALA B 1 38 ? -2.512 -10.938 8.141 1 97.88 38 ALA B CA 1
ATOM 2761 C C . ALA B 1 38 ? -2.604 -10.523 9.609 1 97.88 38 ALA B C 1
ATOM 2763 O O . ALA B 1 38 ? -2.17 -9.438 9.984 1 97.88 38 ALA B O 1
ATOM 2764 N N . LYS B 1 39 ? -3.146 -11.383 10.414 1 96.56 39 LYS B N 1
ATOM 2765 C CA . LYS B 1 39 ? -3.273 -11.102 11.844 1 96.56 39 LYS B CA 1
ATOM 2766 C C . LYS B 1 39 ? -1.905 -10.93 12.492 1 96.56 39 LYS B C 1
ATOM 2768 O O . LYS B 1 39 ? -1.713 -10.039 13.32 1 96.56 39 LYS B O 1
ATOM 2773 N N . THR B 1 40 ? -1.007 -11.797 12.125 1 96.75 40 THR B N 1
ATOM 2774 C CA . THR B 1 40 ? 0.356 -11.734 12.641 1 96.75 40 THR B CA 1
ATOM 2775 C C . THR B 1 40 ? 0.997 -10.391 12.297 1 96.75 40 THR B C 1
ATOM 2777 O O . THR B 1 40 ? 1.604 -9.75 13.164 1 96.75 40 THR B O 1
ATOM 2780 N N . LEU B 1 41 ? 0.859 -9.969 11.07 1 96.81 41 LEU B N 1
ATOM 2781 C CA . LEU B 1 41 ? 1.457 -8.711 10.625 1 96.81 41 LEU B CA 1
ATOM 2782 C C . LEU B 1 41 ? 0.796 -7.52 11.305 1 96.81 41 LEU B C 1
ATOM 2784 O O . LEU B 1 41 ? 1.464 -6.535 11.625 1 96.81 41 LEU B O 1
ATOM 2788 N N . GLN B 1 42 ? -0.471 -7.57 11.508 1 95.12 42 GLN B N 1
ATOM 2789 C CA . GLN B 1 42 ? -1.228 -6.492 12.141 1 95.12 42 GLN B CA 1
ATOM 2790 C C . GLN B 1 42 ? -0.688 -6.184 13.531 1 95.12 42 GLN B C 1
ATOM 2792 O O . GLN B 1 42 ? -0.723 -5.035 13.977 1 95.12 42 GLN B O 1
ATOM 2797 N N . GLU B 1 43 ? -0.169 -7.145 14.141 1 93.69 43 GLU B N 1
ATOM 2798 C CA . GLU B 1 43 ? 0.285 -6.992 15.516 1 93.69 43 GLU B CA 1
ATOM 2799 C C . GLU B 1 43 ? 1.784 -6.715 15.578 1 93.69 43 GLU B C 1
ATOM 2801 O O . GLU B 1 43 ? 2.332 -6.461 16.656 1 93.69 43 GLU B O 1
ATOM 2806 N N . SER B 1 44 ? 2.422 -6.719 14.43 1 93.38 44 SER B N 1
ATOM 2807 C CA . SER B 1 44 ? 3.877 -6.594 14.398 1 93.38 44 SER B CA 1
ATOM 2808 C C . SER B 1 44 ? 4.305 -5.148 14.188 1 93.38 44 SER B C 1
ATOM 2810 O O . SER B 1 44 ? 4.844 -4.801 13.133 1 93.38 44 SER B O 1
ATOM 2812 N N . HIS B 1 45 ? 4.258 -4.344 15.234 1 91.75 45 HIS B N 1
ATOM 2813 C CA . HIS B 1 45 ? 4.586 -2.928 15.117 1 91.75 45 HIS B CA 1
ATOM 2814 C C . HIS B 1 45 ? 6.094 -2.717 15.047 1 91.75 45 HIS B C 1
ATOM 2816 O O . HIS B 1 45 ? 6.562 -1.689 14.555 1 91.75 45 HIS B O 1
ATOM 2822 N N . HIS B 1 46 ? 6.781 -3.674 15.578 1 92.06 46 HIS B N 1
ATOM 2823 C CA . HIS B 1 46 ? 8.234 -3.555 15.578 1 92.06 46 HIS B CA 1
ATOM 2824 C C . HIS B 1 46 ? 8.875 -4.527 14.586 1 92.06 46 HIS B C 1
ATOM 2826 O O . HIS B 1 46 ? 9.188 -5.664 14.945 1 92.06 46 HIS B O 1
ATOM 2832 N N . VAL B 1 47 ? 9.094 -4.082 13.422 1 88.56 47 VAL B N 1
ATOM 2833 C CA . VAL B 1 47 ? 9.758 -4.859 12.391 1 88.56 47 VAL B CA 1
ATOM 2834 C C . VAL B 1 47 ? 11.273 -4.742 12.547 1 88.56 47 VAL B C 1
ATOM 2836 O O . VAL B 1 47 ? 11.812 -3.637 12.625 1 88.56 47 VAL B O 1
ATOM 2839 N N . SER B 1 48 ? 11.922 -5.836 12.703 1 85.75 48 SER B N 1
ATOM 2840 C CA . SER B 1 48 ? 13.359 -5.84 12.961 1 85.75 48 SER B CA 1
ATOM 2841 C C . SER B 1 48 ? 14.031 -7.055 12.32 1 85.75 48 SER B C 1
ATOM 2843 O O . SER B 1 48 ? 13.344 -7.973 11.859 1 85.75 48 SER B O 1
ATOM 2845 N N . LEU B 1 49 ? 15.367 -6.914 12.219 1 81.88 49 LEU B N 1
ATOM 2846 C CA . LEU B 1 49 ? 16.109 -8.086 11.766 1 81.88 49 LEU B CA 1
ATOM 2847 C C . LEU B 1 49 ? 15.984 -9.234 12.766 1 81.88 49 LEU B C 1
ATOM 2849 O O . LEU B 1 49 ? 16.016 -9.016 13.977 1 81.88 49 LEU B O 1
ATOM 2853 N N . ALA B 1 50 ? 15.703 -10.383 12.297 1 77.06 50 ALA B N 1
ATOM 2854 C CA . ALA B 1 50 ? 15.477 -11.555 13.133 1 77.06 50 ALA B CA 1
ATOM 2855 C C . ALA B 1 50 ? 16.766 -12.031 13.781 1 77.06 50 ALA B C 1
ATOM 2857 O O . ALA B 1 50 ? 16.75 -12.766 14.773 1 77.06 50 ALA B O 1
ATOM 2858 N N . GLY B 1 51 ? 17.922 -11.391 13.539 1 70.44 51 GLY B N 1
ATOM 2859 C CA . GLY B 1 51 ? 19.203 -11.844 14.062 1 70.44 51 GLY B CA 1
ATOM 2860 C C . GLY B 1 51 ? 19.672 -13.148 13.445 1 70.44 51 GLY B C 1
ATOM 2861 O O . GLY B 1 51 ? 20.734 -13.656 13.789 1 70.44 51 GLY B O 1
ATOM 2862 N N . THR B 1 52 ? 18.812 -13.859 12.672 1 60.53 52 THR B N 1
ATOM 2863 C CA . THR B 1 52 ? 19.172 -15.094 11.977 1 60.53 52 THR B CA 1
ATOM 2864 C C . THR B 1 52 ? 19.188 -14.875 10.469 1 60.53 52 THR B C 1
ATOM 2866 O O . THR B 1 52 ? 18.688 -13.859 9.977 1 60.53 52 THR B O 1
ATOM 2869 N N . ALA B 1 53 ? 20.141 -15.547 9.867 1 59.47 53 ALA B N 1
ATOM 2870 C CA . ALA B 1 53 ? 20.156 -15.625 8.414 1 59.47 53 ALA B CA 1
ATOM 2871 C C . ALA B 1 53 ? 19.344 -16.812 7.91 1 59.47 53 ALA B C 1
ATOM 2873 O O . ALA B 1 53 ? 19.203 -17.812 8.609 1 59.47 53 ALA B O 1
ATOM 2874 N N . ASN B 1 54 ? 18.656 -16.562 6.809 1 58.16 54 ASN B N 1
ATOM 2875 C CA . ASN B 1 54 ? 18 -17.734 6.258 1 58.16 54 ASN B CA 1
ATOM 2876 C C . ASN B 1 54 ? 19.016 -18.812 5.859 1 58.16 54 ASN B C 1
ATOM 2878 O O . ASN B 1 54 ? 20.203 -18.656 6.098 1 58.16 54 ASN B O 1
ATOM 2882 N N . SER B 1 55 ? 18.484 -19.938 5.562 1 51.34 55 SER B N 1
ATOM 2883 C CA . SER B 1 55 ? 19.328 -21.078 5.227 1 51.34 55 SER B CA 1
ATOM 2884 C C . SER B 1 55 ? 20.344 -20.719 4.152 1 51.34 55 SER B C 1
ATOM 2886 O O . SER B 1 55 ? 21.344 -21.422 3.979 1 51.34 55 SER B O 1
ATOM 2888 N N . PHE B 1 56 ? 20.031 -19.469 3.607 1 55.94 56 PHE B N 1
ATOM 2889 C CA . PHE B 1 56 ? 20.922 -19.078 2.523 1 55.94 56 PHE B CA 1
ATOM 2890 C C . PHE B 1 56 ? 21.828 -17.922 2.951 1 55.94 56 PHE B C 1
ATOM 2892 O O . PHE B 1 56 ? 22.625 -17.422 2.156 1 55.94 56 PHE B O 1
ATOM 2899 N N . GLY B 1 57 ? 21.641 -17.547 4.121 1 56.38 57 GLY B N 1
ATOM 2900 C CA . GLY B 1 57 ? 22.531 -16.531 4.637 1 56.38 57 GLY B CA 1
ATOM 2901 C C . GLY B 1 57 ? 22.016 -15.125 4.449 1 56.38 57 GLY B C 1
ATOM 2902 O O . GLY B 1 57 ? 22.688 -14.148 4.777 1 56.38 57 GLY B O 1
ATOM 2903 N N . ASP B 1 58 ? 20.844 -15.031 3.869 1 64.31 58 ASP B N 1
ATOM 2904 C CA . ASP B 1 58 ? 20.266 -13.695 3.678 1 64.31 58 ASP B CA 1
ATOM 2905 C C . ASP B 1 58 ? 19.594 -13.203 4.953 1 64.31 58 ASP B C 1
ATOM 2907 O O . ASP B 1 58 ? 18.969 -13.977 5.668 1 64.31 58 ASP B O 1
ATOM 2911 N N . ASP B 1 59 ? 19.797 -11.914 5.215 1 74.69 59 ASP B N 1
ATOM 2912 C CA . ASP B 1 59 ? 19.109 -11.289 6.348 1 74.69 59 ASP B CA 1
ATOM 2913 C C . ASP B 1 59 ? 17.594 -11.43 6.215 1 74.69 59 ASP B C 1
ATOM 2915 O O . ASP B 1 59 ? 17.062 -11.328 5.113 1 74.69 59 ASP B O 1
ATOM 2919 N N . GLN B 1 60 ? 17.016 -11.969 7.262 1 83 60 GLN B N 1
ATOM 2920 C CA . GLN B 1 60 ? 15.57 -12.109 7.316 1 83 60 GLN B CA 1
ATOM 2921 C C . GLN B 1 60 ? 14.969 -11.227 8.414 1 83 60 GLN B C 1
ATOM 2923 O O . GLN B 1 60 ? 15.578 -11.055 9.477 1 83 60 GLN B O 1
ATOM 2928 N N . LEU B 1 61 ? 13.836 -10.75 8.164 1 90.44 61 LEU B N 1
ATOM 2929 C CA . LEU B 1 61 ? 13.102 -10 9.18 1 90.44 61 LEU B CA 1
ATOM 2930 C C . LEU B 1 61 ? 12.367 -10.938 10.125 1 90.44 61 LEU B C 1
ATOM 2932 O O . LEU B 1 61 ? 12.102 -12.094 9.781 1 90.44 61 LEU B O 1
ATOM 2936 N N . ASN B 1 62 ? 12.016 -10.516 11.273 1 92.56 62 ASN B N 1
ATOM 2937 C CA . ASN B 1 62 ? 11.227 -11.281 12.234 1 92.56 62 ASN B CA 1
ATOM 2938 C C . ASN B 1 62 ? 9.875 -11.68 11.648 1 92.56 62 ASN B C 1
ATOM 2940 O O . ASN B 1 62 ? 9.398 -12.797 11.867 1 92.56 62 ASN B O 1
ATOM 2944 N N . VAL B 1 63 ? 9.297 -10.836 10.836 1 95.19 63 VAL B N 1
ATOM 2945 C CA . VAL B 1 63 ? 7.977 -11.102 10.273 1 95.19 63 VAL B CA 1
ATOM 2946 C C . VAL B 1 63 ? 8.078 -12.164 9.188 1 95.19 63 VAL B C 1
ATOM 2948 O O . VAL B 1 63 ? 7.117 -12.898 8.93 1 95.19 63 VAL B O 1
ATOM 2951 N N . ASP B 1 64 ? 9.195 -12.305 8.516 1 94.5 64 ASP B N 1
ATOM 2952 C CA . ASP B 1 64 ? 9.398 -13.383 7.551 1 94.5 64 ASP B CA 1
ATOM 2953 C C . ASP B 1 64 ? 9.32 -14.75 8.234 1 94.5 64 ASP B C 1
ATOM 2955 O O . ASP B 1 64 ? 8.672 -15.664 7.727 1 94.5 64 ASP B O 1
ATOM 2959 N N . VAL B 1 65 ? 9.961 -14.812 9.352 1 94.19 65 VAL B N 1
ATOM 2960 C CA . VAL B 1 65 ? 9.992 -16.047 10.117 1 94.19 65 VAL B CA 1
ATOM 2961 C C . VAL B 1 65 ? 8.594 -16.391 10.625 1 94.19 65 VAL B C 1
ATOM 2963 O O . VAL B 1 65 ? 8.141 -17.531 10.508 1 94.19 65 VAL B O 1
ATOM 2966 N N . ALA B 1 66 ? 7.93 -15.391 11.148 1 96.19 66 ALA B N 1
ATOM 2967 C CA . ALA B 1 66 ? 6.609 -15.594 11.734 1 96.19 66 ALA B CA 1
ATOM 2968 C C . ALA B 1 66 ? 5.602 -16.031 10.672 1 96.19 66 ALA B C 1
ATOM 2970 O O . ALA B 1 66 ? 4.809 -16.938 10.898 1 96.19 66 ALA B O 1
ATOM 2971 N N . THR B 1 67 ? 5.617 -15.406 9.531 1 97.81 67 THR B N 1
ATOM 2972 C CA . THR B 1 67 ? 4.645 -15.711 8.492 1 97.81 67 THR B CA 1
ATOM 2973 C C . THR B 1 67 ? 4.93 -17.078 7.867 1 97.81 67 THR B C 1
ATOM 2975 O O . THR B 1 67 ? 4.004 -17.812 7.512 1 97.81 67 THR B O 1
ATOM 2978 N N . GLU B 1 68 ? 6.207 -17.453 7.734 1 97 68 GLU B N 1
ATOM 2979 C CA . GLU B 1 68 ? 6.598 -18.797 7.309 1 97 68 GLU B CA 1
ATOM 2980 C C . GLU B 1 68 ? 5.996 -19.859 8.219 1 97 68 GLU B C 1
ATOM 2982 O O . GLU B 1 68 ? 5.434 -20.844 7.738 1 97 68 GLU B O 1
ATOM 2987 N N . LYS B 1 69 ? 6.094 -19.672 9.469 1 97.56 69 LYS B N 1
ATOM 2988 C CA . LYS B 1 69 ? 5.602 -20.625 10.453 1 97.56 69 LYS B CA 1
ATOM 2989 C C . LYS B 1 69 ? 4.086 -20.797 10.344 1 97.56 69 LYS B C 1
ATOM 2991 O O . LYS B 1 69 ? 3.572 -21.906 10.43 1 97.56 69 LYS B O 1
ATOM 2996 N N . VAL B 1 70 ? 3.365 -19.703 10.164 1 98.5 70 VAL B N 1
ATOM 2997 C CA . VAL B 1 70 ? 1.911 -19.734 10.062 1 98.5 70 VAL B CA 1
ATOM 2998 C C . VAL B 1 70 ? 1.499 -20.625 8.883 1 98.5 70 VAL B C 1
ATOM 3000 O O . VAL B 1 70 ? 0.631 -21.484 9.016 1 98.5 70 VAL B O 1
ATOM 3003 N N . MET B 1 71 ? 2.115 -20.469 7.738 1 98.69 71 MET B N 1
ATOM 3004 C CA . MET B 1 71 ? 1.758 -21.234 6.543 1 98.69 71 MET B CA 1
ATOM 3005 C C . MET B 1 71 ? 2.131 -22.703 6.707 1 98.69 71 MET B C 1
ATOM 3007 O O . MET B 1 71 ? 1.319 -23.594 6.434 1 98.69 71 MET B O 1
ATOM 3011 N N . ARG B 1 72 ? 3.322 -22.938 7.184 1 98.44 72 ARG B N 1
ATOM 3012 C CA . ARG B 1 72 ? 3.766 -24.328 7.348 1 98.44 72 ARG B CA 1
ATOM 3013 C C . ARG B 1 72 ? 2.863 -25.078 8.32 1 98.44 72 ARG B C 1
ATOM 3015 O O . ARG B 1 72 ? 2.531 -26.234 8.086 1 98.44 72 ARG B O 1
ATOM 3022 N N . ASP B 1 73 ? 2.48 -24.422 9.43 1 98.44 73 ASP B N 1
ATOM 3023 C CA . ASP B 1 73 ? 1.581 -25.047 10.398 1 98.44 73 ASP B CA 1
ATOM 3024 C C . ASP B 1 73 ? 0.246 -25.406 9.75 1 98.44 73 ASP B C 1
ATOM 3026 O O . ASP B 1 73 ? -0.296 -26.5 9.984 1 98.44 73 ASP B O 1
ATOM 3030 N N . ALA B 1 74 ? -0.261 -24.547 8.953 1 98.31 74 ALA B N 1
ATOM 3031 C CA . ALA B 1 74 ? -1.541 -24.781 8.289 1 98.31 74 ALA B CA 1
ATOM 3032 C C . ALA B 1 74 ? -1.444 -25.938 7.301 1 98.31 74 ALA B C 1
ATOM 3034 O O . ALA B 1 74 ? -2.338 -26.781 7.234 1 98.31 74 ALA B O 1
ATOM 3035 N N . LEU B 1 75 ? -0.393 -25.969 6.535 1 98.56 75 LEU B N 1
ATOM 3036 C CA . LEU B 1 75 ? -0.213 -27.016 5.535 1 98.56 75 LEU B CA 1
ATOM 3037 C C . LEU B 1 75 ? -0.08 -28.391 6.199 1 98.56 75 LEU B C 1
ATOM 3039 O O . LEU B 1 75 ? -0.554 -29.391 5.66 1 98.56 75 LEU B O 1
ATOM 3043 N N . ALA B 1 76 ? 0.524 -28.406 7.348 1 97.94 76 ALA B N 1
ATOM 3044 C CA . ALA B 1 76 ? 0.76 -29.656 8.062 1 97.94 76 ALA B CA 1
ATOM 3045 C C . ALA B 1 76 ? -0.553 -30.281 8.539 1 97.94 76 ALA B C 1
ATOM 3047 O O . ALA B 1 76 ? -0.618 -31.484 8.82 1 97.94 76 ALA B O 1
ATOM 3048 N N . GLU B 1 77 ? -1.56 -29.516 8.578 1 97 77 GLU B N 1
ATOM 3049 C CA . GLU B 1 77 ? -2.848 -30 9.078 1 97 77 GLU B CA 1
ATOM 3050 C C . GLU B 1 77 ? -3.646 -30.688 7.973 1 97 77 GLU B C 1
ATOM 3052 O O . GLU B 1 77 ? -4.664 -31.328 8.242 1 97 77 GLU B O 1
ATOM 3057 N N . VAL B 1 78 ? -3.201 -30.578 6.762 1 97.31 78 VAL B N 1
ATOM 3058 C CA . VAL B 1 78 ? -3.938 -31.125 5.629 1 97.31 78 VAL B CA 1
ATOM 3059 C C . VAL B 1 78 ? -3.223 -32.375 5.105 1 97.31 78 VAL B C 1
ATOM 3061 O O . VAL B 1 78 ? -2.213 -32.281 4.406 1 97.31 78 VAL B O 1
ATOM 3064 N N . PRO B 1 79 ? -3.756 -33.5 5.242 1 95.75 79 PRO B N 1
ATOM 3065 C CA . PRO B 1 79 ? -3.061 -34.781 4.953 1 95.75 79 PRO B CA 1
ATOM 3066 C C . PRO B 1 79 ? -2.715 -34.938 3.473 1 95.75 79 PRO B C 1
ATOM 3068 O O . PRO B 1 79 ? -1.748 -35.625 3.129 1 95.75 79 PRO B O 1
ATOM 3071 N N . THR B 1 80 ? -3.48 -34.281 2.65 1 97.31 80 THR B N 1
ATOM 3072 C CA . THR B 1 80 ? -3.273 -34.5 1.221 1 97.31 80 THR B CA 1
ATOM 3073 C C . THR B 1 80 ? -2.156 -33.594 0.704 1 97.31 80 THR B C 1
ATOM 3075 O O . THR B 1 80 ? -1.747 -33.719 -0.454 1 97.31 80 THR B O 1
ATOM 3078 N N . ILE B 1 81 ? -1.648 -32.688 1.519 1 98.38 81 ILE B N 1
ATOM 3079 C CA . ILE B 1 81 ? -0.459 -31.906 1.172 1 98.38 81 ILE B CA 1
ATOM 3080 C C . ILE B 1 81 ? 0.788 -32.625 1.677 1 98.38 81 ILE B C 1
ATOM 3082 O O . ILE B 1 81 ? 1.04 -32.688 2.883 1 98.38 81 ILE B O 1
ATOM 3086 N N . HIS B 1 82 ? 1.563 -33.094 0.788 1 97.69 82 HIS B N 1
ATOM 3087 C CA . HIS B 1 82 ? 2.666 -33.969 1.159 1 97.69 82 HIS B CA 1
ATOM 3088 C C . HIS B 1 82 ? 3.982 -33.219 1.235 1 97.69 82 HIS B C 1
ATOM 3090 O O . HIS B 1 82 ? 4.867 -33.562 2.018 1 97.69 82 HIS B O 1
ATOM 3096 N N . THR B 1 83 ? 4.102 -32.25 0.357 1 98.31 83 THR B N 1
ATOM 3097 C CA . THR B 1 83 ? 5.371 -31.531 0.186 1 98.31 83 THR B CA 1
ATOM 3098 C C . THR B 1 83 ? 5.148 -30.031 0.163 1 98.31 83 THR B C 1
ATOM 3100 O O . THR B 1 83 ? 4.125 -29.547 -0.331 1 98.31 83 THR B O 1
ATOM 3103 N N . ALA B 1 84 ? 6.094 -29.297 0.733 1 98.75 84 ALA B N 1
ATOM 3104 C CA . ALA B 1 84 ? 6.039 -27.844 0.658 1 98.75 84 ALA B CA 1
ATOM 3105 C C . ALA B 1 84 ? 7.438 -27.234 0.545 1 98.75 84 ALA B C 1
ATOM 3107 O O . ALA B 1 84 ? 8.414 -27.828 1.027 1 98.75 84 ALA B O 1
ATOM 3108 N N . SER B 1 85 ? 7.551 -26.156 -0.103 1 98.44 85 SER B N 1
ATOM 3109 C CA . SER B 1 85 ? 8.734 -25.297 -0.14 1 98.44 85 SER B CA 1
ATOM 3110 C C . SER B 1 85 ? 8.352 -23.828 -0.151 1 98.44 85 SER B C 1
ATOM 3112 O O . SER B 1 85 ? 7.219 -23.469 -0.469 1 98.44 85 SER B O 1
ATOM 3114 N N . SER B 1 86 ? 9.336 -23 0.255 1 97.56 86 SER B N 1
ATOM 3115 C CA . SER B 1 86 ? 9.047 -21.562 0.33 1 97.56 86 SER B CA 1
ATOM 3116 C C . SER B 1 86 ? 10.242 -20.734 -0.141 1 97.56 86 SER B C 1
ATOM 3118 O O . SER B 1 86 ? 11.344 -21.266 -0.299 1 97.56 86 SER B O 1
ATOM 3120 N N . GLU B 1 87 ? 9.977 -19.484 -0.404 1 94.25 87 GLU B N 1
ATOM 3121 C CA . GLU B 1 87 ? 11.023 -18.516 -0.724 1 94.25 87 GLU B CA 1
ATOM 3122 C C . GLU B 1 87 ? 12.047 -18.422 0.405 1 94.25 87 GLU B C 1
ATOM 3124 O O . GLU B 1 87 ? 13.242 -18.281 0.154 1 94.25 87 GLU B O 1
ATOM 3129 N N . GLU B 1 88 ? 11.633 -18.562 1.637 1 92.12 88 GLU B N 1
ATOM 3130 C CA . GLU B 1 88 ? 12.492 -18.453 2.812 1 92.12 88 GLU B CA 1
ATOM 3131 C C . GLU B 1 88 ? 13.32 -19.719 3.01 1 92.12 88 GLU B C 1
ATOM 3133 O O . GLU B 1 88 ? 14.383 -19.688 3.631 1 92.12 88 GLU B O 1
ATOM 3138 N N . ASP B 1 89 ? 12.797 -20.797 2.564 1 93.31 89 ASP B N 1
ATOM 3139 C CA . ASP B 1 89 ? 13.406 -22.125 2.625 1 93.31 89 ASP B CA 1
ATOM 3140 C C . ASP B 1 89 ? 13.172 -22.891 1.327 1 93.31 89 ASP B C 1
ATOM 3142 O O . ASP B 1 89 ? 12.336 -23.797 1.278 1 93.31 89 ASP B O 1
ATOM 3146 N N . PRO B 1 90 ? 14.047 -22.625 0.337 1 95.56 90 PRO B N 1
ATOM 3147 C CA . PRO B 1 90 ? 13.781 -23.094 -1.021 1 95.56 90 PRO B CA 1
ATOM 3148 C C . PRO B 1 90 ? 14.219 -24.547 -1.239 1 95.56 90 PRO B C 1
ATOM 3150 O O . PRO B 1 90 ? 14.977 -24.828 -2.166 1 95.56 90 PRO B O 1
ATOM 3153 N N . VAL B 1 91 ? 13.68 -25.391 -0.377 1 96.69 91 VAL B N 1
ATOM 3154 C CA . VAL B 1 91 ? 13.867 -26.844 -0.451 1 96.69 91 VAL B CA 1
ATOM 3155 C C . VAL B 1 91 ? 12.539 -27.547 -0.179 1 96.69 91 VAL B C 1
ATOM 3157 O O . VAL B 1 91 ? 11.836 -27.203 0.774 1 96.69 91 VAL B O 1
ATOM 3160 N N . GLU B 1 92 ? 12.203 -28.438 -1.05 1 97.81 92 GLU B N 1
ATOM 3161 C CA . GLU B 1 92 ? 11 -29.219 -0.798 1 97.81 92 GLU B CA 1
ATOM 3162 C C . GLU B 1 92 ? 11.172 -30.141 0.413 1 97.81 92 GLU B C 1
ATOM 3164 O O . GLU B 1 92 ? 12.148 -30.875 0.498 1 97.81 92 GLU B O 1
ATOM 3169 N N . LYS B 1 93 ? 10.273 -30.031 1.316 1 97.62 93 LYS B N 1
ATOM 3170 C CA . LYS B 1 93 ? 10.258 -30.859 2.518 1 97.62 93 LYS B CA 1
ATOM 3171 C C . LYS B 1 93 ? 8.867 -31.453 2.762 1 97.62 93 LYS B C 1
ATOM 3173 O O . LYS B 1 93 ? 7.859 -30.859 2.377 1 97.62 93 LYS B O 1
ATOM 3178 N N . PRO B 1 94 ? 8.859 -32.656 3.367 1 97.38 94 PRO B N 1
ATOM 3179 C CA . PRO B 1 94 ? 7.551 -33.156 3.783 1 97.38 94 PRO B CA 1
ATOM 3180 C C . PRO B 1 94 ? 6.836 -32.219 4.75 1 97.38 94 PRO B C 1
ATOM 3182 O O . PRO B 1 94 ? 7.48 -31.609 5.598 1 97.38 94 PRO B O 1
ATOM 3185 N N . THR B 1 95 ? 5.52 -32.156 4.613 1 97 95 THR B N 1
ATOM 3186 C CA . THR B 1 95 ? 4.766 -31.234 5.477 1 97 95 THR B CA 1
ATOM 3187 C C . THR B 1 95 ? 4.566 -31.844 6.859 1 97 95 THR B C 1
ATOM 3189 O O . THR B 1 95 ? 4.223 -31.141 7.812 1 97 95 THR B O 1
ATOM 3192 N N . ARG B 1 96 ? 4.727 -33.094 6.91 1 92.12 96 ARG B N 1
ATOM 3193 C CA . ARG B 1 96 ? 4.609 -33.844 8.164 1 92.12 96 ARG B CA 1
ATOM 3194 C C . ARG B 1 96 ? 5.73 -34.875 8.297 1 92.12 96 ARG B C 1
ATOM 3196 O O . ARG B 1 96 ? 6.262 -35.344 7.293 1 92.12 96 ARG B O 1
ATOM 3203 N N . PRO B 1 97 ? 6.109 -35.062 9.602 1 83.88 97 PRO B N 1
ATOM 3204 C CA . PRO B 1 97 ? 7.102 -36.156 9.781 1 83.88 97 PRO B CA 1
ATOM 3205 C C . PRO B 1 97 ? 6.621 -37.5 9.242 1 83.88 97 PRO B C 1
ATOM 3207 O O . PRO B 1 97 ? 5.414 -37.75 9.219 1 83.88 97 PRO B O 1
ATOM 3210 N N . ALA B 1 98 ? 7.629 -38.25 8.594 1 68.19 98 ALA B N 1
ATOM 3211 C CA . ALA B 1 98 ? 7.297 -39.594 8.109 1 68.19 98 ALA B CA 1
ATOM 3212 C C . ALA B 1 98 ? 6.629 -40.406 9.203 1 68.19 98 ALA B C 1
ATOM 3214 O O . ALA B 1 98 ? 7.121 -40.469 10.328 1 68.19 98 ALA B O 1
ATOM 3215 N N . THR B 1 99 ? 5.426 -40.312 9.359 1 57.91 99 THR B N 1
ATOM 3216 C CA . THR B 1 99 ? 4.852 -41.281 10.305 1 57.91 99 THR B CA 1
ATOM 3217 C C . THR B 1 99 ? 4.875 -42.688 9.734 1 57.91 99 THR B C 1
ATOM 3219 O O . THR B 1 99 ? 4.824 -42.875 8.516 1 57.91 99 THR B O 1
ATOM 3222 N N . SER B 1 100 ? 5.355 -43.719 10.414 1 48.16 100 SER B N 1
ATOM 3223 C CA . SER B 1 100 ? 5.387 -45.125 10.109 1 48.16 100 SER B CA 1
ATOM 3224 C C . SER B 1 100 ? 4.105 -45.562 9.414 1 48.16 100 SER B C 1
ATOM 3226 O O . SER B 1 100 ? 4.062 -46.656 8.797 1 48.16 100 SER B O 1
ATOM 3228 N N . ARG B 1 101 ? 3.02 -45.062 9.688 1 47.81 101 ARG B N 1
ATOM 3229 C CA . ARG B 1 101 ? 1.728 -45.656 9.328 1 47.81 101 ARG B CA 1
ATOM 3230 C C . ARG B 1 101 ? 1.396 -45.375 7.863 1 47.81 101 ARG B C 1
ATOM 3232 O O . ARG B 1 101 ? 0.288 -45.656 7.406 1 47.81 101 ARG B O 1
ATOM 3239 N N . ASP B 1 102 ? 2.107 -44.562 7.145 1 45.91 102 ASP B N 1
ATOM 3240 C CA . ASP B 1 102 ? 1.716 -44.125 5.805 1 45.91 102 ASP B CA 1
ATOM 3241 C C . ASP B 1 102 ? 1.66 -45.312 4.84 1 45.91 102 ASP B C 1
ATOM 3243 O O . ASP B 1 102 ? 1.248 -45.156 3.688 1 45.91 102 ASP B O 1
ATOM 3247 N N . ALA B 1 103 ? 2.266 -46.531 5.094 1 43.19 103 ALA B N 1
ATOM 3248 C CA . ALA B 1 103 ? 2.402 -47.656 4.172 1 43.19 103 ALA B CA 1
ATOM 3249 C C . ALA B 1 103 ? 1.078 -48.406 4.008 1 43.19 103 ALA B C 1
ATOM 3251 O O . ALA B 1 103 ? 0.792 -48.938 2.941 1 43.19 103 ALA B O 1
ATOM 3252 N N . ASP B 1 104 ? 0.488 -48.719 5.102 1 43.47 104 ASP B N 1
ATOM 3253 C CA . ASP B 1 104 ? -0.481 -49.812 4.988 1 43.47 104 ASP B CA 1
ATOM 3254 C C . ASP B 1 104 ? -1.852 -49.281 4.574 1 43.47 104 ASP B C 1
ATOM 3256 O O . ASP B 1 104 ? -2.771 -50.062 4.316 1 43.47 104 ASP B O 1
ATOM 3260 N N . ASP B 1 105 ? -2.42 -48.156 5.129 1 46.53 105 ASP B N 1
ATOM 3261 C CA . ASP B 1 105 ? -3.828 -47.906 4.848 1 46.53 105 ASP B CA 1
ATOM 3262 C C . ASP B 1 105 ? -4 -47.25 3.486 1 46.53 105 ASP B C 1
ATOM 3264 O O . ASP B 1 105 ? -3.227 -46.344 3.125 1 46.53 105 ASP B O 1
ATOM 3268 N N . ALA B 1 106 ? -4.652 -47.938 2.619 1 47.53 106 ALA B N 1
ATOM 3269 C CA . ALA B 1 106 ? -5.062 -47.406 1.317 1 47.53 106 ALA B CA 1
ATOM 3270 C C . ALA B 1 106 ? -5.383 -45.906 1.398 1 47.53 106 ALA B C 1
ATOM 3272 O O . ALA B 1 106 ? -6.207 -45.5 2.213 1 47.53 106 ALA B O 1
ATOM 3273 N N . PRO B 1 107 ? -4.594 -45.031 0.818 1 54.72 107 PRO B N 1
ATOM 3274 C CA . PRO B 1 107 ? -4.898 -43.594 0.934 1 54.72 107 PRO B CA 1
ATOM 3275 C C . PRO B 1 107 ? -6.359 -43.281 0.621 1 54.72 107 PRO B C 1
ATOM 3277 O O . PRO B 1 107 ? -6.949 -43.875 -0.28 1 54.72 107 PRO B O 1
ATOM 3280 N N . ALA B 1 108 ? -7.281 -42.844 1.563 1 54.84 108 ALA B N 1
ATOM 3281 C CA . ALA B 1 108 ? -8.68 -42.469 1.408 1 54.84 108 ALA B CA 1
ATOM 3282 C C . ALA B 1 108 ? -8.883 -41.625 0.144 1 54.84 108 ALA B C 1
ATOM 3284 O O . ALA B 1 108 ? -9.984 -41.562 -0.399 1 54.84 108 ALA B O 1
ATOM 3285 N N . THR B 1 109 ? -7.875 -40.938 -0.295 1 68.38 109 THR B N 1
ATOM 3286 C CA . THR B 1 109 ? -7.977 -40.125 -1.518 1 68.38 109 THR B CA 1
ATOM 3287 C C . THR B 1 109 ? -6.711 -40.281 -2.357 1 68.38 109 THR B C 1
ATOM 3289 O O . THR B 1 109 ? -5.633 -40.562 -1.826 1 68.38 109 THR B O 1
ATOM 3292 N N . SER B 1 110 ? -6.871 -40.312 -3.586 1 86.44 110 SER B N 1
ATOM 3293 C CA . SER B 1 110 ? -5.754 -40.375 -4.527 1 86.44 110 SER B CA 1
ATOM 3294 C C . SER B 1 110 ? -5.121 -39 -4.688 1 86.44 110 SER B C 1
ATOM 3296 O O . SER B 1 110 ? -4.113 -38.844 -5.383 1 86.44 110 SER B O 1
ATOM 3298 N N . GLU B 1 111 ? -5.668 -38.031 -3.887 1 94.88 111 GLU B N 1
ATOM 3299 C CA . GLU B 1 111 ? -5.168 -36.656 -4.043 1 94.88 111 GLU B CA 1
ATOM 3300 C C . GLU B 1 111 ? -3.84 -36.5 -3.314 1 94.88 111 GLU B C 1
ATOM 3302 O O . GLU B 1 111 ? -3.73 -36.781 -2.125 1 94.88 111 GLU B O 1
ATOM 3307 N N . GLU B 1 112 ? -2.857 -36.062 -4.012 1 97.25 112 GLU B N 1
ATOM 3308 C CA . GLU B 1 112 ? -1.555 -35.656 -3.484 1 97.25 112 GLU B CA 1
ATOM 3309 C C . GLU B 1 112 ? -1.144 -34.281 -4.008 1 97.25 112 GLU B C 1
ATOM 3311 O O . GLU B 1 112 ? -1.14 -34.062 -5.219 1 97.25 112 GLU B O 1
ATOM 3316 N N . TYR B 1 113 ? -0.813 -33.406 -3.053 1 98.56 113 TYR B N 1
ATOM 3317 C CA . TYR B 1 113 ? -0.515 -32.062 -3.48 1 98.56 113 TYR B CA 1
ATOM 3318 C C . TYR B 1 113 ? 0.838 -31.594 -2.947 1 98.56 113 TYR B C 1
ATOM 3320 O O . TYR B 1 113 ? 1.285 -32.062 -1.896 1 98.56 113 TYR B O 1
ATOM 3328 N N . THR B 1 114 ? 1.498 -30.797 -3.674 1 98.81 114 THR B N 1
ATOM 3329 C CA . THR B 1 114 ? 2.662 -30 -3.285 1 98.81 114 THR B CA 1
ATOM 3330 C C . THR B 1 114 ? 2.32 -28.516 -3.254 1 98.81 114 THR B C 1
ATOM 3332 O O . THR B 1 114 ? 1.63 -28.016 -4.145 1 98.81 114 THR B O 1
ATOM 3335 N N . VAL B 1 115 ? 2.764 -27.812 -2.232 1 98.94 115 VAL B N 1
ATOM 3336 C CA . VAL B 1 115 ? 2.516 -26.391 -2.123 1 98.94 115 VAL B CA 1
ATOM 3337 C C . VAL B 1 115 ? 3.844 -25.625 -2.102 1 98.94 115 VAL B C 1
ATOM 3339 O O . VAL B 1 115 ? 4.75 -25.969 -1.337 1 98.94 115 VAL B O 1
ATOM 3342 N N . ALA B 1 116 ? 4.016 -24.688 -2.984 1 98.94 116 ALA B N 1
ATOM 3343 C CA . ALA B 1 116 ? 5.129 -23.75 -3.01 1 98.94 116 ALA B CA 1
ATOM 3344 C C . ALA B 1 116 ? 4.648 -22.328 -2.738 1 98.94 116 ALA B C 1
ATOM 3346 O O . ALA B 1 116 ? 3.639 -21.891 -3.297 1 98.94 116 ALA B O 1
ATOM 3347 N N . PHE B 1 117 ? 5.383 -21.594 -1.866 1 98.88 117 PHE B N 1
ATOM 3348 C CA . PHE B 1 117 ? 4.742 -20.344 -1.473 1 98.88 117 PHE B CA 1
ATOM 3349 C C . PHE B 1 117 ? 5.781 -19.297 -1.094 1 98.88 117 PHE B C 1
ATOM 3351 O O . PHE B 1 117 ? 6.938 -19.625 -0.839 1 98.88 117 PHE B O 1
ATOM 3358 N N . ASP B 1 118 ? 5.52 -18.078 -1.235 1 98.56 118 ASP B N 1
ATOM 3359 C CA . ASP B 1 118 ? 6.117 -16.891 -0.627 1 98.56 118 ASP B CA 1
ATOM 3360 C C . ASP B 1 118 ? 5.223 -16.328 0.473 1 98.56 118 ASP B C 1
ATOM 3362 O O . ASP B 1 118 ? 4.211 -15.68 0.188 1 98.56 118 ASP B O 1
ATOM 3366 N N . PRO B 1 119 ? 5.59 -16.547 1.7 1 98.19 119 PRO B N 1
ATOM 3367 C CA . PRO B 1 119 ? 4.684 -16.156 2.781 1 98.19 119 PRO B CA 1
ATOM 3368 C C . PRO B 1 119 ? 4.547 -14.648 2.924 1 98.19 119 PRO B C 1
ATOM 3370 O O . PRO B 1 119 ? 3.516 -14.156 3.398 1 98.19 119 PRO B O 1
ATOM 3373 N N . LEU B 1 120 ? 5.586 -13.938 2.496 1 97.94 120 LEU B N 1
ATOM 3374 C CA . LEU B 1 120 ? 5.551 -12.484 2.623 1 97.94 120 LEU B CA 1
ATOM 3375 C C . LEU B 1 120 ? 6.227 -11.82 1.426 1 97.94 120 LEU B C 1
ATOM 3377 O O . LEU B 1 120 ? 7.438 -11.586 1.441 1 97.94 120 LEU B O 1
ATOM 3381 N N . ASP B 1 121 ? 5.48 -11.508 0.451 1 97.62 121 ASP B N 1
ATOM 3382 C CA . ASP B 1 121 ? 5.934 -10.68 -0.663 1 97.62 121 ASP B CA 1
ATOM 3383 C C . ASP B 1 121 ? 5.914 -9.195 -0.289 1 97.62 121 ASP B C 1
ATOM 3385 O O . ASP B 1 121 ? 4.844 -8.609 -0.108 1 97.62 121 ASP B O 1
ATOM 3389 N N . GLY B 1 122 ? 7.055 -8.555 -0.232 1 94.88 122 GLY B N 1
ATOM 3390 C CA . GLY B 1 122 ? 7.137 -7.148 0.134 1 94.88 122 GLY B CA 1
ATOM 3391 C C . GLY B 1 122 ? 7.855 -6.914 1.448 1 94.88 122 GLY B C 1
ATOM 3392 O O . GLY B 1 122 ? 7.469 -6.039 2.227 1 94.88 122 GLY B O 1
ATOM 3393 N N . SER B 1 123 ? 8.867 -7.656 1.769 1 90.75 123 SER B N 1
ATOM 3394 C CA . SER B 1 123 ? 9.641 -7.488 2.994 1 90.75 123 SER B CA 1
ATOM 3395 C C . SER B 1 123 ? 10.289 -6.113 3.053 1 90.75 123 SER B C 1
ATOM 3397 O O . SER B 1 123 ? 10.5 -5.566 4.137 1 90.75 123 SER B O 1
ATOM 3399 N N . SER B 1 124 ? 10.484 -5.527 1.911 1 91.25 124 SER B N 1
ATOM 3400 C CA . SER B 1 124 ? 11.141 -4.223 1.874 1 91.25 124 SER B CA 1
ATOM 3401 C C . SER B 1 124 ? 10.141 -3.102 2.156 1 91.25 124 SER B C 1
ATOM 3403 O O . SER B 1 124 ? 10.539 -1.964 2.418 1 91.25 124 SER B O 1
ATOM 3405 N N . ILE B 1 125 ? 8.82 -3.412 2.078 1 96.44 125 ILE B N 1
ATOM 3406 C CA . ILE B 1 125 ? 7.855 -2.324 2.197 1 96.44 125 ILE B CA 1
ATOM 3407 C C . ILE B 1 125 ? 6.938 -2.574 3.391 1 96.44 125 ILE B C 1
ATOM 3409 O O . ILE B 1 125 ? 6.043 -1.773 3.672 1 96.44 125 ILE B O 1
ATOM 3413 N N . ILE B 1 126 ? 7.18 -3.631 4.152 1 97.38 126 ILE B N 1
ATOM 3414 C CA . ILE B 1 126 ? 6.348 -3.922 5.316 1 97.38 126 ILE B CA 1
ATOM 3415 C C . ILE B 1 126 ? 6.656 -2.926 6.434 1 97.38 126 ILE B C 1
ATOM 3417 O O . ILE B 1 126 ? 5.762 -2.527 7.18 1 97.38 126 ILE B O 1
ATOM 3421 N N . ALA B 1 127 ? 7.879 -2.471 6.559 1 95.75 127 ALA B N 1
ATOM 3422 C CA . ALA B 1 127 ? 8.25 -1.521 7.605 1 95.75 127 ALA B CA 1
ATOM 3423 C C . ALA B 1 127 ? 7.52 -0.194 7.426 1 95.75 127 ALA B C 1
ATOM 3425 O O . ALA B 1 127 ? 6.93 0.334 8.367 1 95.75 127 ALA B O 1
ATOM 3426 N N . PRO B 1 128 ? 7.457 0.322 6.211 1 97.12 128 PRO B N 1
ATOM 3427 C CA . PRO B 1 128 ? 6.676 1.543 6 1 97.12 128 PRO B CA 1
ATOM 3428 C C . PRO B 1 128 ? 5.168 1.295 6.043 1 97.12 128 PRO B C 1
ATOM 3430 O O . PRO B 1 128 ? 4.383 2.209 5.785 1 97.12 128 PRO B O 1
ATOM 3433 N N . ASN B 1 129 ? 4.766 0.044 6.281 1 98.12 129 ASN B N 1
ATOM 3434 C CA . ASN B 1 129 ? 3.359 -0.295 6.465 1 98.12 129 ASN B CA 1
ATOM 3435 C C . ASN B 1 129 ? 2.596 -0.26 5.145 1 98.12 129 ASN B C 1
ATOM 3437 O O . ASN B 1 129 ? 1.416 0.092 5.117 1 98.12 129 ASN B O 1
ATOM 3441 N N . TRP B 1 130 ? 3.301 -0.533 4.02 1 98.62 130 TRP B N 1
ATOM 3442 C CA . TRP B 1 130 ? 2.646 -0.664 2.723 1 98.62 130 TRP B CA 1
ATOM 3443 C C . TRP B 1 130 ? 1.989 -2.033 2.58 1 98.62 130 TRP B C 1
ATOM 3445 O O . TRP B 1 130 ? 2.369 -2.984 3.266 1 98.62 130 TRP B O 1
ATOM 3455 N N . THR B 1 131 ? 1.005 -2.096 1.728 1 98.75 131 THR B N 1
ATOM 3456 C CA . THR B 1 131 ? 0.343 -3.359 1.418 1 98.75 131 THR B CA 1
ATOM 3457 C C . THR B 1 131 ? 1.357 -4.402 0.96 1 98.75 131 THR B C 1
ATOM 3459 O O . THR B 1 131 ? 2.264 -4.098 0.183 1 98.75 131 THR B O 1
ATOM 3462 N N . VAL B 1 132 ? 1.212 -5.613 1.511 1 98.75 132 VAL B N 1
ATOM 3463 C CA . VAL B 1 132 ? 2.08 -6.734 1.158 1 98.75 132 VAL B CA 1
ATOM 3464 C C . VAL B 1 132 ? 1.232 -7.926 0.724 1 98.75 132 VAL B C 1
ATOM 3466 O O . VAL B 1 132 ? 0.013 -7.812 0.581 1 98.75 132 VAL B O 1
ATOM 3469 N N . GLY B 1 133 ? 1.92 -9.055 0.428 1 98.69 133 GLY B N 1
ATOM 3470 C CA . GLY B 1 133 ? 1.132 -10.172 -0.08 1 98.69 133 GLY B CA 1
ATOM 3471 C C . GLY B 1 133 ? 1.685 -11.523 0.318 1 98.69 133 GLY B C 1
ATOM 3472 O O . GLY B 1 133 ? 2.752 -11.609 0.93 1 98.69 133 GLY B O 1
ATOM 3473 N N . THR B 1 134 ? 0.935 -12.516 0.038 1 98.88 134 THR B N 1
ATOM 3474 C CA . THR B 1 134 ? 1.283 -13.93 0.083 1 98.88 134 THR B CA 1
ATOM 3475 C C . THR B 1 134 ? 0.998 -14.602 -1.258 1 98.88 134 THR B C 1
ATOM 3477 O O . THR B 1 134 ? -0.039 -14.352 -1.875 1 98.88 134 THR B O 1
ATOM 3480 N N . ILE B 1 135 ? 1.92 -15.383 -1.713 1 98.94 135 ILE B N 1
ATOM 3481 C CA . ILE B 1 135 ? 1.754 -16.062 -2.996 1 98.94 135 ILE B CA 1
ATOM 3482 C C . ILE B 1 135 ? 1.847 -17.562 -2.803 1 98.94 135 ILE B C 1
ATOM 3484 O O . ILE B 1 135 ? 2.768 -18.062 -2.148 1 98.94 135 ILE B O 1
ATOM 3488 N N . VAL B 1 136 ? 0.895 -18.312 -3.395 1 98.94 136 VAL B N 1
ATOM 3489 C CA . VAL B 1 136 ? 0.866 -19.75 -3.205 1 98.94 136 VAL B CA 1
ATOM 3490 C C . VAL B 1 136 ? 0.568 -20.453 -4.535 1 98.94 136 VAL B C 1
ATOM 3492 O O . VAL B 1 136 ? -0.377 -20.078 -5.234 1 98.94 136 VAL B O 1
ATOM 3495 N N . GLY B 1 137 ? 1.382 -21.375 -4.879 1 98.94 137 GLY B N 1
ATOM 3496 C CA . GLY B 1 137 ? 1.092 -22.312 -5.949 1 98.94 137 GLY B CA 1
ATOM 3497 C C . GLY B 1 137 ? 0.753 -23.703 -5.449 1 98.94 137 GLY B C 1
ATOM 3498 O O . GLY B 1 137 ? 1.396 -24.203 -4.527 1 98.94 137 GLY B O 1
ATOM 3499 N N . ILE B 1 138 ? -0.281 -24.312 -5.988 1 98.94 138 ILE B N 1
ATOM 3500 C CA . ILE B 1 138 ? -0.722 -25.656 -5.625 1 98.94 138 ILE B CA 1
ATOM 3501 C C . ILE B 1 138 ? -0.542 -26.594 -6.812 1 98.94 138 ILE B C 1
ATOM 3503 O O . ILE B 1 138 ? -1.07 -26.344 -7.898 1 98.94 138 ILE B O 1
ATOM 3507 N N . TRP B 1 139 ? 0.149 -27.688 -6.551 1 98.88 139 TRP B N 1
ATOM 3508 C CA . TRP B 1 139 ? 0.553 -28.594 -7.617 1 98.88 139 TRP B CA 1
ATOM 3509 C C . TRP B 1 139 ? -0.006 -30 -7.383 1 98.88 139 TRP B C 1
ATOM 3511 O O . TRP B 1 139 ? -0.018 -30.484 -6.25 1 98.88 139 TRP B O 1
ATOM 3521 N N . ASP B 1 140 ? -0.333 -30.641 -8.461 1 97.94 140 ASP B N 1
ATOM 3522 C CA . ASP B 1 140 ? -0.611 -32.062 -8.43 1 97.94 140 ASP B CA 1
ATOM 3523 C C . ASP B 1 140 ? 0.671 -32.875 -8.219 1 97.94 140 ASP B C 1
ATOM 3525 O O . ASP B 1 140 ? 1.665 -32.656 -8.914 1 97.94 140 ASP B O 1
ATOM 3529 N N . GLY B 1 141 ? 0.643 -33.75 -7.227 1 97.38 141 GLY B N 1
ATOM 3530 C CA . GLY B 1 141 ? 1.764 -34.656 -7.023 1 97.38 141 GLY B CA 1
ATOM 3531 C C . GLY B 1 141 ? 2.6 -34.312 -5.809 1 97.38 141 GLY B C 1
ATOM 3532 O O . GLY B 1 141 ? 2.27 -33.375 -5.066 1 97.38 141 GLY B O 1
ATOM 3533 N N . ARG B 1 142 ? 3.668 -34.969 -5.637 1 97.81 142 ARG B N 1
ATOM 3534 C CA . ARG B 1 142 ? 4.453 -34.844 -4.414 1 97.81 142 ARG B CA 1
ATOM 3535 C C . ARG B 1 142 ? 5.699 -34 -4.633 1 97.81 142 ARG B C 1
ATOM 3537 O O . ARG B 1 142 ? 6.57 -33.938 -3.764 1 97.81 142 ARG B O 1
ATOM 3544 N N . THR B 1 143 ? 5.773 -33.406 -5.852 1 98.56 143 THR B N 1
ATOM 3545 C CA . THR B 1 143 ? 6.844 -32.469 -6.125 1 98.56 143 THR B CA 1
ATOM 3546 C C . THR B 1 143 ? 6.406 -31.453 -7.176 1 98.56 143 THR B C 1
ATOM 3548 O O . THR B 1 143 ? 5.582 -31.75 -8.039 1 98.56 143 THR B O 1
ATOM 3551 N N . ALA B 1 144 ? 6.836 -30.297 -7.094 1 98.69 144 ALA B N 1
ATOM 3552 C CA . ALA B 1 144 ? 6.641 -29.266 -8.117 1 98.69 144 ALA B CA 1
ATOM 3553 C C . ALA B 1 144 ? 7.879 -29.125 -8.992 1 98.69 144 ALA B C 1
ATOM 3555 O O . ALA B 1 144 ? 7.797 -28.641 -10.125 1 98.69 144 ALA B O 1
ATOM 3556 N N . VAL B 1 145 ? 9.039 -29.484 -8.453 1 98.62 145 VAL B N 1
ATOM 3557 C CA . VAL B 1 145 ? 10.32 -29.344 -9.133 1 98.62 145 VAL B CA 1
ATOM 3558 C C . VAL B 1 145 ? 10.359 -30.266 -10.352 1 98.62 145 VAL B C 1
ATOM 3560 O O . VAL B 1 145 ? 10.031 -31.453 -10.258 1 98.62 145 VAL B O 1
ATOM 3563 N N . GLY B 1 146 ? 10.68 -29.672 -11.43 1 98.44 146 GLY B N 1
ATOM 3564 C CA . GLY B 1 146 ? 10.82 -30.453 -12.648 1 98.44 146 GLY B CA 1
ATOM 3565 C C . GLY B 1 146 ? 9.492 -30.766 -13.32 1 98.44 146 GLY B C 1
ATOM 3566 O O . GLY B 1 146 ? 9.445 -31.453 -14.336 1 98.44 146 GLY B O 1
ATOM 3567 N N . GLN B 1 147 ? 8.391 -30.281 -12.781 1 98.5 147 GLN B N 1
ATOM 3568 C CA . GLN B 1 147 ? 7.074 -30.562 -13.344 1 98.5 147 GLN B CA 1
ATOM 3569 C C . GLN B 1 147 ? 6.613 -29.406 -14.242 1 98.5 147 GLN B C 1
ATOM 3571 O O . GLN B 1 147 ? 6.992 -28.25 -14.016 1 98.5 147 GLN B O 1
ATOM 3576 N N . SER B 1 148 ? 5.844 -29.719 -15.227 1 98.38 148 SER B N 1
ATOM 3577 C CA . SER B 1 148 ? 5.246 -28.688 -16.078 1 98.38 148 SER B CA 1
ATOM 3578 C C . SER B 1 148 ? 4.215 -27.875 -15.312 1 98.38 148 SER B C 1
ATOM 3580 O O . SER B 1 148 ? 3.182 -28.391 -14.891 1 98.38 148 SER B O 1
ATOM 3582 N N . PRO B 1 149 ? 4.504 -26.578 -15.141 1 98.62 149 PRO B N 1
ATOM 3583 C CA . PRO B 1 149 ? 3.51 -25.766 -14.438 1 98.62 149 PRO B CA 1
ATOM 3584 C C . PRO B 1 149 ? 2.176 -25.703 -15.18 1 98.62 149 PRO B C 1
ATOM 3586 O O . PRO B 1 149 ? 1.116 -25.641 -14.547 1 98.62 149 PRO B O 1
ATOM 3589 N N . ALA B 1 150 ? 2.193 -25.688 -16.469 1 97.69 150 ALA B N 1
ATOM 3590 C CA . ALA B 1 150 ? 0.971 -25.625 -17.266 1 97.69 150 ALA B CA 1
ATOM 3591 C C . ALA B 1 150 ? 0.082 -26.844 -16.984 1 97.69 150 ALA B C 1
ATOM 3593 O O . ALA B 1 150 ? -1.146 -26.734 -17.047 1 97.69 150 ALA B O 1
ATOM 3594 N N . GLU B 1 151 ? 0.729 -27.953 -16.625 1 97 151 GLU B N 1
ATOM 3595 C CA . GLU B 1 151 ? -0.015 -29.188 -16.453 1 97 151 GLU B CA 1
ATOM 3596 C C . GLU B 1 151 ? -0.269 -29.484 -14.969 1 97 151 GLU B C 1
ATOM 3598 O O . GLU B 1 151 ? -1.318 -30.016 -14.609 1 97 151 GLU B O 1
ATOM 3603 N N . LYS B 1 152 ? 0.72 -29.094 -14.172 1 98.31 152 LYS B N 1
ATOM 3604 C CA . LYS B 1 152 ? 0.696 -29.672 -12.828 1 98.31 152 LYS B CA 1
ATOM 3605 C C . LYS B 1 152 ? 0.35 -28.625 -11.781 1 98.31 152 LYS B C 1
ATOM 3607 O O . LYS B 1 152 ? -0.021 -28.953 -10.656 1 98.31 152 LYS B O 1
ATOM 3612 N N . GLN B 1 153 ? 0.506 -27.359 -12.047 1 98.81 153 GLN B N 1
ATOM 3613 C CA . GLN B 1 153 ? 0.003 -26.328 -11.141 1 98.81 153 GLN B CA 1
ATOM 3614 C C . GLN B 1 153 ? -1.489 -26.094 -11.352 1 98.81 153 GLN B C 1
ATOM 3616 O O . GLN B 1 153 ? -1.893 -25.469 -12.328 1 98.81 153 GLN B O 1
ATOM 3621 N N . ILE B 1 154 ? -2.301 -26.469 -10.445 1 98.69 154 ILE B N 1
ATOM 3622 C CA . ILE B 1 154 ? -3.73 -26.547 -10.727 1 98.69 154 ILE B CA 1
ATOM 3623 C C . ILE B 1 154 ? -4.465 -25.406 -10.023 1 98.69 154 ILE B C 1
ATOM 3625 O O . ILE B 1 154 ? -5.645 -25.172 -10.297 1 98.69 154 ILE B O 1
ATOM 3629 N N . ALA B 1 155 ? -3.789 -24.703 -9.117 1 98.94 155 ALA B N 1
ATOM 3630 C CA . ALA B 1 155 ? -4.367 -23.531 -8.461 1 98.94 155 ALA B CA 1
ATOM 3631 C C . ALA B 1 155 ? -3.281 -22.578 -7.988 1 98.94 155 ALA B C 1
ATOM 3633 O O . ALA B 1 155 ? -2.123 -22.969 -7.828 1 98.94 155 ALA B O 1
ATOM 3634 N N . ALA B 1 156 ? -3.604 -21.375 -7.859 1 98.94 156 ALA B N 1
ATOM 3635 C CA . ALA B 1 156 ? -2.754 -20.344 -7.289 1 98.94 156 ALA B CA 1
ATOM 3636 C C . ALA B 1 156 ? -3.58 -19.344 -6.48 1 98.94 156 ALA B C 1
ATOM 3638 O O . ALA B 1 156 ? -4.73 -19.062 -6.82 1 98.94 156 ALA B O 1
ATOM 3639 N N . ILE B 1 157 ? -3.018 -18.891 -5.434 1 98.94 157 ILE B N 1
ATOM 3640 C CA . ILE B 1 157 ? -3.682 -17.938 -4.555 1 98.94 157 ILE B CA 1
ATOM 3641 C C . ILE B 1 157 ? -2.746 -16.766 -4.258 1 98.94 157 ILE B C 1
ATOM 3643 O O . ILE B 1 157 ? -1.57 -16.969 -3.941 1 98.94 157 ILE B O 1
ATOM 3647 N N . MET B 1 158 ? -3.223 -15.625 -4.449 1 98.88 158 MET B N 1
ATOM 3648 C CA . MET B 1 158 ? -2.529 -14.398 -4.078 1 98.88 158 MET B CA 1
ATOM 3649 C C . MET B 1 158 ? -3.275 -13.664 -2.965 1 98.88 158 MET B C 1
ATOM 3651 O O . MET B 1 158 ? -4.371 -13.156 -3.182 1 98.88 158 MET B O 1
ATOM 3655 N N . GLY B 1 159 ? -2.715 -13.711 -1.784 1 98.88 159 GLY B N 1
ATOM 3656 C CA . GLY B 1 159 ? -3.252 -12.914 -0.692 1 98.88 159 GLY B CA 1
ATOM 3657 C C . GLY B 1 159 ? -2.773 -11.477 -0.715 1 98.88 159 GLY B C 1
ATOM 3658 O O . GLY B 1 159 ? -1.607 -11.211 -1.012 1 98.88 159 GLY B O 1
ATOM 3659 N N . VAL B 1 160 ? -3.654 -10.586 -0.465 1 98.88 160 VAL B N 1
ATOM 3660 C CA . VAL B 1 160 ? -3.355 -9.156 -0.404 1 98.88 160 VAL B CA 1
ATOM 3661 C C . VAL B 1 160 ? -3.641 -8.625 1 1 98.88 160 VAL B C 1
ATOM 3663 O O . VAL B 1 160 ? -4.785 -8.656 1.461 1 98.88 160 VAL B O 1
ATOM 3666 N N . ILE B 1 161 ? -2.621 -8.156 1.647 1 98.69 161 ILE B N 1
ATOM 3667 C CA . ILE B 1 161 ? -2.723 -7.734 3.039 1 98.69 161 ILE B CA 1
ATOM 3668 C C . ILE B 1 161 ? -2.465 -6.23 3.143 1 98.69 161 ILE B C 1
ATOM 3670 O O . ILE B 1 161 ? -1.313 -5.793 3.135 1 98.69 161 ILE B O 1
ATOM 3674 N N . GLY B 1 162 ? -3.5 -5.445 3.156 1 98.44 162 GLY B N 1
ATOM 3675 C CA . GLY B 1 162 ? -3.533 -4 3.328 1 98.44 162 GLY B CA 1
ATOM 3676 C C . GLY B 1 162 ? -4.555 -3.545 4.352 1 98.44 162 GLY B C 1
ATOM 3677 O O . GLY B 1 162 ? -4.645 -4.117 5.441 1 98.44 162 GLY B O 1
ATOM 3678 N N . PRO B 1 163 ? -5.332 -2.488 4.043 1 97.94 163 PRO B N 1
ATOM 3679 C CA . PRO B 1 163 ? -6.422 -2.105 4.945 1 97.94 163 PRO B CA 1
ATOM 3680 C C . PRO B 1 163 ? -7.406 -3.244 5.195 1 97.94 163 PRO B C 1
ATOM 3682 O O . PRO B 1 163 ? -7.977 -3.342 6.285 1 97.94 163 PRO B O 1
ATOM 3685 N N . ARG B 1 164 ? -7.527 -4.023 4.141 1 97.62 164 ARG B N 1
ATOM 3686 C CA . ARG B 1 164 ? -8.289 -5.266 4.199 1 97.62 164 ARG B CA 1
ATOM 3687 C C . ARG B 1 164 ? -7.391 -6.473 3.936 1 97.62 164 ARG B C 1
ATOM 3689 O O . ARG B 1 164 ? -6.223 -6.316 3.578 1 97.62 164 ARG B O 1
ATOM 3696 N N . THR B 1 165 ? -7.926 -7.605 4.188 1 98.25 165 THR B N 1
ATOM 3697 C CA . THR B 1 165 ? -7.305 -8.844 3.732 1 98.25 165 THR B CA 1
ATOM 3698 C C . THR B 1 165 ? -8.156 -9.516 2.66 1 98.25 165 THR B C 1
ATOM 3700 O O . THR B 1 165 ? -9.297 -9.898 2.92 1 98.25 165 THR B O 1
ATOM 3703 N N . THR B 1 166 ? -7.621 -9.57 1.472 1 98.56 166 THR B N 1
ATOM 3704 C CA . THR B 1 166 ? -8.32 -10.188 0.344 1 98.56 166 THR B CA 1
ATOM 3705 C C . THR B 1 166 ? -7.445 -11.25 -0.316 1 98.56 166 THR B C 1
ATOM 3707 O O . THR B 1 166 ? -6.27 -11.398 0.028 1 98.56 166 THR B O 1
ATOM 3710 N N . ALA B 1 167 ? -8.07 -12.016 -1.176 1 98.75 167 ALA B N 1
ATOM 3711 C CA . ALA B 1 167 ? -7.312 -13 -1.938 1 98.75 167 ALA B CA 1
ATOM 3712 C C . ALA B 1 167 ? -7.918 -13.211 -3.324 1 98.75 167 ALA B C 1
ATOM 3714 O O . ALA B 1 167 ? -9.141 -13.18 -3.484 1 98.75 167 ALA B O 1
ATOM 3715 N N . ILE B 1 168 ? -7.086 -13.398 -4.27 1 98.88 168 ILE B N 1
ATOM 3716 C CA . ILE B 1 168 ? -7.477 -13.836 -5.605 1 98.88 168 ILE B CA 1
ATOM 3717 C C . ILE B 1 168 ? -7.09 -15.297 -5.809 1 98.88 168 ILE B C 1
ATOM 3719 O O . ILE B 1 168 ? -5.957 -15.688 -5.523 1 98.88 168 ILE B O 1
ATOM 3723 N N . VAL B 1 169 ? -8.008 -16.062 -6.266 1 98.88 169 VAL B N 1
ATOM 3724 C CA . VAL B 1 169 ? -7.828 -17.5 -6.445 1 98.88 169 VAL B CA 1
ATOM 3725 C C . VAL B 1 169 ? -7.984 -17.859 -7.922 1 98.88 169 VAL B C 1
ATOM 3727 O O . VAL B 1 169 ? -8.977 -17.484 -8.555 1 98.88 169 VAL B O 1
ATOM 3730 N N . ALA B 1 170 ? -7.023 -18.516 -8.43 1 98.94 170 ALA B N 1
ATOM 3731 C CA . ALA B 1 170 ? -7.082 -19.062 -9.789 1 98.94 170 ALA B CA 1
ATOM 3732 C C . ALA B 1 170 ? -7.121 -20.578 -9.766 1 98.94 170 ALA B C 1
ATOM 3734 O O . ALA B 1 170 ? -6.422 -21.219 -8.977 1 98.94 170 ALA B O 1
ATOM 3735 N N . LEU B 1 171 ? -7.949 -21.141 -10.609 1 98.75 171 LEU B N 1
ATOM 3736 C CA . LEU B 1 171 ? -8.125 -22.578 -10.734 1 98.75 171 LEU B CA 1
ATOM 3737 C C . LEU B 1 171 ? -7.957 -23.031 -12.188 1 98.75 171 LEU B C 1
ATOM 3739 O O . LEU B 1 171 ? -8.508 -22.406 -13.094 1 98.75 171 LEU B O 1
ATOM 3743 N N . ARG B 1 172 ? -7.141 -24 -12.344 1 97.88 172 ARG B N 1
ATOM 3744 C CA . ARG B 1 172 ? -7.039 -24.719 -13.609 1 97.88 172 ARG B CA 1
ATOM 3745 C C . ARG B 1 172 ? -6.988 -26.219 -13.383 1 97.88 172 ARG B C 1
ATOM 3747 O O . ARG B 1 172 ? -5.969 -26.859 -13.641 1 97.88 172 ARG B O 1
ATOM 3754 N N . VAL B 1 173 ? -8.008 -26.75 -12.945 1 95.75 173 VAL B N 1
ATOM 3755 C CA . VAL B 1 173 ? -8.141 -28.172 -12.625 1 95.75 173 VAL B CA 1
ATOM 3756 C C . VAL B 1 173 ? -8.531 -28.953 -13.875 1 95.75 173 VAL B C 1
ATOM 3758 O O . VAL B 1 173 ? -9.492 -28.578 -14.57 1 95.75 173 VAL B O 1
ATOM 3761 N N . PRO B 1 174 ? -7.777 -30.031 -14.164 1 91.94 174 PRO B N 1
ATOM 3762 C CA . PRO B 1 174 ? -8.141 -30.812 -15.336 1 91.94 174 PRO B CA 1
ATOM 3763 C C . PRO B 1 174 ? -9.609 -31.25 -15.328 1 91.94 174 PRO B C 1
ATOM 3765 O O . PRO B 1 174 ? -10.117 -31.703 -14.305 1 91.94 174 PRO B O 1
ATOM 3768 N N . GLY B 1 175 ? -10.281 -31.047 -16.453 1 88.5 175 GLY B N 1
ATOM 3769 C CA . GLY B 1 175 ? -11.672 -31.469 -16.594 1 88.5 175 GLY B CA 1
ATOM 3770 C C . GLY B 1 175 ? -12.664 -30.375 -16.25 1 88.5 175 GLY B C 1
ATOM 3771 O O . GLY B 1 175 ? -13.875 -30.578 -16.328 1 88.5 175 GLY B O 1
ATOM 3772 N N . ALA B 1 176 ? -12.188 -29.25 -15.859 1 90.19 176 ALA B N 1
ATOM 3773 C CA . ALA B 1 176 ? -13.039 -28.094 -15.547 1 90.19 176 ALA B CA 1
ATOM 3774 C C . ALA B 1 176 ? -12.523 -26.828 -16.219 1 90.19 176 ALA B C 1
ATOM 3776 O O . ALA B 1 176 ? -11.336 -26.719 -16.5 1 90.19 176 ALA B O 1
ATOM 3777 N N . PRO B 1 177 ? -13.43 -25.922 -16.453 1 93.69 177 PRO B N 1
ATOM 3778 C CA . PRO B 1 177 ? -12.953 -24.641 -16.969 1 93.69 177 PRO B CA 1
ATOM 3779 C C . PRO B 1 177 ? -12.094 -23.875 -15.961 1 93.69 177 PRO B C 1
ATOM 3781 O O . PRO B 1 177 ? -12.32 -23.984 -14.758 1 93.69 177 PRO B O 1
ATOM 3784 N N . SER B 1 178 ? -11.148 -23.156 -16.453 1 97.38 178 SER B N 1
ATOM 3785 C CA . SER B 1 178 ? -10.359 -22.297 -15.57 1 97.38 178 SER B CA 1
ATOM 3786 C C . SER B 1 178 ? -11.227 -21.219 -14.93 1 97.38 178 SER B C 1
ATOM 3788 O O . SER B 1 178 ? -12.234 -20.812 -15.5 1 97.38 178 SER B O 1
ATOM 3790 N N . ALA B 1 179 ? -10.859 -20.797 -13.766 1 98.44 179 ALA B N 1
ATOM 3791 C CA . ALA B 1 179 ? -11.609 -19.781 -13.023 1 98.44 179 ALA B CA 1
ATOM 3792 C C . ALA B 1 179 ? -10.664 -18.875 -12.234 1 98.44 179 ALA B C 1
ATOM 3794 O O . ALA B 1 179 ? -9.539 -19.266 -11.922 1 98.44 179 ALA B O 1
ATOM 3795 N N . CYS B 1 180 ? -11.07 -17.703 -12.016 1 98.81 180 CYS B N 1
ATOM 3796 C CA . CYS B 1 180 ? -10.383 -16.719 -11.188 1 98.81 180 CYS B CA 1
ATOM 3797 C C . CYS B 1 180 ? -11.383 -15.852 -10.422 1 98.81 180 CYS B C 1
ATOM 3799 O O . CYS B 1 180 ? -12.281 -15.258 -11.023 1 98.81 180 CYS B O 1
ATOM 3801 N N . PHE B 1 181 ? -11.258 -15.789 -9.117 1 98.75 181 PHE B N 1
ATOM 3802 C CA . PHE B 1 181 ? -12.211 -15.023 -8.32 1 98.75 181 PHE B CA 1
ATOM 3803 C C . PHE B 1 181 ? -11.516 -14.375 -7.129 1 98.75 181 PHE B C 1
ATOM 3805 O O . PHE B 1 181 ? -10.344 -14.648 -6.859 1 98.75 181 PHE B O 1
ATOM 3812 N N . GLU B 1 182 ? -12.203 -13.445 -6.539 1 98.69 182 GLU B N 1
ATOM 3813 C CA . GLU B 1 182 ? -11.648 -12.68 -5.422 1 98.69 182 GLU B CA 1
ATOM 3814 C C . GLU B 1 182 ? -12.539 -12.781 -4.188 1 98.69 182 GLU B C 1
ATOM 3816 O O . GLU B 1 182 ? -13.766 -12.711 -4.293 1 98.69 182 GLU B O 1
ATOM 3821 N N . ILE B 1 183 ? -11.898 -12.938 -3.061 1 98.25 183 ILE B N 1
ATOM 3822 C CA . ILE B 1 183 ? -12.633 -13.031 -1.805 1 98.25 183 ILE B CA 1
ATOM 3823 C C . ILE B 1 183 ? -12.094 -12 -0.815 1 98.25 183 ILE B C 1
ATOM 3825 O O . ILE B 1 183 ? -10.984 -11.492 -0.983 1 98.25 183 ILE B O 1
ATOM 3829 N N . GLY B 1 184 ? -12.898 -11.633 0.125 1 97.81 184 GLY B N 1
ATOM 3830 C CA . GLY B 1 184 ? -12.508 -10.875 1.304 1 97.81 184 GLY B CA 1
ATOM 3831 C C . GLY B 1 184 ? -12.531 -11.695 2.576 1 97.81 184 GLY B C 1
ATOM 3832 O O . GLY B 1 184 ? -13.438 -12.508 2.779 1 97.81 184 GLY B O 1
ATOM 3833 N N . LEU B 1 185 ? -11.477 -11.555 3.352 1 96.5 185 LEU B N 1
ATOM 3834 C CA . LEU B 1 185 ? -11.383 -12.281 4.613 1 96.5 185 LEU B CA 1
ATOM 3835 C C . LEU B 1 185 ? -11.742 -11.383 5.789 1 96.5 185 LEU B C 1
ATOM 3837 O O . LEU B 1 185 ? -11.18 -10.289 5.938 1 96.5 185 LEU B O 1
ATOM 3841 N N . GLY B 1 186 ? -12.656 -11.805 6.656 1 87.75 186 GLY B N 1
ATOM 3842 C CA . GLY B 1 186 ? -13.102 -11.023 7.801 1 87.75 186 GLY B CA 1
ATOM 3843 C C . GLY B 1 186 ? -12.297 -11.289 9.055 1 87.75 186 GLY B C 1
ATOM 3844 O O . GLY B 1 186 ? -11.219 -11.891 8.992 1 87.75 186 GLY B O 1
ATOM 3845 N N . TRP B 1 187 ? -12.828 -10.844 10.117 1 83.12 187 TRP B N 1
ATOM 3846 C CA . TRP B 1 187 ? -12.156 -10.922 11.406 1 83.12 187 TRP B CA 1
ATOM 3847 C C . TRP B 1 187 ? -11.93 -12.375 11.82 1 83.12 187 TRP B C 1
ATOM 3849 O O . TRP B 1 187 ? -10.906 -12.711 12.414 1 83.12 187 TRP B O 1
ATOM 3859 N N . ASN B 1 188 ? -12.875 -13.188 11.406 1 85.5 188 ASN B N 1
ATOM 3860 C CA . ASN B 1 188 ? -12.75 -14.602 11.766 1 85.5 188 ASN B CA 1
ATOM 3861 C C . ASN B 1 188 ? -12.18 -15.414 10.609 1 85.5 188 ASN B C 1
ATOM 3863 O O . ASN B 1 188 ? -12.414 -16.625 10.523 1 85.5 188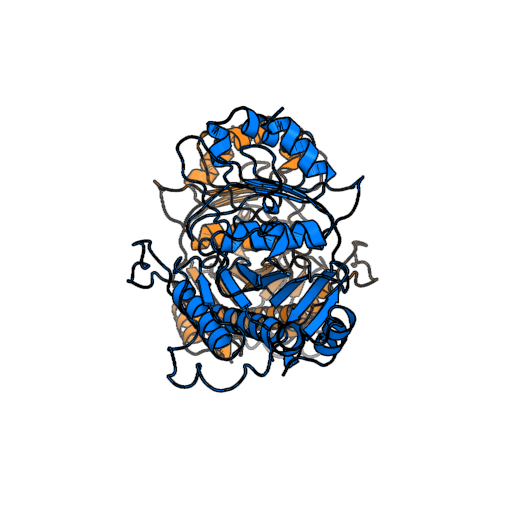 ASN B O 1
ATOM 3867 N N . GLY B 1 189 ? -11.594 -14.664 9.758 1 90 189 GLY B N 1
ATOM 3868 C CA . GLY B 1 189 ? -10.875 -15.336 8.688 1 90 189 GLY B CA 1
ATOM 3869 C C . GLY B 1 189 ? -11.789 -15.961 7.652 1 90 189 GLY B C 1
ATOM 3870 O O . GLY B 1 189 ? -12.703 -15.305 7.145 1 90 189 GLY B O 1
ATOM 3871 N N . VAL B 1 190 ? -11.531 -17.219 7.34 1 90.44 190 VAL B N 1
ATOM 3872 C CA . VAL B 1 190 ? -12.188 -17.906 6.238 1 90.44 190 VAL B CA 1
ATOM 3873 C C . VAL B 1 190 ? -13.641 -18.203 6.605 1 90.44 190 VAL B C 1
ATOM 3875 O O . VAL B 1 190 ? -14.484 -18.391 5.727 1 90.44 190 VAL B O 1
ATOM 3878 N N . GLY B 1 191 ? -13.898 -18.219 7.918 1 91.56 191 GLY B N 1
ATOM 3879 C CA . GLY B 1 191 ? -15.266 -18.422 8.375 1 91.56 191 GLY B CA 1
ATOM 3880 C C . GLY B 1 191 ? -16.188 -17.266 8.062 1 91.56 191 GLY B C 1
ATOM 3881 O O . GLY B 1 191 ? -17.406 -17.406 8.109 1 91.56 191 GLY B O 1
ATOM 3882 N N . GLU B 1 192 ? -15.664 -16.109 7.766 1 90.31 192 GLU B N 1
ATOM 3883 C CA . GLU B 1 192 ? -16.406 -14.914 7.41 1 90.31 192 GLU B CA 1
ATOM 3884 C C . GLU B 1 192 ? -15.977 -14.383 6.047 1 90.31 192 GLU B C 1
ATOM 3886 O O . GLU B 1 192 ? -16 -13.172 5.812 1 90.31 192 GLU B O 1
ATOM 3891 N N . CYS B 1 193 ? -15.656 -15.227 5.289 1 93.19 193 CYS B N 1
ATOM 3892 C CA . CYS B 1 193 ? -15.188 -14.898 3.949 1 93.19 193 CYS B CA 1
ATOM 3893 C C . CYS B 1 193 ? -16.344 -14.508 3.045 1 93.19 193 CYS B C 1
ATOM 3895 O O . CYS B 1 193 ? -17.422 -15.117 3.1 1 93.19 193 CYS B O 1
ATOM 3897 N N . GLU B 1 194 ? -16.172 -13.492 2.227 1 95.56 194 GLU B N 1
ATOM 3898 C CA . GLU B 1 194 ? -17.141 -13.047 1.223 1 95.56 194 GLU B CA 1
ATOM 3899 C C . GLU B 1 194 ? -16.547 -13.133 -0.183 1 95.56 194 GLU B C 1
ATOM 3901 O O . GLU B 1 194 ? -15.344 -12.922 -0.372 1 95.56 194 GLU B O 1
ATOM 3906 N N . ILE B 1 195 ? -17.484 -13.461 -1.116 1 97.31 195 ILE B N 1
ATOM 3907 C CA . ILE B 1 195 ? -17.062 -13.352 -2.51 1 97.31 195 ILE B CA 1
ATOM 3908 C C . ILE B 1 195 ? -17.141 -11.898 -2.963 1 97.31 195 ILE B C 1
ATOM 3910 O O . ILE B 1 195 ? -18.219 -11.312 -3.014 1 97.31 195 ILE B O 1
ATOM 3914 N N . ILE B 1 196 ? -16.078 -11.258 -3.223 1 96.94 196 ILE B N 1
ATOM 3915 C CA . ILE B 1 196 ? -16.047 -9.875 -3.674 1 96.94 196 ILE B CA 1
ATOM 3916 C C . ILE B 1 196 ? -16.344 -9.812 -5.168 1 96.94 196 ILE B C 1
ATOM 3918 O O . ILE B 1 196 ? -17.219 -9.055 -5.602 1 96.94 196 ILE B O 1
ATOM 3922 N N . ARG B 1 197 ? -15.602 -10.578 -5.961 1 97.56 197 ARG B N 1
ATOM 3923 C CA . ARG B 1 197 ? -15.805 -10.75 -7.398 1 97.56 197 ARG B CA 1
ATOM 3924 C C . ARG B 1 197 ? -15.836 -12.227 -7.777 1 97.56 197 ARG B C 1
ATOM 3926 O O . ARG B 1 197 ? -14.82 -12.914 -7.684 1 97.56 197 ARG B O 1
ATOM 3933 N N . PRO B 1 198 ? -16.906 -12.727 -8.203 1 98.06 198 PRO B N 1
ATOM 3934 C CA . PRO B 1 198 ? -16.984 -14.133 -8.594 1 98.06 198 PRO B CA 1
ATOM 3935 C C . PRO B 1 198 ? -16.125 -14.445 -9.828 1 98.06 198 PRO B C 1
ATOM 3937 O O . PRO B 1 198 ? -15.781 -15.609 -10.055 1 98.06 198 PRO B O 1
ATOM 3940 N N . VAL B 1 199 ? -15.891 -13.383 -10.656 1 98.19 199 VAL B N 1
ATOM 3941 C CA . VAL B 1 199 ? -15.031 -13.523 -11.828 1 98.19 199 VAL B CA 1
ATOM 3942 C C . VAL B 1 199 ? -14.062 -12.344 -11.891 1 98.19 199 VAL B C 1
ATOM 3944 O O . VAL B 1 199 ? -14.484 -11.188 -11.883 1 98.19 199 VAL B O 1
ATOM 3947 N N . VAL B 1 200 ? -12.836 -12.602 -11.883 1 98.5 200 VAL B N 1
ATOM 3948 C CA . VAL B 1 200 ? -11.789 -11.617 -12.117 1 98.5 200 VAL B CA 1
ATOM 3949 C C . VAL B 1 200 ? -11.289 -11.734 -13.555 1 98.5 200 VAL B C 1
ATOM 3951 O O . VAL B 1 200 ? -10.828 -12.797 -13.977 1 98.5 200 VAL B O 1
ATOM 3954 N N . LYS B 1 201 ? -11.375 -10.664 -14.266 1 98.06 201 LYS B N 1
ATOM 3955 C CA . LYS B 1 201 ? -10.984 -10.672 -15.672 1 98.06 201 LYS B CA 1
ATOM 3956 C C . LYS B 1 201 ? -10.367 -9.336 -16.078 1 98.06 201 LYS B C 1
ATOM 3958 O O . LYS B 1 201 ? -10.852 -8.281 -15.68 1 98.06 201 LYS B O 1
ATOM 3963 N N . LEU B 1 202 ? -9.344 -9.383 -16.812 1 98.31 202 LEU B N 1
ATOM 3964 C CA . LEU B 1 202 ? -8.773 -8.195 -17.422 1 98.31 202 LEU B CA 1
ATOM 3965 C C . LEU B 1 202 ? -9.555 -7.801 -18.672 1 98.31 202 LEU B C 1
ATOM 3967 O O . LEU B 1 202 ? -9.992 -8.664 -19.438 1 98.31 202 LEU B O 1
ATOM 3971 N N . ALA B 1 203 ? -9.672 -6.57 -18.859 1 94.94 203 ALA B N 1
ATOM 3972 C CA . ALA B 1 203 ? -10.508 -6.039 -19.938 1 94.94 203 ALA B CA 1
ATOM 3973 C C . ALA B 1 203 ? -9.68 -5.797 -21.203 1 94.94 203 ALA B C 1
ATOM 3975 O O . ALA B 1 203 ? -8.445 -5.863 -21.156 1 94.94 203 ALA B O 1
ATOM 3976 N N . GLU B 1 204 ? -10.461 -5.605 -22.266 1 91.38 204 GLU B N 1
ATOM 3977 C CA . GLU B 1 204 ? -9.852 -5.152 -23.516 1 91.38 204 GLU B CA 1
ATOM 3978 C C . GLU B 1 204 ? -10 -3.643 -23.688 1 91.38 204 GLU B C 1
ATOM 3980 O O . GLU B 1 204 ? -10.992 -3.055 -23.266 1 91.38 204 GLU B O 1
ATOM 3985 N N . GLY B 1 205 ? -9 -3.053 -24.266 1 87.81 205 GLY B N 1
ATOM 3986 C CA . GLY B 1 205 ? -9.023 -1.62 -24.5 1 87.81 205 GLY B CA 1
ATOM 3987 C C . GLY B 1 205 ? -10.141 -1.198 -25.438 1 87.81 205 GLY B C 1
ATOM 3988 O O . GLY B 1 205 ? -10.93 -2.033 -25.891 1 87.81 205 GLY B O 1
ATOM 3989 N N . PRO B 1 206 ? -10.281 0.068 -25.688 1 91.69 206 PRO B N 1
ATOM 3990 C CA . PRO B 1 206 ? -9.398 1.136 -25.203 1 91.69 206 PRO B CA 1
ATOM 3991 C C . PRO B 1 206 ? -9.727 1.575 -23.781 1 91.69 206 PRO B C 1
ATOM 3993 O O . PRO B 1 206 ? -10.852 1.377 -23.312 1 91.69 206 PRO B O 1
ATOM 3996 N N . PHE B 1 207 ? -8.719 2.059 -23.109 1 92.62 207 PHE B N 1
ATOM 3997 C CA . PHE B 1 207 ? -8.867 2.533 -21.734 1 92.62 207 PHE B CA 1
ATOM 3998 C C . PHE B 1 207 ? -8.648 4.039 -21.656 1 92.62 207 PHE B C 1
ATOM 4000 O O . PHE B 1 207 ? -7.758 4.578 -22.328 1 92.62 207 PHE B O 1
ATOM 4007 N N . LYS B 1 208 ? -9.453 4.68 -20.828 1 90.44 208 LYS B N 1
ATOM 4008 C CA . LYS B 1 208 ? -9.273 6.109 -20.609 1 90.44 208 LYS B CA 1
ATOM 4009 C C . LYS B 1 208 ? -7.949 6.387 -19.891 1 90.44 208 LYS B C 1
ATOM 4011 O O . LYS B 1 208 ? -7.215 7.301 -20.281 1 90.44 208 LYS B O 1
ATOM 4016 N N . THR B 1 209 ? -7.758 5.645 -18.906 1 93.56 209 THR B N 1
ATOM 4017 C CA . THR B 1 209 ? -6.504 5.691 -18.172 1 93.56 209 THR B CA 1
ATOM 4018 C C . THR B 1 209 ? -5.695 4.418 -18.375 1 93.56 209 THR B C 1
ATOM 4020 O O . THR B 1 209 ? -6.234 3.311 -18.281 1 93.56 209 THR B O 1
ATOM 4023 N N . ARG B 1 210 ? -4.449 4.562 -18.734 1 95.94 210 ARG B N 1
ATOM 4024 C CA . ARG B 1 210 ? -3.547 3.428 -18.891 1 95.94 210 ARG B CA 1
ATOM 4025 C C . ARG B 1 210 ? -2.527 3.369 -17.766 1 95.94 210 ARG B C 1
ATOM 4027 O O . ARG B 1 210 ? -1.933 4.387 -17.406 1 95.94 210 ARG B O 1
ATOM 4034 N N . TYR B 1 211 ? -2.344 2.197 -17.203 1 97.94 211 TYR B N 1
ATOM 4035 C CA . TYR B 1 211 ? -1.479 2.045 -16.031 1 97.94 211 TYR B CA 1
ATOM 4036 C C . TYR B 1 211 ? -0.237 1.233 -16.375 1 97.94 211 TYR B C 1
ATOM 4038 O O . TYR B 1 211 ? -0.303 0.294 -17.172 1 97.94 211 TYR B O 1
ATOM 4046 N N . PHE B 1 212 ? 0.875 1.614 -15.773 1 98.5 212 PHE B N 1
ATOM 4047 C CA . PHE B 1 212 ? 2.074 0.791 -15.883 1 98.5 212 PHE B CA 1
ATOM 4048 C C . PHE B 1 212 ? 2.801 0.71 -14.547 1 98.5 212 PHE B C 1
ATOM 4050 O O . PHE B 1 212 ? 2.734 1.641 -13.742 1 98.5 212 PHE B O 1
ATOM 4057 N N . ALA B 1 213 ? 3.414 -0.389 -14.297 1 98.56 213 ALA B N 1
ATOM 4058 C CA . ALA B 1 213 ? 4.246 -0.668 -13.133 1 98.56 213 ALA B CA 1
ATOM 4059 C C . ALA B 1 213 ? 5.652 -1.096 -13.547 1 98.56 213 ALA B C 1
ATOM 4061 O O . ALA B 1 213 ? 5.863 -2.24 -13.953 1 98.56 213 ALA B O 1
ATOM 4062 N N . PRO B 1 214 ? 6.594 -0.242 -13.422 1 98.06 214 PRO B N 1
ATOM 4063 C CA . PRO B 1 214 ? 7.957 -0.544 -13.859 1 98.06 214 PRO B CA 1
ATOM 4064 C C . PRO B 1 214 ? 8.844 -1.045 -12.719 1 98.06 214 PRO B C 1
ATOM 4066 O O . PRO B 1 214 ? 9.383 -0.243 -11.953 1 98.06 214 PRO B O 1
ATOM 4069 N N . ALA B 1 215 ? 9.102 -2.307 -12.656 1 96.19 215 ALA B N 1
ATOM 4070 C CA . ALA B 1 215 ? 10.031 -2.848 -11.664 1 96.19 215 ALA B CA 1
ATOM 4071 C C . ALA B 1 215 ? 11.477 -2.691 -12.133 1 96.19 215 ALA B C 1
ATOM 4073 O O . ALA B 1 215 ? 11.734 -2.461 -13.312 1 96.19 215 ALA B O 1
ATOM 4074 N N . ASN B 1 216 ? 12.406 -2.721 -11.172 1 93.44 216 ASN B N 1
ATOM 4075 C CA . ASN B 1 216 ? 13.828 -2.623 -11.477 1 93.44 216 ASN B CA 1
ATOM 4076 C C . ASN B 1 216 ? 14.125 -1.434 -12.391 1 93.44 216 ASN B C 1
ATOM 4078 O O . ASN B 1 216 ? 14.82 -1.576 -13.398 1 93.44 216 ASN B O 1
ATOM 4082 N N . LEU B 1 217 ? 13.5 -0.301 -12.086 1 95.56 217 LEU B N 1
ATOM 4083 C CA . LEU B 1 217 ? 13.633 0.888 -12.914 1 95.56 217 LEU B CA 1
ATOM 4084 C C . LEU B 1 217 ? 15.102 1.293 -13.047 1 95.56 217 LEU B C 1
ATOM 4086 O O . LEU B 1 217 ? 15.508 1.827 -14.078 1 95.56 217 LEU B O 1
ATOM 4090 N N . ARG B 1 218 ? 15.906 1.004 -12.062 1 93.19 218 ARG B N 1
ATOM 4091 C CA . ARG B 1 218 ? 17.328 1.34 -12.086 1 93.19 218 ARG B CA 1
ATOM 4092 C C . ARG B 1 218 ? 18.016 0.705 -13.289 1 93.19 218 ARG B C 1
ATOM 4094 O O . ARG B 1 218 ? 19.031 1.228 -13.781 1 93.19 218 ARG B O 1
ATOM 4101 N N . HIS B 1 219 ? 17.453 -0.405 -13.703 1 94.56 219 HIS B N 1
ATOM 4102 C CA . HIS B 1 219 ? 18 -1.104 -14.859 1 94.56 219 HIS B CA 1
ATOM 4103 C C . HIS B 1 219 ? 17.938 -0.239 -16.109 1 94.56 219 HIS B C 1
ATOM 4105 O O . HIS B 1 219 ? 18.703 -0.434 -17.062 1 94.56 219 HIS B O 1
ATOM 4111 N N . ALA B 1 220 ? 17.016 0.692 -16.156 1 95.94 220 ALA B N 1
ATOM 4112 C CA . ALA B 1 220 ? 16.844 1.565 -17.312 1 95.94 220 ALA B CA 1
ATOM 4113 C C . ALA B 1 220 ? 18.078 2.451 -17.516 1 95.94 220 ALA B C 1
ATOM 4115 O O . ALA B 1 220 ? 18.297 2.961 -18.625 1 95.94 220 ALA B O 1
ATOM 4116 N N . ALA B 1 221 ? 18.859 2.629 -16.469 1 95.12 221 ALA B N 1
ATOM 4117 C CA . ALA B 1 221 ? 20.078 3.428 -16.578 1 95.12 221 ALA B CA 1
ATOM 4118 C C . ALA B 1 221 ? 21.078 2.777 -17.531 1 95.12 221 ALA B C 1
ATOM 4120 O O . ALA B 1 221 ? 21.859 3.469 -18.203 1 95.12 221 ALA B O 1
ATOM 4121 N N . ASP B 1 222 ? 21 1.42 -17.656 1 93.75 222 ASP B N 1
ATOM 4122 C CA . ASP B 1 222 ? 22.031 0.683 -18.391 1 93.75 222 ASP B CA 1
ATOM 4123 C C . ASP B 1 222 ? 21.422 -0.066 -19.578 1 93.75 222 ASP B C 1
ATOM 4125 O O . ASP B 1 222 ? 22.125 -0.712 -20.344 1 93.75 222 ASP B O 1
ATOM 4129 N N . ASP B 1 223 ? 20.141 -0.038 -19.719 1 95 223 ASP B N 1
ATOM 4130 C CA . ASP B 1 223 ? 19.438 -0.734 -20.781 1 95 223 ASP B CA 1
ATOM 4131 C C . ASP B 1 223 ? 18.641 0.248 -21.641 1 95 223 ASP B C 1
ATOM 4133 O O . ASP B 1 223 ? 17.562 0.684 -21.266 1 95 223 ASP B O 1
ATOM 4137 N N . GLU B 1 224 ? 19.109 0.417 -22.812 1 95.75 224 GLU B N 1
ATOM 4138 C CA . GLU B 1 224 ? 18.547 1.433 -23.703 1 95.75 224 GLU B CA 1
ATOM 4139 C C . GLU B 1 224 ? 17.109 1.098 -24.094 1 95.75 224 GLU B C 1
ATOM 4141 O O . GLU B 1 224 ? 16.281 1.991 -24.203 1 95.75 224 GLU B O 1
ATOM 4146 N N . LYS B 1 225 ? 16.859 -0.144 -24.344 1 96.62 225 LYS B N 1
ATOM 4147 C CA . LYS B 1 225 ? 15.516 -0.542 -24.75 1 96.62 225 LYS B CA 1
ATOM 4148 C C . LYS B 1 225 ? 14.523 -0.327 -23.609 1 96.62 225 LYS B C 1
ATOM 4150 O O . LYS B 1 225 ? 13.414 0.15 -23.828 1 96.62 225 LYS B O 1
ATOM 4155 N N . TYR B 1 226 ? 14.938 -0.72 -22.406 1 97.56 226 TYR B N 1
ATOM 4156 C CA . TYR B 1 226 ? 14.055 -0.509 -21.266 1 97.56 226 TYR B CA 1
ATOM 4157 C C . TYR B 1 226 ? 13.844 0.978 -21 1 97.56 226 TYR B C 1
ATOM 4159 O O . TYR B 1 226 ? 12.727 1.416 -20.719 1 97.56 226 TYR B O 1
ATOM 4167 N N . ASN B 1 227 ? 14.922 1.756 -21.094 1 97.62 227 ASN B N 1
ATOM 4168 C CA . ASN B 1 227 ? 14.812 3.203 -20.938 1 97.62 227 ASN B CA 1
ATOM 4169 C C . ASN B 1 227 ? 13.836 3.799 -21.953 1 97.62 227 ASN B C 1
ATOM 4171 O O . ASN B 1 227 ? 13.023 4.66 -21.609 1 97.62 227 ASN B O 1
ATOM 4175 N N . ALA B 1 228 ? 13.938 3.344 -23.188 1 97.75 228 ALA B N 1
ATOM 4176 C CA . ALA B 1 228 ? 13.047 3.822 -24.25 1 97.75 228 ALA B CA 1
ATOM 4177 C C . ALA B 1 228 ? 11.594 3.471 -23.938 1 97.75 228 ALA B C 1
ATOM 4179 O O . ALA B 1 228 ? 10.688 4.258 -24.219 1 97.75 228 ALA B O 1
ATOM 4180 N N . LEU B 1 229 ? 11.375 2.283 -23.422 1 98.44 229 LEU B N 1
ATOM 4181 C CA . LEU B 1 229 ? 10.031 1.864 -23.047 1 98.44 229 LEU B CA 1
ATOM 4182 C C . LEU B 1 229 ? 9.469 2.77 -21.953 1 98.44 229 LEU B C 1
ATOM 4184 O O . LEU B 1 229 ? 8.312 3.195 -22.031 1 98.44 229 LEU B O 1
ATOM 4188 N N . ILE B 1 230 ? 10.273 3.086 -20.922 1 98.06 230 ILE B N 1
ATOM 4189 C CA . ILE B 1 230 ? 9.859 3.967 -19.844 1 98.06 230 ILE B CA 1
ATOM 4190 C C . ILE B 1 230 ? 9.516 5.344 -20.406 1 98.06 230 ILE B C 1
ATOM 4192 O O . ILE B 1 230 ? 8.477 5.922 -20.062 1 98.06 230 ILE B O 1
ATOM 4196 N N . THR B 1 231 ? 10.328 5.84 -21.234 1 97.25 231 THR B N 1
ATOM 4197 C CA . THR B 1 231 ? 10.102 7.129 -21.891 1 97.25 231 THR B CA 1
ATOM 4198 C C . THR B 1 231 ? 8.789 7.121 -22.656 1 97.25 231 THR B C 1
ATOM 4200 O O . THR B 1 231 ? 8.047 8.102 -22.641 1 97.25 231 THR B O 1
ATOM 4203 N N . ARG B 1 232 ? 8.562 6.027 -23.344 1 97.62 232 ARG B N 1
ATOM 4204 C CA . ARG B 1 232 ? 7.32 5.887 -24.094 1 97.62 232 ARG B CA 1
ATOM 4205 C C . ARG B 1 232 ? 6.105 5.961 -23.172 1 97.62 232 ARG B C 1
ATOM 4207 O O . ARG B 1 232 ? 5.133 6.648 -23.484 1 97.62 232 ARG B O 1
ATOM 4214 N N . PHE B 1 233 ? 6.137 5.219 -22.031 1 98.19 233 PHE B N 1
ATOM 4215 C CA . PHE B 1 233 ? 5.043 5.273 -21.062 1 98.19 233 PHE B CA 1
ATOM 4216 C C . PHE B 1 233 ? 4.793 6.707 -20.609 1 98.19 233 PHE B C 1
ATOM 4218 O O . PHE B 1 233 ? 3.645 7.148 -20.531 1 98.19 233 PHE B O 1
ATOM 4225 N N . ILE B 1 234 ? 5.859 7.457 -20.328 1 97.44 234 ILE B N 1
ATOM 4226 C CA . ILE B 1 234 ? 5.758 8.828 -19.828 1 97.44 234 ILE B CA 1
ATOM 4227 C C . ILE B 1 234 ? 5.18 9.727 -20.906 1 97.44 234 ILE B C 1
ATOM 4229 O O . ILE B 1 234 ? 4.223 10.469 -20.672 1 97.44 234 ILE B O 1
ATOM 4233 N N . THR B 1 235 ? 5.668 9.594 -22.141 1 96.56 235 THR B N 1
ATOM 4234 C CA . THR B 1 235 ? 5.25 10.445 -23.25 1 96.56 235 THR B CA 1
ATOM 4235 C C . THR B 1 235 ? 3.783 10.195 -23.594 1 96.56 235 THR B C 1
ATOM 4237 O O . THR B 1 235 ? 3.068 11.125 -23.984 1 96.56 235 THR B O 1
ATOM 4240 N N . GLN B 1 236 ? 3.377 8.961 -23.469 1 96.88 236 GLN B N 1
ATOM 4241 C CA . GLN B 1 236 ? 2 8.602 -23.781 1 96.88 236 GLN B CA 1
ATOM 4242 C C . GLN B 1 236 ? 1.089 8.766 -22.578 1 96.88 236 GLN B C 1
ATOM 4244 O O . GLN B 1 236 ? -0.069 8.344 -22.594 1 96.88 236 GLN B O 1
ATOM 4249 N N . LYS B 1 237 ? 1.595 9.281 -21.484 1 96.38 237 LYS B N 1
ATOM 4250 C CA . LYS B 1 237 ? 0.871 9.727 -20.297 1 96.38 237 LYS B CA 1
ATOM 4251 C C . LYS B 1 237 ? 0.195 8.555 -19.594 1 96.38 237 LYS B C 1
ATOM 4253 O O . LYS B 1 237 ? -0.956 8.664 -19.156 1 96.38 237 LYS B O 1
ATOM 4258 N N . TYR B 1 238 ? 0.928 7.355 -19.609 1 97.62 238 TYR B N 1
ATOM 4259 C CA . TYR B 1 238 ? 0.489 6.273 -18.734 1 97.62 238 TYR B CA 1
ATOM 4260 C C . TYR B 1 238 ? 0.524 6.707 -17.266 1 97.62 238 TYR B C 1
ATOM 4262 O O . TYR B 1 238 ? 1.4 7.477 -16.859 1 97.62 238 TYR B O 1
ATOM 4270 N N . THR B 1 239 ? -0.407 6.285 -16.484 1 97.19 239 THR B N 1
ATOM 4271 C CA . THR B 1 239 ? -0.416 6.539 -15.047 1 97.19 239 THR B CA 1
ATOM 4272 C C . THR B 1 239 ? 0.476 5.539 -14.312 1 97.19 239 THR B C 1
ATOM 4274 O O . THR B 1 239 ? 0.302 4.328 -14.453 1 97.19 239 THR B O 1
ATOM 4277 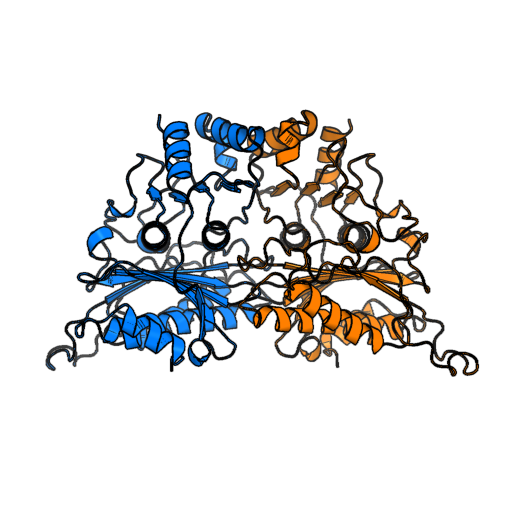N N . LEU B 1 240 ? 1.396 6.055 -13.586 1 98 240 LEU B N 1
ATOM 4278 C CA . LEU B 1 240 ? 2.32 5.238 -12.805 1 98 240 LEU B CA 1
ATOM 4279 C C . LEU B 1 240 ? 1.644 4.707 -11.547 1 98 240 LEU B C 1
ATOM 4281 O O . LEU B 1 240 ? 1.073 5.473 -10.766 1 98 240 LEU B O 1
ATOM 4285 N N . ARG B 1 241 ? 1.63 3.398 -11.352 1 97.5 241 ARG B N 1
ATOM 4286 C CA . ARG B 1 241 ? 1.282 2.723 -10.102 1 97.5 241 ARG B CA 1
ATOM 4287 C C . ARG B 1 241 ? 2.273 1.606 -9.789 1 97.5 241 ARG B C 1
ATOM 4289 O O . ARG B 1 241 ? 2.299 0.582 -10.477 1 97.5 241 ARG B O 1
ATOM 4296 N N . TYR B 1 242 ? 3.053 1.864 -8.766 1 97.19 242 TYR B N 1
ATOM 4297 C CA . TYR B 1 242 ? 4.129 0.934 -8.445 1 97.19 242 TYR B CA 1
ATOM 4298 C C . TYR B 1 242 ? 4.594 1.104 -7.004 1 97.19 242 TYR B C 1
ATOM 4300 O O . TYR B 1 242 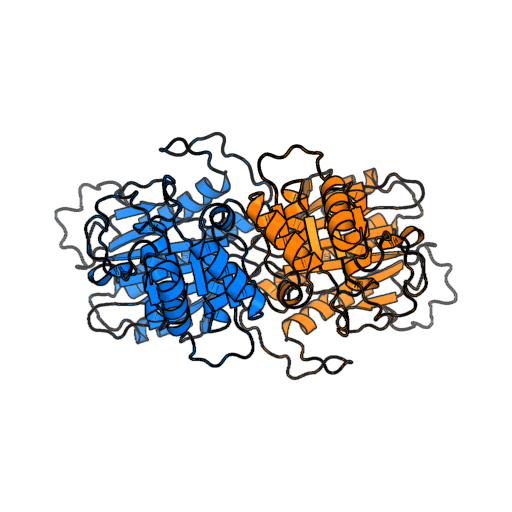? 5.117 2.158 -6.637 1 97.19 242 TYR B O 1
ATOM 4308 N N . CYS B 1 243 ? 4.559 0.063 -6.223 1 95 243 CYS B N 1
ATOM 4309 C CA . CYS B 1 243 ? 4.969 0.167 -4.824 1 95 243 CYS B CA 1
ATOM 4310 C C . CYS B 1 243 ? 6.285 -0.564 -4.59 1 95 243 CYS B C 1
ATOM 4312 O O . CYS B 1 243 ? 6.957 -0.329 -3.584 1 95 243 CYS B O 1
ATOM 4314 N N . GLY B 1 244 ? 6.609 -1.507 -5.469 1 95.25 244 GLY B N 1
ATOM 4315 C CA . GLY B 1 244 ? 7.828 -2.273 -5.25 1 95.25 244 GLY B CA 1
ATOM 4316 C C . GLY B 1 244 ? 7.574 -3.625 -4.613 1 95.25 244 GLY B C 1
ATOM 4317 O O . GLY B 1 244 ? 8.516 -4.336 -4.25 1 95.25 244 GLY B O 1
ATOM 4318 N N . GLY B 1 245 ? 6.367 -3.977 -4.367 1 96.62 245 GLY B N 1
ATOM 4319 C CA . GLY B 1 245 ? 5.91 -5.32 -4.043 1 96.62 245 GLY B CA 1
ATOM 4320 C C . GLY B 1 245 ? 5.176 -5.992 -5.188 1 96.62 245 GLY B C 1
ATOM 4321 O O . GLY B 1 245 ? 4.297 -5.391 -5.809 1 96.62 245 GLY B O 1
ATOM 4322 N N . LEU B 1 246 ? 5.52 -7.203 -5.477 1 98.31 246 LEU B N 1
ATOM 4323 C CA . LEU B 1 246 ? 4.949 -7.898 -6.629 1 98.31 246 LEU B CA 1
ATOM 4324 C C . LEU B 1 246 ? 3.434 -7.996 -6.504 1 98.31 246 LEU B C 1
ATOM 4326 O O . LEU B 1 246 ? 2.705 -7.629 -7.43 1 98.31 246 LEU B O 1
ATOM 4330 N N . VAL B 1 247 ? 2.951 -8.406 -5.375 1 98.81 247 VAL B N 1
ATOM 4331 C CA . VAL B 1 247 ? 1.529 -8.664 -5.168 1 98.81 247 VAL B CA 1
ATOM 4332 C C . VAL B 1 247 ? 0.751 -7.352 -5.266 1 98.81 247 VAL B C 1
ATOM 4334 O O . VAL B 1 247 ? -0.197 -7.242 -6.047 1 98.81 247 VAL B O 1
ATOM 4337 N N . PRO B 1 248 ? 1.184 -6.324 -4.48 1 98.44 248 PRO B N 1
ATOM 4338 C CA . PRO B 1 248 ? 0.396 -5.098 -4.617 1 98.44 248 PRO B CA 1
ATOM 4339 C C . PRO B 1 248 ? 0.442 -4.52 -6.031 1 98.44 248 PRO B C 1
ATOM 4341 O O . PRO B 1 248 ? -0.556 -3.98 -6.516 1 98.44 248 PRO B O 1
ATOM 4344 N N . ASP B 1 249 ? 1.498 -4.617 -6.73 1 98.25 249 ASP B N 1
ATOM 4345 C CA . ASP B 1 249 ? 1.604 -4.055 -8.07 1 98.25 249 ASP B CA 1
ATOM 4346 C C . ASP B 1 249 ? 0.701 -4.805 -9.055 1 98.25 249 ASP B C 1
ATOM 4348 O O . ASP B 1 249 ? 0.034 -4.188 -9.883 1 98.25 249 ASP B O 1
ATOM 4352 N N . ILE B 1 250 ? 0.61 -6.105 -8.898 1 98.69 250 ILE B N 1
ATOM 4353 C CA . ILE B 1 250 ? -0.154 -6.926 -9.836 1 98.69 250 ILE B CA 1
ATOM 4354 C C . ILE B 1 250 ? -1.645 -6.809 -9.523 1 98.69 250 ILE B C 1
ATOM 4356 O O . ILE B 1 250 ? -2.471 -6.742 -10.438 1 98.69 250 ILE B O 1
ATOM 4360 N N . VAL B 1 251 ? -1.988 -6.754 -8.258 1 98.69 251 VAL B N 1
ATOM 4361 C CA . VAL B 1 251 ? -3.398 -6.742 -7.887 1 98.69 251 VAL B CA 1
ATOM 4362 C C . VAL B 1 251 ? -4.047 -5.441 -8.359 1 98.69 251 VAL B C 1
ATOM 4364 O O . VAL B 1 251 ? -5.23 -5.426 -8.711 1 98.69 251 VAL B O 1
ATOM 4367 N N . HIS B 1 252 ? -3.258 -4.359 -8.391 1 98.25 252 HIS B N 1
ATOM 4368 C CA . HIS B 1 252 ? -3.797 -3.1 -8.891 1 98.25 252 HIS B CA 1
ATOM 4369 C C . HIS B 1 252 ? -4.395 -3.27 -10.281 1 98.25 252 HIS B C 1
ATOM 4371 O O . HIS B 1 252 ? -5.531 -2.854 -10.531 1 98.25 252 HIS B O 1
ATOM 4377 N N . ALA B 1 253 ? -3.666 -3.949 -11.203 1 97.88 253 ALA B N 1
ATOM 4378 C CA . ALA B 1 253 ? -4.141 -4.168 -12.562 1 97.88 253 ALA B CA 1
ATOM 4379 C C . ALA B 1 253 ? -5.367 -5.074 -12.578 1 97.88 253 ALA B C 1
ATOM 4381 O O . ALA B 1 253 ? -6.312 -4.836 -13.336 1 97.88 253 ALA B O 1
ATOM 4382 N N . LEU B 1 254 ? -5.363 -6.066 -11.727 1 98.62 254 LEU B N 1
ATOM 4383 C CA . LEU B 1 254 ? -6.457 -7.031 -11.703 1 98.62 254 LEU B CA 1
ATOM 4384 C C . LEU B 1 254 ? -7.738 -6.387 -11.18 1 98.62 254 LEU B C 1
ATOM 4386 O O . LEU B 1 254 ? -8.836 -6.742 -11.609 1 98.62 254 LEU B O 1
ATOM 4390 N N . VAL B 1 255 ? -7.578 -5.43 -10.273 1 97.5 255 VAL B N 1
ATOM 4391 C CA . VAL B 1 255 ? -8.742 -4.773 -9.695 1 97.5 255 VAL B CA 1
ATOM 4392 C C . VAL B 1 255 ? -9.234 -3.668 -10.625 1 97.5 255 VAL B C 1
ATOM 4394 O O . VAL B 1 255 ? -10.438 -3.52 -10.844 1 97.5 255 VAL B O 1
ATOM 4397 N N . LYS B 1 256 ? -8.289 -2.92 -11.227 1 96 256 LYS B N 1
ATOM 4398 C CA . LYS B 1 256 ? -8.664 -1.873 -12.172 1 96 256 LYS B CA 1
ATOM 4399 C C . LYS B 1 256 ? -9.172 -2.469 -13.484 1 96 256 LYS B C 1
ATOM 4401 O O . LYS B 1 256 ? -9.828 -1.786 -14.266 1 96 256 LYS B O 1
ATOM 4406 N N . GLY B 1 257 ? -8.734 -3.701 -13.734 1 97.19 257 GLY B N 1
ATOM 4407 C CA . GLY B 1 257 ? -9.18 -4.414 -14.914 1 97.19 257 GLY B CA 1
ATOM 4408 C C . GLY B 1 257 ? -8.203 -4.316 -16.078 1 97.19 257 GLY B C 1
ATOM 4409 O O . GLY B 1 257 ? -8.445 -4.883 -17.141 1 97.19 257 GLY B O 1
ATOM 4410 N N . HIS B 1 258 ? -7.125 -3.57 -15.883 1 97.81 258 HIS B N 1
ATOM 4411 C CA . HIS B 1 258 ? -6.113 -3.453 -16.922 1 97.81 258 HIS B CA 1
ATOM 4412 C C . HIS B 1 258 ? -4.816 -2.875 -16.375 1 97.81 258 HIS B C 1
ATOM 4414 O O . HIS B 1 258 ? -4.793 -2.332 -15.273 1 97.81 258 HIS B O 1
ATOM 4420 N N . GLY B 1 259 ? -3.742 -3.027 -17.203 1 98.12 259 GLY B N 1
ATOM 4421 C CA . GLY B 1 259 ? -2.416 -2.547 -16.844 1 98.12 259 GLY B CA 1
ATOM 4422 C C . GLY B 1 259 ? -1.309 -3.51 -17.219 1 98.12 259 GLY B C 1
ATOM 4423 O O . GLY B 1 259 ? -1.576 -4.637 -17.641 1 98.12 259 GLY B O 1
ATOM 4424 N N . VAL B 1 260 ? -0.056 -3.051 -17.031 1 98.75 260 VAL B N 1
ATOM 4425 C CA . VAL B 1 260 ? 1.073 -3.908 -17.375 1 98.75 260 VAL B CA 1
ATOM 4426 C C . VAL B 1 260 ? 2.184 -3.74 -16.344 1 98.75 260 VAL B C 1
ATOM 4428 O O . VAL B 1 260 ? 2.453 -2.625 -15.891 1 98.75 260 VAL B O 1
ATOM 4431 N N . TYR B 1 261 ? 2.691 -4.832 -15.883 1 98.88 261 TYR B N 1
ATOM 4432 C CA . TYR B 1 261 ? 3.859 -4.93 -15.016 1 98.88 261 TYR B CA 1
ATOM 4433 C C . TYR B 1 261 ? 5.082 -5.395 -15.797 1 98.88 261 TYR B C 1
ATOM 4435 O O . TYR B 1 261 ? 5.004 -6.352 -16.562 1 98.88 261 TYR B O 1
ATOM 4443 N N . VAL B 1 262 ? 6.203 -4.688 -15.586 1 98.62 262 VAL B N 1
ATOM 4444 C CA . VAL B 1 262 ? 7.418 -5.02 -16.328 1 98.62 262 VAL B CA 1
ATOM 4445 C C . VAL B 1 262 ? 8.594 -5.145 -15.352 1 98.62 262 VAL B C 1
ATOM 4447 O O . VAL B 1 262 ? 8.914 -4.195 -14.633 1 98.62 262 VAL B O 1
ATOM 4450 N N . SER B 1 263 ? 9.234 -6.273 -15.312 1 97.38 263 SER B N 1
ATOM 4451 C CA . SER B 1 263 ? 10.445 -6.531 -14.555 1 97.38 263 SER B CA 1
ATOM 4452 C C . SER B 1 263 ? 11.508 -7.203 -15.414 1 97.38 263 SER B C 1
ATOM 4454 O O . SER B 1 263 ? 11.656 -8.43 -15.383 1 97.38 263 SER B O 1
ATOM 4456 N N . PRO B 1 264 ? 12.25 -6.41 -16.094 1 95.19 264 PRO B N 1
ATOM 4457 C CA . PRO B 1 264 ? 13.312 -6.984 -16.922 1 95.19 264 PRO B CA 1
ATOM 4458 C C . PRO B 1 264 ? 14.484 -7.504 -16.094 1 95.19 264 PRO B C 1
ATOM 4460 O O . PRO B 1 264 ? 14.547 -7.273 -14.883 1 95.19 264 PRO B O 1
ATOM 4463 N N . VAL B 1 265 ? 15.305 -8.266 -16.75 1 90.69 265 VAL B N 1
ATOM 4464 C CA . VAL B 1 265 ? 16.5 -8.781 -16.094 1 90.69 265 VAL B CA 1
ATOM 4465 C C . VAL B 1 265 ? 17.734 -8.07 -16.641 1 90.69 265 VAL B C 1
ATOM 4467 O O . VAL B 1 265 ? 17.922 -7.996 -17.859 1 90.69 265 VAL B O 1
ATOM 4470 N N . SER B 1 266 ? 18.484 -7.477 -15.742 1 84.75 266 SER B N 1
ATOM 4471 C CA . SER B 1 266 ? 19.734 -6.816 -16.141 1 84.75 266 SER B CA 1
ATOM 4472 C C . SER B 1 266 ? 20.812 -7.832 -16.453 1 84.75 266 SER B C 1
ATOM 4474 O O . SER B 1 266 ? 21 -8.805 -15.711 1 84.75 266 SER B O 1
ATOM 4476 N N . PRO B 1 267 ? 21.5 -7.59 -17.531 1 81.81 267 PRO B N 1
ATOM 4477 C CA . PRO B 1 267 ? 22.609 -8.5 -17.812 1 81.81 267 PRO B CA 1
ATOM 4478 C C . PRO B 1 267 ? 23.625 -8.57 -16.656 1 81.81 267 PRO B C 1
ATOM 4480 O O . PRO B 1 267 ? 23.953 -7.547 -16.062 1 81.81 267 PRO B O 1
ATOM 4483 N N . GLY B 1 268 ? 24.031 -9.727 -16.312 1 82.88 268 GLY B N 1
ATOM 4484 C CA . GLY B 1 268 ? 25.031 -9.922 -15.289 1 82.88 268 GLY B CA 1
ATOM 4485 C C . GLY B 1 268 ? 24.453 -9.969 -13.883 1 82.88 268 GLY B C 1
ATOM 4486 O O . GLY B 1 268 ? 25.188 -10.188 -12.914 1 82.88 268 GLY B O 1
ATOM 4487 N N . THR B 1 269 ? 23.188 -9.648 -13.789 1 84.19 269 THR B N 1
ATOM 4488 C CA . THR B 1 269 ? 22.547 -9.703 -12.477 1 84.19 269 THR B CA 1
ATOM 4489 C C . THR B 1 269 ? 21.578 -10.883 -12.391 1 84.19 269 THR B C 1
ATOM 4491 O O . THR B 1 269 ? 20.938 -11.234 -13.383 1 84.19 269 THR B O 1
ATOM 4494 N N . LEU B 1 270 ? 21.562 -11.469 -11.281 1 84.38 270 LEU B N 1
ATOM 4495 C CA . LEU B 1 270 ? 20.609 -12.539 -11.055 1 84.38 270 LEU B CA 1
ATOM 4496 C C . LEU B 1 270 ? 19.188 -11.992 -10.922 1 84.38 270 LEU B C 1
ATOM 4498 O O . LEU B 1 270 ? 18.969 -11.031 -10.18 1 84.38 270 LEU B O 1
ATOM 4502 N N . PRO B 1 271 ? 18.297 -12.602 -11.789 1 90.56 271 PRO B N 1
ATOM 4503 C CA . PRO B 1 271 ? 16.906 -12.172 -11.578 1 90.56 271 PRO B CA 1
ATOM 4504 C C . PRO B 1 271 ? 16.438 -12.391 -10.148 1 90.56 271 PRO B C 1
ATOM 4506 O O . PRO B 1 271 ? 16.922 -13.289 -9.461 1 90.56 271 PRO B O 1
ATOM 4509 N N . LYS B 1 272 ? 15.5 -11.641 -9.766 1 88.56 272 LYS B N 1
ATOM 4510 C CA . LYS B 1 272 ? 15.109 -11.656 -8.359 1 88.56 272 LYS B CA 1
ATOM 4511 C C . LYS B 1 272 ? 13.922 -12.586 -8.133 1 88.56 272 LYS B C 1
ATOM 4513 O O . LYS B 1 272 ? 13.805 -13.195 -7.066 1 88.56 272 LYS B O 1
ATOM 4518 N N . LEU B 1 273 ? 13.031 -12.797 -9.102 1 96.69 273 LEU B N 1
ATOM 4519 C CA . LEU B 1 273 ? 11.781 -13.523 -8.891 1 96.69 273 LEU B CA 1
ATOM 4520 C C . LEU B 1 273 ? 11.977 -15.016 -9.109 1 96.69 273 LEU B C 1
ATOM 4522 O O . LEU B 1 273 ? 12.578 -15.43 -10.102 1 96.69 273 LEU B O 1
ATOM 4526 N N . ARG B 1 274 ? 11.484 -15.797 -8.234 1 97.75 274 ARG B N 1
ATOM 4527 C CA . ARG B 1 274 ? 11.633 -17.25 -8.305 1 97.75 274 ARG B CA 1
ATOM 4528 C C . ARG B 1 274 ? 10.445 -17.891 -9.016 1 97.75 274 ARG B C 1
ATOM 4530 O O . ARG B 1 274 ? 9.297 -17.469 -8.82 1 97.75 274 ARG B O 1
ATOM 4537 N N . PHE B 1 275 ? 10.695 -18.891 -9.75 1 98.62 275 PHE B N 1
ATOM 4538 C CA . PHE B 1 275 ? 9.672 -19.578 -10.531 1 98.62 275 PHE B CA 1
ATOM 4539 C C . PHE B 1 275 ? 8.586 -20.141 -9.625 1 98.62 275 PHE B C 1
ATOM 4541 O O . PHE B 1 275 ? 7.41 -19.797 -9.758 1 98.62 275 PHE B O 1
ATOM 4548 N N . LEU B 1 276 ? 8.969 -20.891 -8.602 1 98.81 276 LEU B N 1
ATOM 4549 C CA . LEU B 1 276 ? 8.023 -21.719 -7.848 1 98.81 276 LEU B CA 1
ATOM 4550 C C . LEU B 1 276 ? 7.195 -20.859 -6.898 1 98.81 276 LEU B C 1
ATOM 4552 O O . LEU B 1 276 ? 6.027 -21.156 -6.645 1 98.81 276 LEU B O 1
ATOM 4556 N N . TYR B 1 277 ? 7.742 -19.781 -6.445 1 98.75 277 TYR B N 1
ATOM 4557 C CA . TYR B 1 277 ? 7.141 -19.078 -5.316 1 98.75 277 TYR B CA 1
ATOM 4558 C C . TYR B 1 277 ? 6.453 -17.797 -5.773 1 98.75 277 TYR B C 1
ATOM 4560 O O . TYR B 1 277 ? 5.633 -17.234 -5.047 1 98.75 277 TYR B O 1
ATOM 4568 N N . GLU B 1 278 ? 6.781 -17.344 -7.012 1 98.75 278 GLU B N 1
ATOM 4569 C CA . GLU B 1 278 ? 6.277 -16.047 -7.48 1 98.75 278 GLU B CA 1
ATOM 4570 C C . GLU B 1 278 ? 5.805 -16.141 -8.93 1 98.75 278 GLU B C 1
ATOM 4572 O O . GLU B 1 278 ? 4.617 -15.977 -9.211 1 98.75 278 GLU B O 1
ATOM 4577 N N . LEU B 1 279 ? 6.625 -16.609 -9.781 1 98.88 279 LEU B N 1
ATOM 4578 C CA . LEU B 1 279 ? 6.367 -16.469 -11.211 1 98.88 279 LEU B CA 1
ATOM 4579 C C . LEU B 1 279 ? 5.258 -17.422 -11.648 1 98.88 279 LEU B C 1
ATOM 4581 O O . LEU B 1 279 ? 4.32 -17.016 -12.344 1 98.88 279 LEU B O 1
ATOM 4585 N N . TYR B 1 280 ? 5.316 -18.703 -11.281 1 98.94 280 TYR B N 1
ATOM 4586 C CA . TYR B 1 280 ? 4.32 -19.688 -11.727 1 98.94 280 TYR B CA 1
ATOM 4587 C C . TYR B 1 280 ? 2.943 -19.344 -11.172 1 98.94 280 TYR B C 1
ATOM 4589 O O . TYR B 1 280 ? 1.97 -19.25 -11.922 1 98.94 280 TYR B O 1
ATOM 4597 N N . PRO B 1 281 ? 2.834 -19.109 -9.875 1 98.94 281 PRO B N 1
ATOM 4598 C CA . PRO B 1 281 ? 1.5 -18.781 -9.359 1 98.94 281 PRO B CA 1
ATOM 4599 C C . PRO B 1 281 ? 0.947 -17.484 -9.953 1 98.94 281 PRO B C 1
ATOM 4601 O O . PRO B 1 281 ? -0.234 -17.422 -10.297 1 98.94 281 PRO B O 1
ATOM 4604 N N . ILE B 1 282 ? 1.729 -16.453 -10.094 1 98.94 282 ILE B N 1
ATOM 4605 C CA . ILE B 1 282 ? 1.286 -15.188 -10.664 1 98.94 282 ILE B CA 1
ATOM 4606 C C . ILE B 1 282 ? 0.854 -15.398 -12.117 1 98.94 282 ILE B C 1
ATOM 4608 O O . ILE B 1 282 ? -0.183 -14.883 -12.539 1 98.94 282 ILE B O 1
ATOM 4612 N N . ALA B 1 283 ? 1.674 -16.156 -12.805 1 98.94 283 ALA B N 1
ATOM 4613 C CA . ALA B 1 283 ? 1.344 -16.406 -14.203 1 98.94 283 ALA B CA 1
ATOM 4614 C C . ALA B 1 283 ? 0 -17.109 -14.336 1 98.94 283 ALA B C 1
ATOM 4616 O O . ALA B 1 283 ? -0.802 -16.781 -15.211 1 98.94 283 ALA B O 1
ATOM 4617 N N . LEU B 1 284 ? -0.247 -18.109 -13.508 1 98.94 284 LEU B N 1
ATOM 4618 C CA . LEU B 1 284 ? -1.52 -18.828 -13.555 1 98.94 284 LEU B CA 1
ATOM 4619 C C . LEU B 1 284 ? -2.684 -17.891 -13.281 1 98.94 284 LEU B C 1
ATOM 4621 O O . LEU B 1 284 ? -3.699 -17.922 -13.984 1 98.94 284 LEU B O 1
ATOM 4625 N N . ILE B 1 285 ? -2.543 -17.016 -12.32 1 98.94 285 ILE B N 1
ATOM 4626 C CA . ILE B 1 285 ? -3.588 -16.062 -11.969 1 98.94 285 ILE B CA 1
ATOM 4627 C C . ILE B 1 285 ? -3.85 -15.117 -13.141 1 98.94 285 ILE B C 1
ATOM 4629 O O . ILE B 1 285 ? -5 -14.922 -13.539 1 98.94 285 ILE B O 1
ATOM 4633 N N . ILE B 1 286 ? -2.783 -14.594 -13.719 1 98.94 286 ILE B N 1
ATOM 4634 C CA . ILE B 1 286 ? -2.906 -13.641 -14.812 1 98.94 286 ILE B CA 1
ATOM 4635 C C . ILE B 1 286 ? -3.572 -14.312 -16.016 1 98.94 286 ILE B C 1
ATOM 4637 O O . ILE B 1 286 ? -4.473 -13.742 -16.641 1 98.94 286 ILE B O 1
ATOM 4641 N N . GLU B 1 287 ? -3.188 -15.555 -16.312 1 98.75 287 GLU B N 1
ATOM 4642 C CA . GLU B 1 287 ? -3.764 -16.266 -17.453 1 98.75 287 GLU B CA 1
ATOM 4643 C C . GLU B 1 287 ? -5.238 -16.578 -17.219 1 98.75 287 GLU B C 1
ATOM 4645 O O . GLU B 1 287 ? -6.062 -16.438 -18.125 1 98.75 287 GLU B O 1
ATOM 4650 N N . CYS B 1 288 ? -5.566 -17.016 -16 1 98.75 288 CYS B N 1
ATOM 4651 C CA . CYS B 1 288 ? -6.957 -17.312 -15.688 1 98.75 288 CYS B CA 1
ATOM 4652 C C . CYS B 1 288 ? -7.812 -16.062 -15.734 1 98.75 288 CYS B C 1
ATOM 4654 O O . CYS B 1 288 ? -9.023 -16.125 -15.945 1 98.75 288 CYS B O 1
ATOM 4656 N N . ALA B 1 289 ? -7.18 -14.906 -15.57 1 98.81 289 ALA B N 1
ATOM 4657 C CA . ALA B 1 289 ? -7.883 -13.633 -15.641 1 98.81 289 ALA B CA 1
ATOM 4658 C C . ALA B 1 289 ? -7.93 -13.117 -17.078 1 98.81 289 ALA B C 1
ATOM 4660 O O . ALA B 1 289 ? -8.461 -12.039 -17.344 1 98.81 289 ALA B O 1
ATOM 4661 N N . GLY B 1 290 ? -7.324 -13.828 -18 1 98.38 290 GLY B N 1
ATOM 4662 C CA . GLY B 1 290 ? -7.414 -13.477 -19.406 1 98.38 290 GLY B CA 1
ATOM 4663 C C . GLY B 1 290 ? -6.23 -12.664 -19.906 1 98.38 290 GLY B C 1
ATOM 4664 O O . GLY B 1 290 ? -6.262 -12.109 -21 1 98.38 290 GLY B O 1
ATOM 4665 N N . GLY B 1 291 ? -5.18 -12.555 -19.078 1 98.69 291 GLY B N 1
ATOM 4666 C CA . GLY B 1 291 ? -3.986 -11.82 -19.469 1 98.69 291 GLY B CA 1
ATOM 4667 C C . GLY B 1 291 ? -2.861 -12.719 -19.938 1 98.69 291 GLY B C 1
ATOM 4668 O O . GLY B 1 291 ? -3.098 -13.859 -20.328 1 98.69 291 GLY B O 1
ATOM 4669 N N . LYS B 1 292 ? -1.675 -12.117 -20.047 1 98.81 292 LYS B N 1
ATOM 4670 C CA . LYS B 1 292 ? -0.46 -12.836 -20.422 1 98.81 292 LYS B CA 1
ATOM 4671 C C . LYS B 1 292 ? 0.653 -12.602 -19.406 1 98.81 292 LYS B C 1
ATOM 4673 O O . LYS B 1 292 ? 0.735 -11.531 -18.812 1 98.81 292 LYS B O 1
ATOM 4678 N N . ALA B 1 293 ? 1.435 -13.547 -19.203 1 98.94 293 ALA B N 1
ATOM 4679 C CA . ALA B 1 293 ? 2.643 -13.492 -18.391 1 98.94 293 ALA B CA 1
ATOM 4680 C C . ALA B 1 293 ? 3.814 -14.172 -19.078 1 98.94 293 ALA B C 1
ATOM 4682 O O . ALA B 1 293 ? 3.779 -15.383 -19.328 1 98.94 293 ALA B O 1
ATOM 4683 N N . ILE B 1 294 ? 4.852 -13.406 -19.344 1 98.88 294 ILE B N 1
ATOM 4684 C CA . ILE B 1 294 ? 5.93 -13.945 -20.172 1 98.88 294 ILE B CA 1
ATOM 4685 C C . ILE B 1 294 ? 7.277 -13.617 -19.547 1 98.88 294 ILE B C 1
ATOM 4687 O O . ILE B 1 294 ? 7.367 -12.75 -18.672 1 98.88 294 ILE B O 1
ATOM 4691 N N . ASP B 1 295 ? 8.266 -14.336 -19.922 1 98.38 295 ASP B N 1
ATOM 4692 C CA . ASP B 1 295 ? 9.656 -14.062 -19.578 1 98.38 295 ASP B CA 1
ATOM 4693 C C . ASP B 1 295 ? 10.25 -12.977 -20.469 1 98.38 295 ASP B C 1
ATOM 4695 O O . ASP B 1 295 ? 10.297 -13.133 -21.703 1 98.38 295 ASP B O 1
ATOM 4699 N N . PRO B 1 296 ? 10.711 -11.914 -19.891 1 97.31 296 PRO B N 1
ATOM 4700 C CA . PRO B 1 296 ? 11.258 -10.828 -20.719 1 97.31 296 PRO B CA 1
ATOM 4701 C C . PRO B 1 296 ? 12.539 -11.234 -21.453 1 97.31 296 PRO B C 1
ATOM 4703 O O . PRO B 1 296 ? 12.984 -10.523 -22.344 1 97.31 296 PRO B O 1
ATOM 4706 N N . ALA B 1 297 ? 13.156 -12.305 -21.062 1 94.94 297 ALA B N 1
ATOM 4707 C CA . ALA B 1 297 ? 14.406 -12.734 -21.688 1 94.94 297 ALA B CA 1
ATOM 4708 C C . ALA B 1 297 ? 14.148 -13.281 -23.094 1 94.94 297 ALA B C 1
ATOM 4710 O O . ALA B 1 297 ? 14.977 -13.102 -23.984 1 94.94 297 ALA B O 1
ATOM 4711 N N . ASP B 1 298 ? 12.969 -13.93 -23.297 1 96.44 298 ASP B N 1
ATOM 4712 C CA . ASP B 1 298 ? 12.766 -14.578 -24.594 1 96.44 298 ASP B CA 1
ATOM 4713 C C . ASP B 1 298 ? 11.32 -14.453 -25.047 1 96.44 298 ASP B C 1
ATOM 4715 O O . ASP B 1 298 ? 10.969 -14.891 -26.141 1 96.44 298 ASP B O 1
ATOM 4719 N N . GLY B 1 299 ? 10.469 -13.938 -24.281 1 97.81 299 GLY B N 1
ATOM 4720 C CA . GLY B 1 299 ? 9.086 -13.703 -24.641 1 97.81 299 GLY B CA 1
ATOM 4721 C C . GLY B 1 299 ? 8.211 -14.93 -24.5 1 97.81 299 GLY B C 1
ATOM 4722 O O . GLY B 1 299 ? 7.035 -14.914 -24.875 1 97.81 299 GLY B O 1
ATOM 4723 N N . GLU B 1 300 ? 8.695 -15.984 -23.922 1 98.31 300 GLU B N 1
ATOM 4724 C CA . GLU B 1 300 ? 7.934 -17.219 -23.75 1 98.31 300 GLU B CA 1
ATOM 4725 C C . GLU B 1 300 ? 7.012 -17.141 -22.547 1 98.31 300 GLU B C 1
ATOM 4727 O O . GLU B 1 300 ? 7.391 -16.594 -21.5 1 98.31 300 GLU B O 1
ATOM 4732 N N . PRO B 1 301 ? 5.781 -17.734 -22.734 1 98.75 301 PRO B N 1
ATOM 4733 C CA . PRO B 1 301 ? 4.938 -17.812 -21.531 1 98.75 301 PRO B CA 1
ATOM 4734 C C . PRO B 1 301 ? 5.637 -18.516 -20.375 1 98.75 301 PRO B C 1
ATOM 4736 O O . PRO B 1 301 ? 6.293 -19.547 -20.578 1 98.75 301 PRO B O 1
ATOM 4739 N N . LEU B 1 302 ? 5.543 -17.953 -19.203 1 98.88 302 LEU B N 1
ATOM 4740 C CA . LEU B 1 302 ? 6.258 -18.469 -18.047 1 98.88 302 LEU B CA 1
ATOM 4741 C C . LEU B 1 302 ? 5.812 -19.891 -17.719 1 98.88 302 LEU B C 1
ATOM 4743 O O . LEU B 1 302 ? 6.621 -20.719 -17.281 1 98.88 302 LEU B O 1
ATOM 4747 N N . LEU B 1 303 ? 4.543 -20.219 -17.969 1 98.81 303 LEU B N 1
ATOM 4748 C CA . LEU B 1 303 ? 4.008 -21.531 -17.609 1 98.81 303 LEU B CA 1
ATOM 4749 C C . LEU B 1 303 ? 4.453 -22.594 -18.609 1 98.81 303 LEU B C 1
ATOM 4751 O O . LEU B 1 303 ? 4.211 -23.781 -18.391 1 98.81 303 LEU B O 1
ATOM 4755 N N . ASN B 1 304 ? 5.145 -22.219 -19.656 1 98.44 304 ASN B N 1
ATOM 4756 C CA . ASN B 1 304 ? 5.754 -23.172 -20.594 1 98.44 304 ASN B CA 1
ATOM 4757 C C . ASN B 1 304 ? 7.156 -23.578 -20.125 1 98.44 304 ASN B C 1
ATOM 4759 O O . ASN B 1 304 ? 7.754 -24.484 -20.703 1 98.44 304 ASN B O 1
ATOM 4763 N N . LYS B 1 305 ? 7.648 -22.953 -19.125 1 98.25 305 LYS B N 1
ATOM 4764 C CA . LYS B 1 305 ? 9 -23.203 -18.641 1 98.25 305 LYS B CA 1
ATOM 4765 C C . LYS B 1 305 ? 8.977 -24.109 -17.406 1 98.25 305 LYS B C 1
ATOM 4767 O O . LYS B 1 305 ? 8.102 -23.969 -16.547 1 98.25 305 LYS B O 1
ATOM 4772 N N . VAL B 1 306 ? 9.961 -25.016 -17.359 1 98.5 306 VAL B N 1
ATOM 4773 C CA . VAL B 1 306 ? 10.047 -25.953 -16.25 1 98.5 306 VAL B CA 1
ATOM 4774 C C . VAL B 1 306 ? 11.32 -25.672 -15.445 1 98.5 306 VAL B C 1
ATOM 4776 O O . VAL B 1 306 ? 12.422 -25.734 -15.992 1 98.5 306 VAL B O 1
ATOM 4779 N N . SER B 1 307 ? 11.133 -25.312 -14.211 1 97.75 307 SER B N 1
ATOM 4780 C CA . SER B 1 307 ? 12.281 -25.156 -13.328 1 97.75 307 SER B CA 1
ATOM 4781 C C . SER B 1 307 ? 12.742 -26.484 -12.758 1 97.75 307 SER B C 1
ATOM 4783 O O . SER B 1 307 ? 11.922 -27.281 -12.281 1 97.75 307 SER B O 1
ATOM 4785 N N . LEU B 1 308 ? 14.055 -26.688 -12.711 1 97.31 308 LEU B N 1
ATOM 4786 C CA . LEU B 1 308 ? 14.594 -27.984 -12.312 1 97.31 308 LEU B CA 1
ATOM 4787 C C . LEU B 1 308 ? 15.008 -27.969 -10.852 1 97.31 308 LEU B C 1
ATOM 4789 O O . LEU B 1 308 ? 15.453 -28.984 -10.32 1 97.31 308 LEU B O 1
ATOM 4793 N N . ASP B 1 309 ? 14.93 -26.859 -10.25 1 96.88 309 ASP B N 1
ATOM 4794 C CA . ASP B 1 309 ? 15.242 -26.75 -8.828 1 96.88 309 ASP B CA 1
ATOM 4795 C C . ASP B 1 309 ? 14.391 -25.672 -8.156 1 96.88 309 ASP B C 1
ATOM 4797 O O . ASP B 1 309 ? 13.5 -25.094 -8.789 1 96.88 309 ASP B O 1
ATOM 4801 N N . CYS B 1 310 ? 14.617 -25.469 -6.875 1 97.5 310 CYS B N 1
ATOM 4802 C CA . CYS B 1 310 ? 13.797 -24.562 -6.074 1 97.5 310 CYS B CA 1
ATOM 4803 C C . CYS B 1 310 ? 14.281 -23.125 -6.195 1 97.5 310 CYS B C 1
ATOM 4805 O O . CYS B 1 310 ? 13.633 -22.203 -5.707 1 97.5 310 CYS B O 1
ATOM 4807 N N . ASP B 1 311 ? 15.32 -22.859 -6.969 1 94.94 311 ASP B N 1
ATOM 4808 C CA . ASP B 1 311 ? 15.914 -21.516 -6.941 1 94.94 311 ASP B CA 1
ATOM 4809 C C . ASP B 1 311 ? 15.914 -20.891 -8.328 1 94.94 311 ASP B C 1
ATOM 4811 O O . ASP B 1 311 ? 16.484 -19.812 -8.531 1 94.94 311 ASP B O 1
ATOM 4815 N N . GLY B 1 312 ? 15.273 -21.594 -9.25 1 96.31 312 GLY B N 1
ATOM 4816 C CA . GLY B 1 312 ? 15.172 -21 -10.57 1 96.31 312 GLY B CA 1
ATOM 4817 C C . GLY B 1 312 ? 14.492 -19.641 -10.562 1 96.31 312 GLY B C 1
ATOM 4818 O O . GLY B 1 312 ? 13.547 -19.422 -9.812 1 96.31 312 GLY B O 1
ATOM 4819 N N . ARG B 1 313 ? 15.031 -18.734 -11.414 1 96.88 313 ARG B N 1
ATOM 4820 C CA . ARG B 1 313 ? 14.578 -17.344 -11.398 1 96.88 313 ARG B CA 1
ATOM 4821 C C . ARG B 1 313 ? 14.391 -16.812 -12.812 1 96.88 313 ARG B C 1
ATOM 4823 O O . ARG B 1 313 ? 14.922 -17.391 -13.773 1 96.88 313 ARG B O 1
ATOM 4830 N N . ALA B 1 314 ? 13.656 -15.781 -12.969 1 97.44 314 ALA B N 1
ATOM 4831 C CA . ALA B 1 314 ? 13.445 -15.07 -14.227 1 97.44 314 ALA B CA 1
ATOM 4832 C C . ALA B 1 314 ? 12.828 -13.688 -13.984 1 97.44 314 ALA B C 1
ATOM 4834 O O . ALA B 1 314 ? 12.594 -13.305 -12.836 1 97.44 314 ALA B O 1
ATOM 4835 N N . GLY B 1 315 ? 12.711 -12.953 -15.07 1 97.5 315 GLY B N 1
ATOM 4836 C CA . GLY B 1 315 ? 11.922 -11.727 -15.031 1 97.5 315 GLY B CA 1
ATOM 4837 C C . GLY B 1 315 ? 10.445 -11.961 -15.297 1 97.5 315 GLY B C 1
ATOM 4838 O O . GLY B 1 315 ? 9.992 -13.109 -15.336 1 97.5 315 GLY B O 1
ATOM 4839 N N . LEU B 1 316 ? 9.711 -10.812 -15.492 1 98.69 316 LEU B N 1
ATOM 4840 C CA . LEU B 1 316 ? 8.266 -10.93 -15.656 1 98.69 316 LEU B CA 1
ATOM 4841 C C . LEU B 1 316 ? 7.707 -9.742 -16.438 1 98.69 316 LEU B C 1
ATOM 4843 O O . LEU B 1 316 ? 8.031 -8.594 -16.141 1 98.69 316 LEU B O 1
ATOM 4847 N N . ILE B 1 317 ? 7.02 -10 -17.438 1 98.81 317 ILE B N 1
ATOM 4848 C CA . ILE B 1 317 ? 6.066 -9.07 -18.047 1 98.81 317 ILE B CA 1
ATOM 4849 C C . ILE B 1 317 ? 4.66 -9.664 -17.969 1 98.81 317 ILE B C 1
ATOM 4851 O O . ILE B 1 317 ? 4.422 -10.773 -18.469 1 98.81 317 ILE B O 1
ATOM 4855 N N . CYS B 1 318 ? 3.715 -8.953 -17.344 1 98.94 318 CYS B N 1
ATOM 4856 C CA . CYS B 1 318 ? 2.373 -9.523 -17.297 1 98.94 318 CYS B CA 1
ATOM 4857 C C . CYS B 1 318 ? 1.319 -8.422 -17.219 1 98.94 318 CYS B C 1
ATOM 4859 O O . CYS B 1 318 ? 1.637 -7.277 -16.906 1 98.94 318 CYS B O 1
ATOM 4861 N N . GLY B 1 319 ? 0.142 -8.742 -17.531 1 98.69 319 GLY B N 1
ATOM 4862 C CA . GLY B 1 319 ? -1 -7.844 -17.531 1 98.69 319 GLY B CA 1
ATOM 4863 C C . GLY B 1 319 ? -1.935 -8.062 -18.703 1 98.69 319 GLY B C 1
ATOM 4864 O O . GLY B 1 319 ? -2.135 -9.203 -19.141 1 98.69 319 GLY B O 1
ATOM 4865 N N . THR B 1 320 ? -2.531 -6.969 -19.125 1 98.25 320 THR B N 1
ATOM 4866 C CA . THR B 1 320 ? -3.424 -7.02 -20.281 1 98.25 320 THR B CA 1
ATOM 4867 C C . THR B 1 320 ? -2.684 -7.52 -21.516 1 98.25 320 THR B C 1
ATOM 4869 O O . THR B 1 320 ? -1.575 -7.066 -21.812 1 98.25 320 THR B O 1
ATOM 4872 N N . ALA B 1 321 ? -3.342 -8.391 -22.234 1 97.81 321 ALA B N 1
ATOM 4873 C CA . ALA B 1 321 ? -2.689 -9.094 -23.328 1 97.81 321 ALA B CA 1
ATOM 4874 C C . ALA B 1 321 ? -2.086 -8.102 -24.328 1 97.81 321 ALA B C 1
ATOM 4876 O O . ALA B 1 321 ? -0.92 -8.234 -24.703 1 97.81 321 ALA B O 1
ATOM 4877 N N . GLU B 1 322 ? -2.787 -7.094 -24.688 1 97.12 322 GLU B N 1
ATOM 4878 C CA . GLU B 1 322 ? -2.328 -6.125 -25.688 1 97.12 322 GLU B CA 1
ATOM 4879 C C . GLU B 1 322 ? -1.121 -5.344 -25.172 1 97.12 322 GLU B C 1
ATOM 4881 O O . GLU B 1 322 ? -0.173 -5.098 -25.922 1 97.12 322 GLU B O 1
ATOM 4886 N N . GLU B 1 323 ? -1.184 -4.996 -23.938 1 97.81 323 GLU B N 1
ATOM 4887 C CA . GLU B 1 323 ? -0.071 -4.258 -23.344 1 97.81 323 GLU B CA 1
ATOM 4888 C C . GLU B 1 323 ? 1.187 -5.117 -23.266 1 97.81 323 GLU B C 1
ATOM 4890 O O . GLU B 1 323 ? 2.291 -4.637 -23.531 1 97.81 323 GLU B O 1
ATOM 4895 N N . VAL B 1 324 ? 1.018 -6.371 -22.938 1 98.62 324 VAL B N 1
ATOM 4896 C CA . VAL B 1 324 ? 2.15 -7.285 -22.844 1 98.62 324 VAL B CA 1
ATOM 4897 C C . VAL B 1 324 ? 2.791 -7.457 -24.219 1 98.62 324 VAL B C 1
ATOM 4899 O O . VAL B 1 324 ? 4.016 -7.445 -24.344 1 98.62 324 VAL B O 1
ATOM 4902 N N . ASP B 1 325 ? 1.938 -7.578 -25.219 1 98.12 325 ASP B N 1
ATOM 4903 C CA . ASP B 1 325 ? 2.451 -7.711 -26.578 1 98.12 325 ASP B CA 1
ATOM 4904 C C . ASP B 1 325 ? 3.23 -6.465 -27 1 98.12 325 ASP B C 1
ATOM 4906 O O . ASP B 1 325 ? 4.27 -6.57 -27.641 1 98.12 325 ASP B O 1
ATOM 4910 N N . THR B 1 326 ? 2.752 -5.309 -26.641 1 97.38 326 THR B N 1
ATOM 4911 C CA . THR B 1 326 ? 3.416 -4.047 -26.938 1 97.38 326 THR B CA 1
ATOM 4912 C C . THR B 1 326 ? 4.777 -3.971 -26.266 1 97.38 326 THR B C 1
ATOM 4914 O O . THR B 1 326 ? 5.766 -3.572 -26.875 1 97.38 326 THR B O 1
ATOM 4917 N N . VAL B 1 327 ? 4.824 -4.402 -25 1 98.5 327 VAL B N 1
ATOM 4918 C CA . VAL B 1 327 ? 6.066 -4.379 -24.234 1 98.5 327 VAL B CA 1
ATOM 4919 C C . VAL B 1 327 ? 7.051 -5.395 -24.812 1 98.5 327 VAL B C 1
ATOM 4921 O O . VAL B 1 327 ? 8.242 -5.105 -24.969 1 98.5 327 VAL B O 1
ATOM 4924 N N . LYS B 1 328 ? 6.543 -6.57 -25.125 1 98.31 328 LYS B N 1
ATOM 4925 C CA . LYS B 1 328 ? 7.367 -7.605 -25.734 1 98.31 328 LYS B CA 1
ATOM 4926 C C . LYS B 1 328 ? 8.031 -7.098 -27.016 1 98.31 328 LYS B C 1
ATOM 4928 O O . LYS B 1 328 ? 9.234 -7.273 -27.219 1 98.31 328 LYS B O 1
ATOM 4933 N N . LYS B 1 329 ? 7.254 -6.457 -27.875 1 98.12 329 LYS B N 1
ATOM 4934 C CA . LYS B 1 329 ? 7.777 -5.914 -29.125 1 98.12 329 LYS B CA 1
ATOM 4935 C C . LYS B 1 329 ? 8.844 -4.855 -28.859 1 98.12 329 LYS B C 1
ATOM 4937 O O . LYS B 1 329 ? 9.883 -4.836 -29.516 1 98.12 329 LYS B O 1
ATOM 4942 N N . ALA B 1 330 ? 8.609 -4.051 -27.859 1 97.44 330 ALA B N 1
ATOM 4943 C CA . ALA B 1 330 ? 9.523 -2.959 -27.547 1 97.44 330 ALA B CA 1
ATOM 4944 C C . ALA B 1 330 ? 10.852 -3.49 -27.016 1 97.44 330 ALA B C 1
ATOM 4946 O O . ALA B 1 330 ? 11.914 -2.932 -27.297 1 97.44 330 ALA B O 1
ATOM 4947 N N . LEU B 1 331 ? 10.844 -4.562 -26.219 1 96.75 331 LEU B N 1
ATOM 4948 C CA . LEU B 1 331 ? 12.031 -5.023 -25.516 1 96.75 331 LEU B CA 1
ATOM 4949 C C . LEU B 1 331 ? 12.766 -6.09 -26.328 1 96.75 331 LEU B C 1
ATOM 4951 O O . LEU B 1 331 ? 13.984 -6.203 -26.25 1 96.75 331 LEU B O 1
ATOM 4955 N N . LEU B 1 332 ? 11.953 -6.855 -27.109 1 95.56 332 LEU B N 1
ATOM 4956 C CA . LEU B 1 332 ? 12.555 -8.023 -27.734 1 95.56 332 LEU B CA 1
ATOM 4957 C C . LEU B 1 332 ? 12.531 -7.891 -29.25 1 95.56 332 LEU B C 1
ATOM 4959 O O . LEU B 1 332 ? 13.211 -8.641 -29.969 1 95.56 332 LEU B O 1
ATOM 4963 N N . GLY B 1 333 ? 11.812 -6.93 -29.812 1 92.38 333 GLY B N 1
ATOM 4964 C CA . GLY B 1 333 ? 11.68 -6.773 -31.25 1 92.38 333 GLY B CA 1
ATOM 4965 C C . GLY B 1 333 ? 10.562 -7.609 -31.844 1 92.38 333 GLY B C 1
ATOM 4966 O O . GLY B 1 333 ? 10.211 -8.664 -31.312 1 92.38 333 GLY B O 1
#

pLDDT: mean 93.65, std 10.67, range [42.69, 98.94]

Foldseek 3Di:
DFAPQQLVLLCVFDVDPLCCLVRPQVVLLQQQLLVVLLVLLVPCLDKDFPPDAFVVRHTDIPSQVVLVVSNLVSLLVRVQEAWEAEPSGLDIDGSDPPDPVPPPDDPPHPFHKYKYKYSWFCSVCSNVPDKIKIKMWIFTDNDQAQDQLVPTGAKMKIWIRHPFIKIWIWGHDPPGAIFIFMWTADPSTSRPIGTPGSGFAADDDDDPAEEEEEEPVVLLVVAVLSVVVVVVCVVVPHDYDYDRTPRVRLVVQRVVRWYKYWWADHPPDDADAWLRHGQSNSQSNQVSNVKFKAFLVAGHGSSRDGHNGSGDHTIIMMTHHVVSVVSSVSRPD/DFAPQQLVLLCVFDVDPLCCLVRPQVVLLQQQLLVVLLVLLVPCLDKDFPPDAFVVRHTDIPSQVVLVVSNLVSLLVRVQEAWEAEPSGLDIDGSDPPDPVPPDDDPPHPFHKYKYKYSWFCSVCSNVPDKIKIKMWIFTDNDQAQDQLVPTGAKMKIWIRHPFIKIWIWGHDPPGAIFIFMWTADPSGSRPIGTPGSGFAADDDDDPAEEEEEPPVVLLVVAVLSVVVVVVCVVVPHDYDYDRTPRVRLVVQRVVRWYKYWWADHPPDDADAWLRHHQSNSQSNQVSNPKFKAFLVAGHGSSRDGHNGSGDHTIIMMTHHVVSVVSSVSRPD

Solvent-accessible surface area (backbone atoms only — not comparable to full-atom values): 33473 Å² total; per-residue (Å²): 109,66,13,68,61,51,52,54,51,40,47,74,60,54,71,54,76,85,42,46,57,52,60,71,41,52,52,47,39,52,51,34,23,50,39,50,34,43,54,53,50,38,69,51,71,76,75,44,74,52,87,48,55,37,95,78,61,44,86,34,42,43,63,53,56,53,28,43,50,43,42,52,56,40,44,43,71,36,83,44,39,45,20,32,29,28,68,73,47,56,49,81,38,64,40,54,78,88,56,88,68,74,77,75,61,76,69,94,54,92,54,40,23,14,40,26,22,21,62,61,36,27,75,87,38,46,76,50,33,36,32,25,15,27,30,33,23,34,21,58,34,71,52,60,63,61,38,50,38,70,76,31,42,30,32,18,38,40,32,39,30,8,38,31,41,34,34,39,40,18,38,47,44,91,97,45,75,62,36,22,27,29,35,29,40,40,93,67,17,37,46,48,32,40,75,67,32,83,66,40,51,45,54,76,78,88,64,94,74,46,43,38,25,72,43,70,52,38,47,33,51,80,29,68,49,55,33,50,50,53,49,47,40,32,62,70,47,33,44,73,40,32,56,79,20,68,46,50,41,51,41,37,23,54,63,73,19,43,25,33,40,39,26,70,62,52,88,96,48,80,48,83,43,32,37,62,30,43,48,47,24,50,32,48,37,36,43,42,17,62,26,38,34,23,25,62,90,78,63,45,51,49,46,78,49,63,43,77,47,64,75,39,56,41,43,37,31,27,32,21,46,69,53,38,52,52,50,45,39,62,70,69,96,111,66,15,68,60,52,53,54,52,39,48,74,59,55,72,54,76,85,43,45,58,52,59,71,42,51,52,49,37,52,51,34,22,49,40,50,35,43,54,53,48,37,68,50,72,76,75,42,74,51,86,46,54,36,94,81,62,45,84,35,42,43,62,54,56,52,27,44,50,42,41,52,56,40,45,44,71,37,84,46,38,44,20,33,31,28,69,75,47,56,49,79,38,64,41,52,78,87,56,87,68,73,77,76,60,76,68,94,54,92,54,42,23,14,38,27,22,21,60,61,36,28,75,86,38,47,76,49,33,36,33,24,17,26,30,30,22,35,22,57,33,72,53,59,62,61,37,51,39,70,76,30,43,29,32,19,38,39,32,38,30,9,39,32,41,33,34,40,40,18,37,48,44,92,95,46,73,63,37,21,27,29,35,31,41,38,94,67,18,36,46,48,31,42,74,66,33,83,66,41,52,45,54,75,77,89,63,96,73,46,44,39,22,72,42,70,53,40,47,32,52,79,30,69,50,55,33,51,49,52,49,47,41,31,60,70,46,32,43,75,40,32,57,80,20,66,47,49,41,51,40,37,23,56,63,72,20,43,26,33,38,39,26,68,62,52,87,96,50,79,48,84,43,32,40,62,30,43,48,46,24,50,34,50,36,35,42,42,17,62,26,37,34,23,25,61,88,77,64,45,51,49,46,78,50,63,41,78,48,64,74,37,56,41,41,37,30,29,32,19,46,68,53,37,52,53,49,44,39,62,67,70,96

Secondary structure (DSSP, 8-state):
---HHHHHHHHHH---GGGHHIIIIIHHHHHHHHHHHHHHHHT-----EEEEE-TTS-EEEHHHHHHHHHHHHHHHT-TTEEEEEESSS-S-EESS---GGGTTS--S----EEEEEEEEE-TTTTTTT--EEEEEEEEESS--TTS-HHHHEEEEEEEEESSSEEEEEEE--TTS--EEEEEEEETTEEEEEEEEES---PPPS--SS-EEEESSGGGGGT-HHHHHHHHHHHHTTPEE-B-S-HHHHHHHHHHHT--EEEE---TTS---EEIIIIIHHHHHHHHHTT-EEE-TTT--BGGG---SSTT-EE-EEEESHHHHHHHHHHHH-/---HHHHHHHHHH---GGGHHIIIIIHHHHHHHHHHHHHHHHT-----EEEEE-TTS-EEEHHHHHHHHHHHHHHHT-TTEEEEEESSS-S-EESS---GGGTTS--S----EEEEEEEEE-TTTTTTT--EEEEEEEEESS--TTS-HHHHEEEEEEEEESSSEEEEEEE--TTS--EEEEEEEETTEEEEEEEEES---PPPS--SS-EEEESSGGGGGT-HHHHHHHHHHHHTTPEE-B-S-HHHHHHHHHHHT--EEEE---TTS---EEIIIIIHHHHHHHHHTT-EEE-TTT--BGGG---SSTT-EE-EEEESHHHHHHHHHHHH-

Nearest PDB structures (foldseek):
  7zuv-assembly3_C  TM=9.257E-01  e=1.059E-27  Chlamydomonas reinhardtii
  7zuv-assembly4_E-3  TM=9.278E-01  e=2.276E-27  Chlamydomonas reinhardtii
  7zuv-assembly3_H  TM=9.025E-01  e=1.508E-27  Chlamydomonas reinhardtii
  7zuv-assembly4_G  TM=9.111E-01  e=2.560E-27  Chlamydomonas reinhardtii
  7b2o-assembly2_E  TM=8.940E-01  e=3.239E-27  Chlamydomonas reinhardtii

Organism: Colletotrichum orbiculare (strain 104-T / ATCC 96160 / CBS 514.97 / LARS 414 / MAFF 240422) (NCBI:txid1213857)

Radius of gyration: 25.51 Å; Cα contacts (8 Å, |Δi|>4): 1587; chains: 2; bounding box: 53×83×63 Å